Protein AF-A0A1M5T6G0-F1 (afdb_monomer)

Secondary structure (DSSP, 8-state):
-PPPEEEEEEEE--TT---HHHHHHHHHHHHHHHHGGG---TTEEEEEEEE--HHHHHHHHHHHHHHHHHHHHHHHHS---SS-THHHHHHHHHHHHHHHHHTTT-HHHHHHHHHHHHHTSTTHHHHHHHHHHHHHHHHHHTT--GGGEEEEEETHHHHHHHHHHHHHHSGGGGGG--SS-EEEEEEES--HHHH-S--GGG-S-PBPBTTBS--SEEEEEEEEETT-HHHHSS-----GGGB-SSTTSEEEEEEE-EEE-EETTEEPPSS-HHHHHHSHHHHHHHHHHHTTT-S---HHHHHHHHHHHHHTEEE---HHHHHHHHHHHHHH--SSS--S--GGG---HHHHHHHHHHHHHT-HHHHHHH-

Sequence (371 aa):
MPSTITKHIVIIHGMGEPNTSELEKTAKLALERIAKHFGPMRDITLKFHSVNYNVHFEQIRDMWKKSASDFSNKLSKGGVTGIKTNRIGDLVNTLTNVTNNAANNDGFLYTHMLDTLLYKTHFRGLINESVLEQLARILRTQQTSRSNMHLVAFSLGTAVIRDAFELMSSDEYRQFQTEGAYGSITLLSDVGGFVSEHSGELDRLKPLSFFDADGVTKALITVKHKFDPISMIRPFVAPQGWRGLISTQGHLDITLESLEGFEDGKFVITHDIGHYLRNPRCTIPLLRCIFDGRLSLDEAKTTAAFNEYYNSTFNVNNIELTDLVSELQDSLGQSDDNWPIQFSGVTNPKEAIVELAKLLSSAPTVEKLMK

pLDDT: mean 73.63, std 18.49, range [33.78, 97.56]

Solvent-accessible surface area (backbone atoms only — not comparable to full-atom values): 20475 Å² total; per-residue (Å²): 127,90,78,66,43,67,34,36,42,36,35,28,56,36,80,90,71,88,52,54,69,58,52,47,48,42,53,49,51,27,50,51,62,58,43,62,59,68,49,83,67,78,57,56,44,84,44,76,46,65,56,84,61,62,69,58,55,50,52,51,52,51,53,47,53,49,51,50,48,55,48,51,53,45,60,76,71,53,84,77,83,80,65,81,58,63,68,58,52,46,50,53,48,47,53,49,48,49,53,56,44,33,73,58,90,58,17,63,64,52,50,51,47,50,49,51,55,53,47,71,40,89,58,38,61,62,52,25,50,54,49,50,53,50,52,53,46,49,35,61,76,66,74,48,57,43,61,38,31,29,40,39,19,25,34,57,17,24,28,46,49,40,52,25,44,44,49,34,72,37,81,92,32,46,91,71,55,64,86,75,29,24,24,26,38,34,25,36,34,30,28,29,42,64,63,40,92,55,57,42,84,70,33,56,73,33,30,30,36,98,90,37,84,84,22,48,15,33,16,30,36,41,35,35,41,78,79,19,74,66,24,62,46,48,54,72,57,78,46,82,78,37,54,39,98,46,88,54,31,6,45,46,84,42,79,43,71,68,43,53,55,68,59,95,88,34,72,57,66,61,86,31,72,55,59,50,40,57,34,54,86,53,36,49,49,52,49,30,28,75,46,72,60,67,59,73,71,47,64,68,40,51,50,48,48,44,48,60,51,53,77,60,33,47,76,72,80,50,62,68,64,53,50,43,48,48,52,44,45,58,74,66,42,64,92,52,99,70,40,95,71,61,63,92,74,52,92,44,72,68,59,58,52,51,54,52,50,48,53,60,75,66,35,75,49,59,64,60,75,75,100

Structure (mmCIF, N/CA/C/O backbone):
data_AF-A0A1M5T6G0-F1
#
_entry.id   AF-A0A1M5T6G0-F1
#
loop_
_atom_site.group_PDB
_atom_site.id
_atom_site.type_symbol
_atom_site.label_atom_id
_atom_site.label_alt_id
_atom_site.label_comp_id
_atom_site.label_asym_id
_atom_site.label_entity_id
_atom_site.label_seq_id
_atom_site.pdbx_PDB_ins_code
_atom_site.Cartn_x
_atom_site.Cartn_y
_atom_site.Cartn_z
_atom_site.occupancy
_atom_site.B_iso_or_equiv
_atom_site.auth_seq_id
_atom_site.auth_comp_id
_atom_site.auth_asym_id
_atom_site.auth_atom_id
_atom_site.pdbx_PDB_model_num
ATOM 1 N N . MET A 1 1 ? 5.887 -21.869 -27.984 1.00 46.78 1 MET A N 1
ATOM 2 C CA . MET A 1 1 ? 5.627 -20.427 -27.789 1.00 46.78 1 MET A CA 1
ATOM 3 C C . MET A 1 1 ? 5.915 -20.107 -26.333 1.00 46.78 1 MET A C 1
ATOM 5 O O . MET A 1 1 ? 5.542 -20.940 -25.511 1.00 46.78 1 MET A O 1
ATOM 9 N N . PRO A 1 2 ? 6.617 -19.012 -25.996 1.00 54.09 2 PRO A N 1
ATOM 10 C CA . PRO A 1 2 ? 6.806 -18.645 -24.596 1.00 54.09 2 PRO A CA 1
ATOM 11 C C . PRO A 1 2 ? 5.432 -18.433 -23.947 1.00 54.09 2 PRO A C 1
ATOM 13 O O . PRO A 1 2 ? 4.568 -17.765 -24.511 1.00 54.09 2 PRO A O 1
ATOM 16 N N . SER A 1 3 ? 5.195 -19.082 -22.809 1.00 72.00 3 SER A N 1
ATOM 17 C CA . SER A 1 3 ? 3.952 -18.932 -22.053 1.00 72.00 3 SER A CA 1
ATOM 18 C C . SER A 1 3 ? 3.899 -17.532 -21.449 1.00 72.00 3 SER A C 1
ATOM 20 O O . SER A 1 3 ? 4.798 -17.162 -20.692 1.00 72.00 3 SER A O 1
ATOM 22 N N . THR A 1 4 ? 2.851 -16.767 -21.750 1.00 84.12 4 THR A N 1
ATOM 23 C CA . THR A 1 4 ? 2.598 -15.475 -21.104 1.00 84.12 4 THR A CA 1
ATOM 24 C C . THR A 1 4 ? 2.419 -15.675 -19.597 1.00 84.12 4 THR A C 1
ATOM 26 O O . THR A 1 4 ? 1.596 -16.480 -19.163 1.00 84.12 4 THR A O 1
ATOM 29 N N . ILE A 1 5 ? 3.185 -14.944 -18.791 1.00 88.69 5 ILE A N 1
ATOM 30 C CA . ILE A 1 5 ? 3.080 -14.947 -17.331 1.00 88.69 5 ILE A CA 1
ATOM 31 C C . ILE A 1 5 ? 2.022 -13.919 -16.932 1.00 88.69 5 ILE A C 1
ATOM 33 O O . ILE A 1 5 ? 2.064 -12.771 -17.366 1.00 88.69 5 ILE A O 1
ATOM 37 N N . THR A 1 6 ? 1.068 -14.303 -16.087 1.00 93.19 6 THR A N 1
ATOM 38 C CA . THR A 1 6 ? 0.102 -13.347 -15.526 1.00 93.19 6 THR A CA 1
ATOM 39 C C . THR A 1 6 ? 0.568 -12.893 -14.147 1.00 93.19 6 THR A C 1
ATOM 41 O O . THR A 1 6 ? 0.844 -13.724 -13.282 1.00 93.19 6 THR A O 1
ATOM 44 N N . LYS A 1 7 ? 0.651 -11.578 -13.941 1.00 94.50 7 LYS A N 1
ATOM 45 C CA . LYS A 1 7 ? 0.934 -10.943 -12.652 1.00 94.50 7 LYS A CA 1
ATOM 46 C C . LYS A 1 7 ? -0.324 -10.242 -12.149 1.00 94.50 7 LYS A C 1
ATOM 48 O O . LYS A 1 7 ? -1.046 -9.608 -12.917 1.00 94.50 7 LYS A O 1
ATOM 53 N N . HIS A 1 8 ? -0.591 -10.385 -10.861 1.00 96.31 8 HIS A N 1
ATOM 54 C CA . HIS A 1 8 ? -1.774 -9.860 -10.195 1.00 96.31 8 HIS A CA 1
ATOM 55 C C . HIS A 1 8 ? -1.367 -8.702 -9.300 1.00 96.31 8 HIS A C 1
ATOM 57 O O . HIS A 1 8 ? -0.519 -8.878 -8.431 1.00 96.31 8 HIS A O 1
ATOM 63 N N . ILE A 1 9 ? -1.973 -7.540 -9.505 1.00 96.56 9 ILE A N 1
ATOM 64 C CA . ILE A 1 9 ? -1.797 -6.367 -8.656 1.00 96.56 9 ILE A CA 1
ATOM 65 C C . ILE A 1 9 ? -3.070 -6.236 -7.838 1.00 96.56 9 ILE A C 1
ATOM 67 O O . ILE A 1 9 ? -4.145 -6.036 -8.398 1.00 96.56 9 ILE A O 1
ATOM 71 N N . VAL A 1 10 ? -2.950 -6.409 -6.528 1.00 96.81 10 VAL A N 1
ATOM 72 C CA . VAL A 1 10 ? -4.075 -6.321 -5.603 1.00 96.81 10 VAL A CA 1
ATOM 73 C C . VAL A 1 10 ? -3.946 -5.030 -4.818 1.00 96.81 10 VAL A C 1
ATOM 75 O O . VAL A 1 10 ? -2.975 -4.842 -4.088 1.00 96.81 10 VAL A O 1
ATOM 78 N N . ILE A 1 11 ? -4.915 -4.141 -4.982 1.00 95.44 11 ILE A N 1
ATOM 79 C CA . ILE A 1 11 ? -4.941 -2.840 -4.333 1.00 95.44 11 ILE A CA 1
ATOM 80 C C . ILE A 1 11 ? -5.787 -2.948 -3.066 1.00 95.44 11 ILE A C 1
ATOM 82 O O . ILE A 1 11 ? -6.956 -3.334 -3.120 1.00 95.44 11 ILE A O 1
ATOM 86 N N . ILE A 1 12 ? -5.184 -2.615 -1.931 1.00 94.06 12 ILE A N 1
ATOM 87 C CA . ILE A 1 12 ? -5.838 -2.521 -0.628 1.00 94.06 12 ILE A CA 1
ATOM 88 C C . ILE A 1 12 ? -5.942 -1.032 -0.304 1.00 94.06 12 ILE A C 1
ATOM 90 O O . ILE A 1 12 ? -4.974 -0.404 0.126 1.00 94.06 12 ILE A O 1
ATOM 94 N N . HIS A 1 13 ? -7.094 -0.446 -0.604 1.00 87.31 13 HIS A N 1
ATOM 95 C CA . HIS A 1 13 ? -7.295 0.991 -0.441 1.00 87.31 13 HIS A CA 1
ATOM 96 C C . HIS A 1 13 ? -7.423 1.392 1.025 1.00 87.31 13 HIS A C 1
ATOM 98 O O . HIS A 1 13 ? -7.756 0.567 1.870 1.00 87.31 13 HIS A O 1
ATOM 104 N N . GLY A 1 14 ? -7.207 2.677 1.305 1.00 80.94 14 GLY A N 1
ATOM 105 C CA . GLY A 1 14 ? -7.614 3.300 2.560 1.00 80.94 14 GLY A CA 1
ATOM 106 C C . GLY A 1 14 ? -9.120 3.560 2.598 1.00 80.94 14 GLY A C 1
ATOM 107 O O . GLY A 1 14 ? -9.857 3.241 1.668 1.00 80.94 14 GLY A O 1
ATOM 108 N N . MET A 1 15 ? -9.608 4.143 3.683 1.00 74.88 15 MET A N 1
ATOM 109 C CA . MET A 1 15 ? -11.021 4.508 3.779 1.00 74.88 15 MET A CA 1
ATOM 110 C C . MET A 1 15 ? -11.358 5.714 2.895 1.00 74.88 15 MET A C 1
ATOM 112 O O . MET A 1 15 ? -10.535 6.603 2.731 1.00 74.88 15 MET A O 1
ATOM 116 N N . GLY A 1 16 ? -12.576 5.748 2.341 1.00 63.69 16 GLY A N 1
ATOM 117 C CA . GLY A 1 16 ? -13.088 6.897 1.577 1.00 63.69 16 GLY A CA 1
ATOM 118 C C . GLY A 1 16 ? -13.309 6.666 0.079 1.00 63.69 16 GLY A C 1
ATOM 119 O O . GLY A 1 16 ? -13.960 7.492 -0.554 1.00 63.69 16 GLY A O 1
ATOM 120 N N . GLU A 1 17 ? -12.870 5.538 -0.488 1.00 58.22 17 GLU A N 1
ATOM 121 C CA . GLU A 1 17 ? -13.070 5.242 -1.915 1.00 58.22 17 GLU A CA 1
ATOM 122 C C . GLU A 1 17 ? -14.131 4.152 -2.152 1.00 58.22 17 GLU A C 1
ATOM 124 O O . GLU A 1 17 ? -13.855 2.961 -1.988 1.00 58.22 17 GLU A O 1
ATOM 129 N N . PRO A 1 18 ? -15.366 4.503 -2.559 1.00 55.94 18 PRO A N 1
ATOM 130 C CA . PRO A 1 18 ? -16.384 3.508 -2.888 1.00 55.94 18 PRO A CA 1
ATOM 131 C C . PRO A 1 18 ? -16.208 2.892 -4.288 1.00 55.94 18 PRO A C 1
ATOM 133 O O . PRO A 1 18 ? -16.822 1.860 -4.567 1.00 55.94 18 PRO A O 1
ATOM 136 N N . ASN A 1 19 ? -15.378 3.469 -5.171 1.00 76.50 19 ASN A N 1
ATOM 137 C CA . ASN A 1 19 ? -15.243 3.002 -6.551 1.00 76.50 19 ASN A CA 1
ATOM 138 C C . ASN A 1 19 ? -13.926 2.255 -6.818 1.00 76.50 19 ASN A C 1
ATOM 140 O O . ASN A 1 19 ? -12.990 2.772 -7.423 1.00 76.50 19 ASN A O 1
ATOM 144 N N . THR A 1 20 ? -13.902 0.978 -6.438 1.00 79.25 20 THR A N 1
ATOM 145 C CA . THR A 1 20 ? -12.806 0.040 -6.757 1.00 79.25 20 THR A CA 1
ATOM 146 C C . THR A 1 20 ? -12.387 0.055 -8.234 1.00 79.25 20 THR A C 1
ATOM 148 O O . THR A 1 20 ? -11.201 -0.038 -8.534 1.00 79.25 20 THR A O 1
ATOM 151 N N . SER A 1 21 ? -13.322 0.255 -9.172 1.00 83.81 21 SER A N 1
ATOM 152 C CA . SER A 1 21 ? -12.995 0.300 -10.604 1.00 83.81 21 SER A CA 1
ATOM 153 C C . SER A 1 21 ? -12.212 1.554 -11.011 1.00 83.81 21 SER A C 1
ATOM 155 O O . SER A 1 21 ? -11.354 1.489 -11.893 1.00 83.81 21 SER A O 1
ATOM 157 N N . GLU A 1 22 ? -12.463 2.691 -10.357 1.00 83.44 22 GLU A N 1
ATOM 158 C CA . GLU A 1 22 ? -11.689 3.918 -10.567 1.00 83.44 22 GLU A CA 1
ATOM 159 C C . GLU A 1 22 ? -10.287 3.780 -9.997 1.00 83.44 22 GLU A C 1
ATOM 161 O O . GLU A 1 22 ? -9.326 4.157 -10.661 1.00 83.44 22 GLU A O 1
ATOM 166 N N . LEU A 1 23 ? -10.155 3.164 -8.826 1.00 83.62 23 LEU A N 1
ATOM 167 C CA . LEU A 1 23 ? -8.864 2.894 -8.213 1.00 83.62 23 LEU A CA 1
ATOM 168 C C . LEU A 1 23 ? -7.994 1.969 -9.074 1.00 83.62 23 LEU A C 1
ATOM 170 O O . LEU A 1 23 ? -6.834 2.279 -9.357 1.00 83.62 23 LEU A O 1
ATOM 174 N N . GLU A 1 24 ? -8.561 0.853 -9.543 1.00 89.31 24 GLU A N 1
ATOM 175 C CA . GLU A 1 24 ? -7.882 -0.054 -10.474 1.00 89.31 24 GLU A CA 1
ATOM 176 C C . GLU A 1 24 ? -7.467 0.678 -11.752 1.00 89.31 24 GLU A C 1
ATOM 178 O O . GLU A 1 24 ? -6.343 0.507 -12.230 1.00 89.31 24 GLU A O 1
ATOM 183 N N . LYS A 1 25 ? -8.344 1.535 -12.289 1.00 89.94 25 LYS A N 1
ATOM 184 C CA . LYS A 1 25 ? -8.051 2.361 -13.463 1.00 89.94 25 LYS A CA 1
ATOM 185 C C . LYS A 1 25 ? -6.916 3.349 -13.191 1.00 89.94 25 LYS A C 1
ATOM 187 O O . LYS A 1 25 ? -6.010 3.442 -14.015 1.00 89.94 25 LYS A O 1
ATOM 192 N N . THR A 1 26 ? -6.929 4.054 -12.064 1.00 87.50 26 THR A N 1
ATOM 193 C CA . THR A 1 26 ? -5.890 5.016 -11.669 1.00 87.50 26 THR A CA 1
ATOM 194 C C . THR A 1 26 ? -4.537 4.330 -11.530 1.00 87.50 26 THR A C 1
ATOM 196 O O . THR A 1 26 ? -3.562 4.765 -12.146 1.00 87.50 26 THR A O 1
ATOM 199 N N . ALA A 1 27 ? -4.478 3.210 -10.806 1.00 88.38 27 ALA A N 1
ATOM 200 C CA . ALA A 1 27 ? -3.252 2.435 -10.653 1.00 88.38 27 ALA A CA 1
ATOM 201 C C . ALA A 1 27 ? -2.752 1.894 -11.997 1.00 88.38 27 ALA A C 1
ATOM 203 O O . ALA A 1 27 ? -1.567 2.010 -12.314 1.00 88.38 27 ALA A O 1
ATOM 204 N N . LYS A 1 28 ? -3.654 1.355 -12.825 1.00 91.12 28 LYS A N 1
ATOM 205 C CA . LYS A 1 28 ? -3.317 0.867 -14.163 1.00 91.12 28 LYS A CA 1
ATOM 206 C C . LYS A 1 28 ? -2.720 1.970 -15.031 1.00 91.12 28 LYS A C 1
ATOM 208 O O . LYS A 1 28 ? -1.642 1.772 -15.584 1.00 91.12 28 LYS A O 1
ATOM 213 N N . LEU A 1 29 ? -3.372 3.129 -15.113 1.00 90.12 29 LEU A N 1
ATOM 214 C CA . LEU A 1 29 ? -2.893 4.262 -15.907 1.00 90.12 29 LEU A CA 1
ATOM 215 C C . LEU A 1 29 ? -1.531 4.768 -15.416 1.00 90.12 29 LEU A C 1
ATOM 217 O O . LEU A 1 29 ? -0.661 5.065 -16.234 1.00 90.12 29 LEU A O 1
ATOM 221 N N . ALA A 1 30 ? -1.321 4.830 -14.100 1.00 87.06 30 ALA A N 1
ATOM 222 C CA . ALA A 1 30 ? -0.048 5.244 -13.520 1.00 87.06 30 ALA A CA 1
ATOM 223 C C . ALA A 1 30 ? 1.093 4.271 -13.875 1.00 87.06 30 ALA A C 1
ATOM 225 O O . ALA A 1 30 ? 2.158 4.694 -14.334 1.00 87.06 30 ALA A O 1
ATOM 226 N N . LEU A 1 31 ? 0.853 2.962 -13.748 1.00 86.94 31 LEU A N 1
ATOM 227 C CA . LEU A 1 31 ? 1.835 1.940 -14.111 1.00 86.94 31 LEU A CA 1
ATOM 228 C C . LEU A 1 31 ? 2.104 1.907 -15.619 1.00 86.94 31 LEU A C 1
ATOM 230 O O . LEU A 1 31 ? 3.263 1.837 -16.022 1.00 86.94 31 LEU A O 1
ATOM 234 N N . GLU A 1 32 ? 1.069 1.999 -16.458 1.00 87.38 32 GLU A N 1
ATOM 235 C CA . GLU A 1 32 ? 1.203 2.035 -17.920 1.00 87.38 32 GLU A CA 1
ATOM 236 C C . GLU A 1 32 ? 1.975 3.275 -18.391 1.00 87.38 32 GLU A C 1
ATOM 238 O O . GLU A 1 32 ? 2.836 3.166 -19.271 1.00 87.38 32 GLU A O 1
ATOM 243 N N . ARG A 1 33 ? 1.738 4.437 -17.761 1.00 86.38 33 ARG A N 1
ATOM 244 C CA . ARG A 1 33 ? 2.474 5.678 -18.044 1.00 86.38 33 ARG A CA 1
ATOM 245 C C . ARG A 1 33 ? 3.973 5.493 -17.851 1.00 86.38 33 ARG A C 1
ATOM 247 O O . ARG A 1 33 ? 4.732 5.952 -18.694 1.00 86.38 33 ARG A O 1
ATOM 254 N N . ILE A 1 34 ? 4.409 4.836 -16.780 1.00 85.06 34 ILE A N 1
ATOM 255 C CA . ILE A 1 34 ? 5.838 4.603 -16.538 1.00 85.06 34 ILE A CA 1
ATOM 256 C C . ILE A 1 34 ? 6.363 3.439 -17.391 1.00 85.06 34 ILE A C 1
ATOM 258 O O . ILE A 1 34 ? 7.451 3.529 -17.962 1.00 85.06 34 ILE A O 1
ATOM 262 N N . ALA A 1 35 ? 5.578 2.372 -17.557 1.00 84.06 35 ALA A N 1
ATOM 263 C CA . ALA A 1 35 ? 5.960 1.200 -18.343 1.00 84.06 35 ALA A CA 1
ATOM 264 C C . ALA A 1 35 ? 6.269 1.536 -19.813 1.00 84.06 35 ALA A C 1
ATOM 266 O O . ALA A 1 35 ? 7.152 0.908 -20.401 1.00 84.06 35 ALA A O 1
ATOM 267 N N . LYS A 1 36 ? 5.623 2.564 -20.394 1.00 85.44 36 LYS A N 1
ATOM 268 C CA . LYS A 1 36 ? 5.873 3.017 -21.777 1.00 85.44 36 LYS A CA 1
ATOM 269 C C . LYS A 1 36 ? 7.354 3.320 -22.054 1.00 85.44 36 LYS A C 1
ATOM 271 O O . LYS A 1 36 ? 7.821 3.095 -23.168 1.00 85.44 36 LYS A O 1
ATOM 276 N N . HIS A 1 37 ? 8.106 3.779 -21.047 1.00 83.31 37 HIS A N 1
ATOM 277 C CA . HIS A 1 37 ? 9.528 4.104 -21.186 1.00 83.31 37 HIS A CA 1
ATOM 278 C C . HIS A 1 37 ? 10.402 2.864 -21.380 1.00 83.31 37 HIS A C 1
ATOM 280 O O . HIS A 1 37 ? 11.501 2.965 -21.920 1.00 83.31 37 HIS A O 1
ATOM 286 N N . PHE A 1 38 ? 9.922 1.686 -20.978 1.00 79.50 38 PHE A N 1
ATOM 287 C CA . PHE A 1 38 ? 10.711 0.455 -20.947 1.00 79.50 38 PHE A CA 1
ATOM 288 C C . PHE A 1 38 ? 10.459 -0.471 -22.137 1.00 79.50 38 PHE A C 1
ATOM 290 O O . PHE A 1 38 ? 11.197 -1.437 -22.334 1.00 79.50 38 PHE A O 1
ATOM 297 N N . GLY A 1 39 ? 9.535 -0.088 -23.019 1.00 73.25 39 GLY A N 1
ATOM 298 C CA . GLY A 1 39 ? 9.155 -0.849 -24.202 1.00 73.25 39 GLY A CA 1
ATOM 299 C C . GLY A 1 39 ? 8.008 -1.825 -23.922 1.00 73.25 39 GLY A C 1
ATOM 300 O O . GLY A 1 39 ? 7.455 -1.849 -22.823 1.00 73.25 39 GLY A O 1
ATOM 301 N N . PRO A 1 40 ? 7.601 -2.620 -24.926 1.00 67.12 40 PRO A N 1
ATOM 302 C CA . PRO A 1 40 ? 6.481 -3.534 -24.771 1.00 67.12 40 PRO A CA 1
ATOM 303 C C . PRO A 1 40 ? 6.785 -4.575 -23.690 1.00 67.12 40 PRO A C 1
ATOM 305 O O . PRO A 1 40 ? 7.816 -5.247 -23.742 1.00 67.12 40 PRO A O 1
ATOM 308 N N . MET A 1 41 ? 5.846 -4.736 -22.755 1.00 70.56 41 MET A N 1
ATOM 309 C CA . MET A 1 41 ? 5.824 -5.768 -21.711 1.00 70.56 41 MET A CA 1
ATOM 310 C C . MET A 1 41 ? 5.555 -7.149 -22.332 1.00 70.56 41 MET A C 1
ATOM 312 O O . MET A 1 41 ? 4.545 -7.792 -22.051 1.00 70.56 41 MET A O 1
ATOM 316 N N . ARG A 1 42 ? 6.411 -7.576 -23.267 1.00 65.56 42 ARG A N 1
ATOM 317 C CA . ARG A 1 42 ? 6.259 -8.855 -23.962 1.00 65.56 42 ARG A CA 1
ATOM 318 C C . ARG A 1 42 ? 6.254 -9.961 -22.905 1.00 65.56 42 ARG A C 1
ATOM 320 O O . ARG A 1 42 ? 7.073 -9.958 -21.992 1.00 65.56 42 ARG A O 1
ATOM 327 N N . ASP A 1 43 ? 5.276 -10.851 -23.013 1.00 78.62 43 ASP A N 1
ATOM 328 C CA . ASP A 1 43 ? 5.112 -12.039 -22.172 1.00 78.62 43 ASP A CA 1
ATOM 329 C C . ASP A 1 43 ? 4.625 -11.822 -20.727 1.00 78.62 43 ASP A C 1
ATOM 331 O O . ASP A 1 43 ? 4.540 -12.805 -19.990 1.00 78.62 43 ASP A O 1
ATOM 335 N N . ILE A 1 44 ? 4.228 -10.605 -20.316 1.00 84.44 44 ILE A N 1
ATOM 336 C CA . ILE A 1 44 ? 3.573 -10.371 -19.013 1.00 84.44 44 ILE A CA 1
ATOM 337 C C . ILE A 1 44 ? 2.204 -9.707 -19.183 1.00 84.44 44 ILE A C 1
ATOM 339 O O . ILE A 1 44 ? 2.073 -8.651 -19.792 1.00 84.44 44 ILE A O 1
ATOM 343 N N . THR A 1 45 ? 1.174 -10.323 -18.602 1.00 89.38 45 THR A N 1
ATOM 344 C CA . THR A 1 45 ? -0.178 -9.755 -18.491 1.00 89.38 45 THR A CA 1
ATOM 345 C C . THR A 1 45 ? -0.415 -9.270 -17.067 1.00 89.38 45 THR A C 1
ATOM 347 O O . THR A 1 45 ? -0.263 -10.049 -16.128 1.00 89.38 45 THR A O 1
ATOM 350 N N . LEU A 1 46 ? -0.814 -8.008 -16.899 1.00 91.56 46 LEU A N 1
ATOM 351 C CA . LEU A 1 46 ? -1.191 -7.451 -15.598 1.00 91.56 46 LEU A CA 1
ATOM 352 C C . LEU A 1 46 ? -2.706 -7.565 -15.395 1.00 91.56 46 LEU A C 1
ATOM 354 O O . LEU A 1 46 ? -3.484 -7.134 -16.247 1.00 91.56 46 LEU A O 1
ATOM 358 N N . LYS A 1 47 ? -3.124 -8.125 -14.259 1.00 94.69 47 LYS A N 1
ATOM 359 C CA . LYS A 1 47 ? -4.519 -8.127 -13.801 1.00 94.69 47 LYS A CA 1
ATOM 360 C C . LYS A 1 47 ? -4.632 -7.350 -12.498 1.00 94.69 47 LYS A C 1
ATOM 362 O O . LYS A 1 47 ? -3.924 -7.668 -11.546 1.00 94.69 47 LYS A O 1
ATOM 367 N N . PHE A 1 48 ? -5.539 -6.386 -12.460 1.00 94.69 48 PHE A N 1
ATOM 368 C CA . PHE A 1 48 ? -5.810 -5.575 -11.280 1.00 94.69 48 PHE A CA 1
ATOM 369 C C . PHE A 1 48 ? -6.995 -6.155 -10.513 1.00 94.69 48 PHE A C 1
ATOM 371 O O . PHE A 1 48 ? -7.897 -6.732 -11.118 1.00 94.69 48 PHE A O 1
ATOM 378 N N . HIS A 1 49 ? -6.921 -6.061 -9.191 1.00 95.12 49 HIS A N 1
ATOM 379 C CA . HIS A 1 49 ? -7.965 -6.464 -8.257 1.00 95.12 49 HIS A CA 1
ATOM 380 C C . HIS A 1 49 ? -7.999 -5.436 -7.135 1.00 95.12 49 HIS A C 1
ATOM 382 O O . HIS A 1 49 ? -6.940 -5.004 -6.681 1.00 95.12 49 HIS A O 1
ATOM 388 N N . SER A 1 50 ? -9.173 -5.119 -6.617 1.00 93.25 50 SER A N 1
ATOM 389 C CA . SER A 1 50 ? -9.313 -4.374 -5.367 1.00 93.25 50 SER A CA 1
ATOM 390 C C . SER A 1 50 ? -9.849 -5.247 -4.242 1.00 93.25 50 SER A C 1
ATOM 392 O O . SER A 1 50 ? -10.754 -6.061 -4.432 1.00 93.25 50 SER A O 1
ATOM 394 N N . VAL A 1 51 ? -9.312 -5.035 -3.044 1.00 92.50 51 VAL A N 1
ATOM 395 C CA . VAL A 1 51 ? -9.910 -5.512 -1.798 1.00 92.50 51 VAL A CA 1
ATOM 396 C C . VAL A 1 51 ? -10.752 -4.387 -1.226 1.00 92.50 51 VAL A C 1
ATOM 398 O O . VAL A 1 51 ? -10.225 -3.309 -0.973 1.00 92.50 51 VAL A O 1
ATOM 401 N N . ASN A 1 52 ? -12.040 -4.650 -1.010 1.00 88.50 52 ASN A N 1
ATOM 402 C CA . ASN A 1 52 ? -12.959 -3.683 -0.422 1.00 88.50 52 ASN A CA 1
ATOM 403 C C . ASN A 1 52 ? -13.431 -4.175 0.943 1.00 88.50 52 ASN A C 1
ATOM 405 O O . ASN A 1 52 ? -14.040 -5.239 1.063 1.00 88.50 52 ASN A O 1
ATOM 409 N N . TYR A 1 53 ? -13.152 -3.384 1.971 1.00 89.62 53 TYR A N 1
ATOM 410 C CA . TYR A 1 53 ? -13.608 -3.619 3.338 1.00 89.62 53 TYR A CA 1
ATOM 411 C C . TYR A 1 53 ? -14.418 -2.438 3.903 1.00 89.62 53 TYR A C 1
ATOM 413 O O . TYR A 1 53 ? -14.810 -2.471 5.070 1.00 89.62 53 TYR A O 1
ATOM 421 N N . ASN A 1 54 ? -14.730 -1.423 3.084 1.00 86.31 54 ASN A N 1
ATOM 422 C CA . ASN A 1 54 ? -15.482 -0.231 3.503 1.00 86.31 54 ASN A CA 1
ATOM 423 C C . ASN A 1 54 ? -16.875 -0.586 4.028 1.00 86.31 54 ASN A C 1
ATOM 425 O O . ASN A 1 54 ? -17.394 0.097 4.905 1.00 86.31 54 ASN A O 1
ATOM 429 N N . VAL A 1 55 ? -17.464 -1.680 3.531 1.00 84.56 55 VAL A N 1
ATOM 430 C CA . VAL A 1 55 ? -18.771 -2.171 3.992 1.00 84.56 55 VAL A CA 1
ATOM 431 C C . VAL A 1 55 ? -18.816 -2.365 5.510 1.00 84.56 55 VAL A C 1
ATOM 433 O O . VAL A 1 55 ? -19.824 -2.037 6.131 1.00 84.56 55 VAL A O 1
ATOM 436 N N . HIS A 1 56 ? -17.720 -2.821 6.123 1.00 85.81 56 HIS A N 1
ATOM 437 C CA . HIS A 1 56 ? -17.647 -3.022 7.572 1.00 85.81 56 HIS A CA 1
ATOM 438 C C . HIS A 1 56 ? -17.636 -1.688 8.312 1.00 85.81 56 HIS A C 1
ATOM 440 O O . HIS A 1 56 ? -18.352 -1.521 9.295 1.00 85.81 56 HIS A O 1
ATOM 446 N N . PHE A 1 57 ? -16.893 -0.704 7.808 1.00 81.19 57 PHE A N 1
ATOM 447 C CA . PHE A 1 57 ? -16.883 0.640 8.380 1.00 81.19 57 PHE A CA 1
ATOM 448 C C . PHE A 1 57 ? -18.242 1.325 8.276 1.00 81.19 57 PHE A C 1
ATOM 450 O O . PHE A 1 57 ? -18.675 1.931 9.254 1.00 81.19 57 PHE A O 1
ATOM 457 N N . GLU A 1 58 ? -18.949 1.193 7.151 1.00 81.38 58 GLU A N 1
ATOM 458 C CA . GLU A 1 58 ? -20.305 1.742 7.035 1.00 81.38 58 GLU A CA 1
ATOM 459 C C . GLU A 1 58 ? -21.268 1.085 8.019 1.00 81.38 58 GLU A C 1
ATOM 461 O O . GLU A 1 58 ? -21.995 1.782 8.724 1.00 81.38 58 GLU A O 1
ATOM 466 N N . GLN A 1 59 ? -21.212 -0.241 8.160 1.00 80.75 59 GLN A N 1
ATOM 467 C CA . GLN A 1 59 ? -22.019 -0.952 9.152 1.00 80.75 59 GLN A CA 1
ATOM 468 C C . GLN A 1 59 ? -21.726 -0.469 10.578 1.00 80.75 59 GLN A C 1
ATOM 470 O O . GLN A 1 59 ? -22.656 -0.240 11.352 1.00 80.75 59 GLN A O 1
ATOM 475 N N . ILE A 1 60 ? -20.453 -0.256 10.924 1.00 75.75 60 ILE A N 1
ATOM 476 C CA . ILE A 1 60 ? -20.047 0.271 12.235 1.00 75.75 60 ILE A CA 1
ATOM 477 C C . ILE A 1 60 ? -20.567 1.697 12.431 1.00 75.75 60 ILE A C 1
ATOM 479 O O . ILE A 1 60 ? -21.158 1.999 13.472 1.00 75.75 60 ILE A O 1
ATOM 483 N N . ARG A 1 61 ? -20.397 2.570 11.430 1.00 73.69 61 ARG A N 1
ATOM 484 C CA . ARG A 1 61 ? -20.896 3.951 11.461 1.00 73.69 61 ARG A CA 1
ATOM 485 C C . ARG A 1 61 ? -22.409 3.987 11.636 1.00 73.69 61 ARG A C 1
ATOM 487 O O . ARG A 1 61 ? -22.907 4.748 12.465 1.00 73.69 61 ARG A O 1
ATOM 494 N N . ASP A 1 62 ? -23.140 3.141 10.925 1.00 76.50 62 ASP A N 1
ATOM 495 C CA . ASP A 1 62 ? -24.595 3.051 11.019 1.00 76.50 62 ASP A CA 1
ATOM 496 C C . ASP A 1 62 ? -25.051 2.493 12.371 1.00 76.50 62 ASP A C 1
ATOM 498 O O . ASP A 1 62 ? -25.975 3.034 12.988 1.00 76.50 62 ASP A O 1
ATOM 502 N N . MET A 1 63 ? -24.361 1.477 12.899 1.00 71.44 63 MET A N 1
ATOM 503 C CA . MET A 1 63 ? -24.587 0.975 14.257 1.00 71.44 63 MET A CA 1
ATOM 504 C C . MET A 1 63 ? -24.381 2.071 15.307 1.00 71.44 63 MET A C 1
ATOM 506 O O . MET A 1 63 ? -25.167 2.178 16.254 1.00 71.44 63 MET A O 1
ATOM 510 N N . TRP A 1 64 ? -23.347 2.899 15.152 1.00 68.81 64 TRP A N 1
ATOM 511 C CA . TRP A 1 64 ? -23.049 4.002 16.063 1.00 68.81 64 TRP A CA 1
ATOM 512 C C . TRP A 1 64 ? -24.075 5.125 15.958 1.00 68.81 64 TRP A C 1
ATOM 514 O O . TRP A 1 64 ? -24.579 5.568 16.989 1.00 68.81 64 TRP A O 1
ATOM 524 N N . LYS A 1 65 ? -24.453 5.534 14.740 1.00 67.62 65 LYS A N 1
ATOM 525 C CA . LYS A 1 65 ? -25.529 6.510 14.502 1.00 67.62 65 LYS A CA 1
ATOM 526 C C . LYS A 1 65 ? -26.836 6.052 15.145 1.00 67.62 65 LYS A C 1
ATOM 528 O O . LYS A 1 65 ? -27.480 6.829 15.850 1.00 67.62 65 LYS A O 1
ATOM 533 N N . LYS A 1 66 ? -27.201 4.779 14.964 1.00 70.94 66 LYS A N 1
ATOM 534 C CA . LYS A 1 66 ? -28.406 4.197 15.564 1.00 70.94 66 LYS A CA 1
ATOM 535 C C . LYS A 1 66 ? -28.319 4.161 17.087 1.00 70.94 66 LYS A C 1
ATOM 537 O O . LYS A 1 66 ? -29.239 4.618 17.752 1.00 70.94 66 LYS A O 1
ATOM 542 N N . SER A 1 67 ? -27.197 3.705 17.643 1.00 66.69 67 SER A N 1
ATOM 543 C CA . SER A 1 67 ? -26.987 3.652 19.097 1.00 66.69 67 SER A CA 1
ATOM 544 C C . SER A 1 67 ? -26.999 5.043 19.738 1.00 66.69 67 SER A C 1
ATOM 546 O O . SER A 1 67 ? -27.575 5.219 20.810 1.00 66.69 67 SER A O 1
ATOM 548 N N . ALA A 1 68 ? -26.413 6.045 19.078 1.00 60.56 68 ALA A N 1
ATOM 549 C CA . ALA A 1 68 ? -26.437 7.438 19.517 1.00 60.56 68 ALA A CA 1
ATOM 550 C C . ALA A 1 68 ? -27.852 8.034 19.447 1.00 60.56 68 ALA A C 1
ATOM 552 O O . ALA A 1 68 ? -28.282 8.691 20.394 1.00 60.56 68 ALA A O 1
ATOM 553 N N . SER A 1 69 ? -28.600 7.759 18.371 1.00 59.03 69 SER A N 1
ATOM 554 C CA . SER A 1 69 ? -30.003 8.166 18.231 1.00 59.03 69 SER A CA 1
ATOM 555 C C . SER A 1 69 ? -30.886 7.516 19.297 1.00 59.03 69 SER A C 1
ATOM 557 O O . SER A 1 69 ? -31.614 8.212 19.998 1.00 59.03 69 SER A O 1
ATOM 559 N N . ASP A 1 70 ? -30.766 6.204 19.503 1.00 63.62 70 ASP A N 1
ATOM 560 C CA . ASP A 1 70 ? -31.519 5.454 20.510 1.00 63.62 70 ASP A CA 1
ATOM 561 C C . ASP A 1 70 ? -31.195 5.927 21.933 1.00 63.62 70 ASP A C 1
ATOM 563 O O . ASP A 1 70 ? -32.087 6.029 22.777 1.00 63.62 70 ASP A O 1
ATOM 567 N N . PHE A 1 71 ? -29.932 6.255 22.208 1.00 53.22 71 PHE A N 1
ATOM 568 C CA . PHE A 1 71 ? -29.505 6.797 23.495 1.00 53.22 71 PHE A CA 1
ATOM 569 C C . PHE A 1 71 ? -30.016 8.228 23.718 1.00 53.22 71 PHE A C 1
ATOM 571 O O . PHE A 1 71 ? -30.576 8.509 24.776 1.00 53.22 71 PHE A O 1
ATOM 578 N N . SER A 1 72 ? -29.917 9.104 22.713 1.00 49.91 72 SER A N 1
ATOM 579 C CA . SER A 1 72 ? -30.475 10.466 22.734 1.00 49.91 72 SER A CA 1
ATOM 580 C C . SER A 1 72 ? -32.001 10.457 22.910 1.00 49.91 72 SER A C 1
ATOM 582 O O . SER A 1 72 ? -32.560 11.195 23.726 1.00 49.91 72 SER A O 1
ATOM 584 N N . ASN A 1 73 ? -32.686 9.529 22.238 1.00 56.81 73 ASN A N 1
ATOM 585 C CA . ASN A 1 73 ? -34.124 9.306 22.366 1.00 56.81 73 ASN A CA 1
ATOM 586 C C . ASN A 1 73 ? -34.515 8.788 23.760 1.00 56.81 73 ASN A C 1
ATOM 588 O O . ASN A 1 73 ? -35.589 9.119 24.254 1.00 56.81 73 ASN A O 1
ATOM 592 N N . LYS A 1 74 ? -33.665 7.990 24.417 1.00 55.72 74 LYS A N 1
ATOM 593 C CA . LYS A 1 74 ? -33.889 7.527 25.799 1.00 55.72 74 LYS A CA 1
ATOM 594 C C . LYS A 1 74 ? -33.617 8.626 26.829 1.00 55.72 74 LYS A C 1
ATOM 596 O O . LYS A 1 74 ? -34.391 8.767 27.770 1.00 55.72 74 LYS A O 1
ATOM 601 N N . LEU A 1 75 ? -32.585 9.445 26.622 1.00 51.88 75 LEU A N 1
ATOM 602 C CA . LEU A 1 75 ? -32.275 10.614 27.457 1.00 51.88 75 LEU A CA 1
ATOM 603 C C . LEU A 1 75 ? -33.377 11.677 27.406 1.00 51.88 75 LEU A C 1
ATOM 605 O O . LEU A 1 75 ? -33.782 12.192 28.444 1.00 51.88 75 LEU A O 1
ATOM 609 N N . SER A 1 76 ? -33.900 11.960 26.213 1.00 50.88 76 SER A N 1
ATOM 610 C CA . SER A 1 76 ? -34.997 12.918 26.018 1.00 50.88 76 SER A CA 1
ATOM 611 C C . SER A 1 76 ? -36.353 12.416 26.529 1.00 50.88 76 SER A C 1
ATOM 613 O O . SER A 1 76 ? -37.232 13.230 26.800 1.00 50.88 76 SER A O 1
ATOM 615 N N . LYS A 1 77 ? -36.529 11.096 26.702 1.00 50.66 77 LYS A N 1
ATOM 616 C CA . LYS A 1 77 ? -37.794 10.481 27.148 1.00 50.66 77 LYS A CA 1
ATOM 617 C C . LYS A 1 77 ? -37.830 10.037 28.616 1.00 50.66 77 LYS A C 1
ATOM 619 O O . LYS A 1 77 ? -38.905 9.666 29.077 1.00 50.66 77 LYS A O 1
ATOM 624 N N . GLY A 1 78 ? -36.732 10.092 29.377 1.00 41.09 78 GLY A N 1
ATOM 625 C CA . GLY A 1 78 ? -36.798 9.805 30.815 1.00 41.09 78 GLY A CA 1
ATOM 626 C C . GLY A 1 78 ? -35.466 9.724 31.566 1.00 41.09 78 GLY A C 1
ATOM 627 O O . GLY A 1 78 ? -34.763 8.724 31.492 1.00 41.09 78 GLY A O 1
ATOM 628 N N . GLY A 1 79 ? -35.186 10.743 32.385 1.00 44.78 79 GLY A N 1
ATOM 629 C CA . GLY A 1 79 ? -34.827 10.575 33.802 1.00 44.78 79 GLY A CA 1
ATOM 630 C C . GLY A 1 79 ? -33.581 9.775 34.207 1.00 44.78 79 GLY A C 1
ATOM 631 O O . GLY A 1 79 ? -33.573 9.247 35.316 1.00 44.78 79 GLY A O 1
ATOM 632 N N . VAL A 1 80 ? -32.523 9.674 33.398 1.00 40.97 80 VAL A N 1
ATOM 633 C CA . VAL A 1 80 ? -31.276 9.032 33.863 1.00 40.97 80 VAL A CA 1
ATOM 634 C C . VAL A 1 80 ? -30.428 10.025 34.667 1.00 40.97 80 VAL A C 1
ATOM 636 O O . VAL A 1 80 ? -29.465 10.604 34.173 1.00 40.97 80 VAL A O 1
ATOM 639 N N . THR A 1 81 ? -30.781 10.216 35.937 1.00 44.25 81 THR A N 1
ATOM 640 C CA . THR A 1 81 ? -29.898 10.821 36.943 1.00 44.25 81 THR A CA 1
ATOM 641 C C . THR A 1 81 ? -28.946 9.747 37.468 1.00 44.25 81 THR A C 1
ATOM 643 O O . THR A 1 81 ? -29.380 8.847 38.183 1.00 44.25 81 THR A O 1
ATOM 646 N N . GLY A 1 82 ? -27.657 9.808 37.117 1.00 39.16 82 GLY A N 1
ATOM 647 C CA . GLY A 1 82 ? -26.634 8.962 37.758 1.00 39.16 82 GLY A CA 1
ATOM 648 C C . GLY A 1 82 ? -25.492 8.470 36.871 1.00 39.16 82 GLY A C 1
ATOM 649 O O . GLY A 1 82 ? -24.463 8.047 37.392 1.00 39.16 82 GLY A O 1
ATOM 650 N N . ILE A 1 83 ? -25.602 8.565 35.546 1.00 40.72 83 ILE A N 1
ATOM 651 C CA . ILE A 1 83 ? -24.441 8.382 34.665 1.00 40.72 83 ILE A CA 1
ATOM 652 C C . ILE A 1 83 ? -23.734 9.737 34.593 1.00 40.72 83 ILE A C 1
ATOM 654 O O . ILE A 1 83 ? -24.406 10.748 34.413 1.00 40.72 83 ILE A O 1
ATOM 658 N N . LYS A 1 84 ? -22.402 9.796 34.743 1.00 41.91 84 LYS A N 1
ATOM 659 C CA . LYS A 1 84 ? -21.618 11.016 34.462 1.00 41.91 84 LYS A CA 1
ATOM 660 C C . LYS A 1 84 ? -21.755 11.346 32.965 1.00 41.91 84 LYS A C 1
ATOM 662 O O . LYS A 1 84 ? -20.927 10.952 32.150 1.00 41.91 84 LYS A O 1
ATOM 667 N N . THR A 1 85 ? -22.850 12.018 32.619 1.00 44.16 85 THR A N 1
ATOM 668 C CA . THR A 1 85 ? -23.381 12.324 31.279 1.00 44.16 85 THR A CA 1
ATOM 669 C C . THR A 1 85 ? -22.443 13.163 30.421 1.00 44.16 85 THR A C 1
ATOM 671 O O . THR A 1 85 ? -22.562 13.162 29.200 1.00 44.16 85 THR A O 1
ATOM 674 N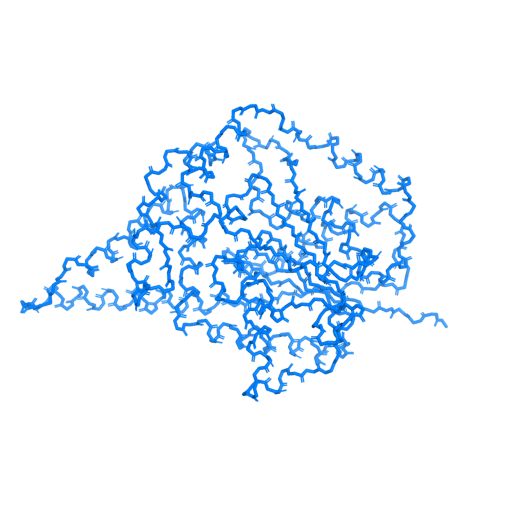 N . ASN A 1 86 ? -21.479 13.828 31.049 1.00 45.09 86 ASN A N 1
ATOM 675 C CA . ASN A 1 86 ? -20.624 14.823 30.420 1.00 45.09 86 ASN A CA 1
ATOM 676 C C . ASN A 1 86 ? -19.746 14.167 29.337 1.00 45.09 86 ASN A C 1
ATOM 678 O O . ASN A 1 86 ? -19.795 14.567 28.189 1.00 45.09 86 ASN A O 1
ATOM 682 N N . ARG A 1 87 ? -19.083 13.039 29.635 1.00 40.38 87 ARG A N 1
ATOM 683 C CA . ARG A 1 87 ? -18.100 12.423 28.718 1.00 40.38 87 ARG A CA 1
ATOM 684 C C . ARG A 1 87 ? -18.690 11.701 27.498 1.00 40.38 87 ARG A C 1
ATOM 686 O O . ARG A 1 87 ? -18.007 11.528 26.494 1.00 40.38 87 ARG A O 1
ATOM 693 N N . ILE A 1 88 ? -19.934 11.226 27.587 1.00 41.09 88 ILE A N 1
ATOM 694 C CA . ILE A 1 88 ? -20.616 10.539 26.471 1.00 41.09 88 ILE A CA 1
ATOM 695 C C . ILE A 1 88 ? -21.304 11.564 25.569 1.00 41.09 88 ILE A C 1
ATOM 697 O O . ILE A 1 88 ? -21.246 11.424 24.350 1.00 41.09 88 ILE A O 1
ATOM 701 N N . GLY A 1 89 ? -21.889 12.610 26.166 1.00 43.84 89 GLY A N 1
ATOM 702 C CA . GLY A 1 89 ? -22.316 13.799 25.436 1.00 43.84 89 GLY A CA 1
ATOM 703 C C . GLY A 1 89 ? -21.145 14.423 24.684 1.00 43.84 89 GLY A C 1
ATOM 704 O O . GLY A 1 89 ? -21.293 14.714 23.507 1.00 43.84 89 GLY A O 1
ATOM 705 N N . ASP A 1 90 ? -19.966 14.502 25.306 1.00 48.38 90 ASP A N 1
ATOM 706 C CA . ASP A 1 90 ? -18.745 14.986 24.660 1.00 48.38 90 ASP A CA 1
ATOM 707 C C . ASP A 1 90 ? -18.325 14.103 23.482 1.00 48.38 90 ASP A C 1
ATOM 709 O O . ASP A 1 90 ? -18.067 14.640 22.423 1.00 48.38 90 ASP A O 1
ATOM 713 N N . LEU A 1 91 ? -18.331 12.767 23.585 1.00 44.81 91 LEU A N 1
ATOM 714 C CA . LEU A 1 91 ? -17.988 11.899 22.445 1.00 44.81 91 LEU A CA 1
ATOM 715 C C . LEU A 1 91 ? -19.002 12.006 21.297 1.00 44.81 91 LEU A C 1
ATOM 717 O O . LEU A 1 91 ? -18.605 12.049 20.138 1.00 44.81 91 LEU A O 1
ATOM 721 N N . VAL A 1 92 ? -20.303 12.044 21.601 1.00 47.66 92 VAL A N 1
ATOM 722 C CA . VAL A 1 92 ? -21.353 12.199 20.582 1.00 47.66 92 VAL A CA 1
ATOM 723 C C . VAL A 1 92 ? -21.287 13.591 19.961 1.00 47.66 92 VAL A C 1
ATOM 725 O O . VAL A 1 92 ? -21.393 13.698 18.745 1.00 47.66 92 VAL A O 1
ATOM 728 N N . ASN A 1 93 ? -21.039 14.637 20.748 1.00 51.31 93 ASN A N 1
ATOM 729 C CA . ASN A 1 93 ? -20.838 15.997 20.257 1.00 51.31 93 ASN A CA 1
ATOM 730 C C . ASN A 1 93 ? -19.525 16.124 19.485 1.00 51.31 93 ASN A C 1
ATOM 732 O O . ASN A 1 93 ? -19.521 16.782 18.464 1.00 51.31 93 ASN A O 1
ATOM 736 N N . THR A 1 94 ? -18.436 15.471 19.888 1.00 52.16 94 THR A N 1
ATOM 737 C CA . THR A 1 94 ? -17.172 15.429 19.144 1.00 52.16 94 THR A CA 1
ATOM 738 C C . THR A 1 94 ? -17.361 14.681 17.838 1.00 52.16 94 THR A C 1
ATOM 740 O O . THR A 1 94 ? -16.996 15.220 16.812 1.00 52.16 94 THR A O 1
ATOM 743 N N . LEU A 1 95 ? -17.996 13.506 17.820 1.00 47.91 95 LEU A N 1
ATOM 744 C CA . LEU A 1 95 ? -18.297 12.780 16.580 1.00 47.91 95 LEU A CA 1
ATOM 745 C C . LEU A 1 95 ? -19.245 13.578 15.679 1.00 47.91 95 LEU A C 1
ATOM 747 O O . LEU A 1 95 ? -19.018 13.646 14.478 1.00 47.91 95 LEU A O 1
ATOM 751 N N . THR A 1 96 ? -20.266 14.225 16.241 1.00 50.41 96 THR A N 1
ATOM 752 C CA . THR A 1 96 ? -21.221 15.059 15.493 1.00 50.41 96 THR A CA 1
ATOM 753 C C . THR A 1 96 ? -20.558 16.336 14.977 1.00 50.41 96 THR A C 1
ATOM 755 O O . THR A 1 96 ? -20.741 16.675 13.819 1.00 50.41 96 THR A O 1
ATOM 758 N N . ASN A 1 97 ? -19.722 17.003 15.775 1.00 53.03 97 ASN A N 1
ATOM 759 C CA . ASN A 1 97 ? -18.943 18.176 15.375 1.00 53.03 97 ASN A CA 1
ATOM 760 C C . ASN A 1 97 ? -17.864 17.806 14.357 1.00 53.03 97 ASN A C 1
ATOM 762 O O . ASN A 1 97 ? -17.673 18.543 13.408 1.00 53.03 97 ASN A O 1
ATOM 766 N N . VAL A 1 98 ? -17.208 16.653 14.495 1.00 48.78 98 VAL A N 1
ATOM 767 C CA . VAL A 1 98 ? -16.257 16.112 13.513 1.00 48.78 98 VAL A CA 1
ATOM 768 C C . VAL A 1 98 ? -16.978 15.788 12.206 1.00 48.78 98 VAL A C 1
ATOM 770 O O . VAL A 1 98 ? -16.487 16.152 11.149 1.00 48.78 98 VAL A O 1
ATOM 773 N N . THR A 1 99 ? -18.172 15.193 12.260 1.00 45.91 99 THR A N 1
ATOM 774 C CA . THR A 1 99 ? -18.986 14.898 11.067 1.00 45.91 99 THR A CA 1
ATOM 775 C C . THR A 1 99 ? -19.516 16.181 10.409 1.00 45.91 99 THR A C 1
ATOM 777 O O . THR A 1 99 ? -19.513 16.296 9.188 1.00 45.91 99 THR A O 1
ATOM 780 N N . ASN A 1 100 ? -19.928 17.174 11.203 1.00 46.88 100 ASN A N 1
ATOM 781 C CA . ASN A 1 100 ? -20.430 18.466 10.722 1.00 46.88 100 ASN A CA 1
ATOM 782 C C . ASN A 1 100 ? -19.308 19.364 10.180 1.00 46.88 100 ASN A C 1
ATOM 784 O O . ASN A 1 100 ? -19.496 20.024 9.163 1.00 46.88 100 ASN A O 1
ATOM 788 N N . ASN A 1 101 ? -18.133 19.366 10.814 1.00 45.06 101 ASN A N 1
ATOM 789 C CA . ASN A 1 101 ? -16.937 20.038 10.304 1.00 45.06 101 ASN A CA 1
ATOM 790 C C . ASN A 1 101 ? -16.401 19.312 9.069 1.00 45.06 101 ASN A C 1
ATOM 792 O O . ASN A 1 101 ? -15.913 19.958 8.147 1.00 45.06 101 ASN A O 1
ATOM 796 N N . ALA A 1 102 ? -16.578 17.989 8.985 1.00 40.91 102 ALA A N 1
ATOM 797 C CA . ALA A 1 102 ? -16.218 17.247 7.791 1.00 40.91 102 ALA A CA 1
ATOM 798 C C . ALA A 1 102 ? -17.090 17.565 6.568 1.00 40.91 102 ALA A C 1
ATOM 800 O O . ALA A 1 102 ? -16.633 17.437 5.435 1.00 40.91 102 ALA A O 1
ATOM 801 N N . ALA A 1 103 ? -18.310 18.054 6.782 1.00 38.91 103 ALA A N 1
ATOM 802 C CA . ALA A 1 103 ? -19.155 18.566 5.710 1.00 38.91 103 ALA A CA 1
ATOM 803 C C . ALA A 1 103 ? -18.706 19.949 5.182 1.00 38.91 103 ALA A C 1
ATOM 805 O O . ALA A 1 103 ? -19.126 20.343 4.096 1.00 38.91 103 ALA A O 1
ATOM 806 N N . ASN A 1 104 ? -17.836 20.668 5.905 1.00 41.09 104 ASN A N 1
ATOM 807 C CA . ASN A 1 104 ? -17.382 22.023 5.580 1.00 41.09 104 ASN A CA 1
ATOM 808 C C . ASN A 1 104 ? -15.869 22.044 5.279 1.00 41.09 104 ASN A C 1
ATOM 810 O O . ASN A 1 104 ? -15.089 22.426 6.136 1.00 41.09 104 ASN A O 1
ATOM 814 N N . ASN A 1 105 ? -15.461 21.648 4.066 1.00 38.38 105 ASN A N 1
ATOM 815 C CA . ASN A 1 105 ? -14.103 21.733 3.474 1.00 38.38 105 ASN A CA 1
ATOM 816 C C . ASN A 1 105 ? -12.887 21.123 4.224 1.00 38.38 105 ASN A C 1
ATOM 818 O O . ASN A 1 105 ? -11.935 20.750 3.547 1.00 38.38 105 ASN A O 1
ATOM 822 N N . ASP A 1 106 ? -12.916 20.914 5.542 1.00 48.12 106 ASP A N 1
ATOM 823 C CA . ASP A 1 106 ? -11.822 20.310 6.328 1.00 48.12 106 ASP A CA 1
ATOM 824 C C . ASP A 1 106 ? -11.985 18.785 6.510 1.00 48.12 106 ASP A C 1
ATOM 826 O O . ASP A 1 106 ? -11.185 18.115 7.164 1.00 48.12 106 ASP A O 1
ATOM 830 N N . GLY A 1 107 ? -13.025 18.189 5.921 1.00 54.50 107 GLY A N 1
ATOM 831 C CA . GLY A 1 107 ? -13.456 16.821 6.220 1.00 54.50 107 GLY A CA 1
ATOM 832 C C . GLY A 1 107 ? -12.584 15.679 5.774 1.00 54.50 107 GLY A C 1
ATOM 833 O O . GLY A 1 107 ? -12.782 14.562 6.254 1.00 54.50 107 GLY A O 1
ATOM 834 N N . PHE A 1 108 ? -11.614 15.934 4.907 1.00 57.62 108 PHE A N 1
ATOM 835 C CA . PHE A 1 108 ? -10.737 14.889 4.410 1.00 57.62 108 PHE A CA 1
ATOM 836 C C . PHE A 1 108 ? -9.896 14.281 5.544 1.00 57.62 108 PHE A C 1
ATOM 838 O O . PHE A 1 108 ? -10.041 13.094 5.841 1.00 57.62 108 PHE A O 1
ATOM 845 N N . LEU A 1 109 ? -9.108 15.103 6.249 1.00 58.25 109 LEU A N 1
ATOM 846 C CA . LEU A 1 109 ? -8.230 14.644 7.332 1.00 58.25 109 LEU A CA 1
ATOM 847 C C . LEU A 1 109 ? -9.034 14.068 8.507 1.00 58.25 109 LEU A C 1
ATOM 849 O O . LEU A 1 109 ? -8.698 13.011 9.041 1.00 58.25 109 LEU A O 1
ATOM 853 N N . TYR A 1 110 ? -10.137 14.729 8.868 1.00 61.28 110 TYR A N 1
ATOM 854 C CA . TYR A 1 110 ? -11.007 14.289 9.957 1.00 61.28 110 TYR A CA 1
ATOM 855 C C . TYR A 1 110 ? -11.654 12.927 9.685 1.00 61.28 110 TYR A C 1
ATOM 857 O O . TYR A 1 110 ? -11.670 12.080 10.578 1.00 61.28 110 TYR A O 1
ATOM 865 N N . THR A 1 111 ? -12.144 12.688 8.464 1.00 63.75 111 THR A N 1
ATOM 866 C CA . THR A 1 111 ? -12.746 11.396 8.093 1.00 63.75 111 THR A CA 1
ATOM 867 C C . THR A 1 111 ? -11.693 10.290 8.084 1.00 63.75 111 THR A C 1
ATOM 869 O O . THR A 1 111 ? -11.902 9.242 8.690 1.00 63.75 111 THR A O 1
ATOM 872 N N . HIS A 1 112 ? -10.520 10.548 7.494 1.00 68.44 112 HIS A N 1
ATOM 873 C CA . HIS A 1 112 ? -9.438 9.560 7.408 1.00 68.44 112 HIS A CA 1
ATOM 874 C C . HIS A 1 112 ? -8.909 9.172 8.789 1.00 68.44 112 HIS A C 1
ATOM 876 O O . HIS A 1 112 ? -8.654 7.998 9.075 1.00 68.44 112 HIS A O 1
ATOM 882 N N . MET A 1 113 ? -8.785 10.145 9.687 1.00 67.12 113 MET A N 1
ATOM 883 C CA . MET A 1 113 ? -8.288 9.876 11.022 1.00 67.12 113 MET A CA 1
ATOM 884 C C . MET A 1 113 ? -9.342 9.242 11.938 1.00 67.12 113 MET A C 1
ATOM 886 O O . MET A 1 113 ? -9.011 8.338 12.705 1.00 67.12 113 MET A O 1
ATOM 890 N N . LEU A 1 114 ? -10.614 9.650 11.844 1.00 69.94 114 LEU A N 1
ATOM 891 C CA . LEU A 1 114 ? -11.706 8.969 12.546 1.00 69.94 114 LEU A CA 1
ATOM 892 C C . LEU A 1 114 ? -11.768 7.493 12.148 1.00 69.94 114 LEU A C 1
ATOM 894 O O . LEU A 1 114 ? -11.913 6.631 13.010 1.00 69.94 114 LEU A O 1
ATOM 898 N N . ASP A 1 115 ? -11.599 7.199 10.866 1.00 73.62 115 ASP A N 1
ATOM 899 C CA . ASP A 1 115 ? -11.603 5.832 10.363 1.00 73.62 115 ASP A CA 1
ATOM 900 C C . ASP A 1 115 ? -10.389 5.034 10.854 1.00 73.62 115 ASP A C 1
ATOM 902 O O . ASP A 1 115 ? -10.513 3.883 11.274 1.00 73.62 115 ASP A O 1
ATOM 906 N N . THR A 1 116 ? -9.228 5.680 10.929 1.00 74.19 116 THR A N 1
ATOM 907 C CA . THR A 1 116 ? -8.031 5.103 11.550 1.00 74.19 116 THR A CA 1
ATOM 908 C C . THR A 1 116 ? -8.264 4.762 13.029 1.00 74.19 116 THR A C 1
ATOM 910 O O . THR A 1 116 ? -7.860 3.701 13.505 1.00 74.19 116 THR A O 1
ATOM 913 N N . LEU A 1 117 ? -8.979 5.617 13.762 1.00 70.88 117 LEU A N 1
ATOM 914 C CA . LEU A 1 117 ? -9.354 5.377 15.157 1.00 70.88 117 LEU A CA 1
ATOM 915 C C . LEU A 1 117 ? -10.414 4.278 15.300 1.00 70.88 117 LEU A C 1
ATOM 917 O O . LEU A 1 117 ? -10.301 3.438 16.193 1.00 70.88 117 LEU A O 1
ATOM 921 N N . LEU A 1 118 ? -11.418 4.253 14.417 1.00 74.38 118 LEU A N 1
ATOM 922 C CA . LEU A 1 118 ? -12.424 3.189 14.341 1.00 74.38 118 LEU A CA 1
ATOM 923 C C . LEU A 1 118 ? -11.763 1.831 14.141 1.00 74.38 118 LEU A C 1
ATOM 925 O O . LEU A 1 118 ? -12.137 0.854 14.790 1.00 74.38 118 LEU A O 1
ATOM 929 N N . TYR A 1 119 ? -10.749 1.778 13.288 1.00 81.88 119 TYR A N 1
ATOM 930 C CA . TYR A 1 119 ? -10.017 0.557 13.020 1.00 81.88 119 TYR A CA 1
ATOM 931 C C . TYR A 1 119 ? -9.246 0.031 14.245 1.00 81.88 119 TYR A C 1
ATOM 933 O O . TYR A 1 119 ? -9.168 -1.179 14.428 1.00 81.88 119 TYR A O 1
ATOM 941 N N . LYS A 1 120 ? -8.779 0.896 15.161 1.00 75.75 120 LYS A N 1
ATOM 942 C CA . LYS A 1 120 ? -8.154 0.469 16.436 1.00 75.75 120 LYS A CA 1
ATOM 943 C C . LYS A 1 120 ? -9.138 -0.126 17.453 1.00 75.75 120 LYS A C 1
ATOM 945 O O . LYS A 1 120 ? -8.731 -0.520 18.543 1.00 75.75 120 LYS A O 1
ATOM 950 N N . THR A 1 121 ? -10.433 -0.166 17.151 1.00 73.31 121 THR A N 1
ATOM 951 C CA . THR A 1 121 ? -11.442 -0.741 18.051 1.00 73.31 121 THR A CA 1
ATOM 952 C C . THR A 1 121 ? -11.583 -2.259 17.863 1.00 73.31 121 THR A C 1
ATOM 954 O O . THR A 1 121 ? -10.860 -2.891 17.096 1.00 73.31 121 THR A O 1
ATOM 957 N N . HIS A 1 122 ? -12.556 -2.871 18.548 1.00 69.00 122 HIS A N 1
ATOM 958 C CA . HIS A 1 122 ? -12.832 -4.311 18.477 1.00 69.00 122 HIS A CA 1
ATOM 959 C C . HIS A 1 122 ? -13.167 -4.826 17.058 1.00 69.00 122 HIS A C 1
ATOM 961 O O . HIS A 1 122 ? -13.095 -6.025 16.809 1.00 69.00 122 HIS A O 1
ATOM 967 N N . PHE A 1 123 ? -13.490 -3.944 16.107 1.00 76.12 123 PHE A N 1
ATOM 968 C CA . PHE A 1 123 ? -13.825 -4.329 14.731 1.00 76.12 123 PHE A CA 1
ATOM 969 C C . PHE A 1 123 ? -12.614 -4.677 13.849 1.00 76.12 123 PHE A C 1
ATOM 971 O O . PHE A 1 123 ? -12.797 -5.189 12.744 1.00 76.12 123 PHE A O 1
ATOM 978 N N . ARG A 1 124 ? -11.389 -4.454 14.344 1.00 83.62 124 ARG A N 1
ATOM 979 C CA . ARG A 1 124 ? -10.125 -4.799 13.676 1.00 83.62 124 ARG A CA 1
ATOM 980 C C . ARG A 1 124 ? -10.105 -6.236 13.144 1.00 83.62 124 ARG A C 1
ATOM 982 O O . ARG A 1 124 ? -9.780 -6.455 11.983 1.00 83.62 124 ARG A O 1
ATOM 989 N N . GLY A 1 125 ? -10.509 -7.205 13.972 1.00 84.81 125 GLY A N 1
ATOM 990 C CA . GLY A 1 125 ? -10.498 -8.629 13.614 1.00 84.81 125 GLY A CA 1
ATOM 991 C C . GLY A 1 125 ? -11.380 -8.955 12.406 1.00 84.81 125 GLY A C 1
ATOM 992 O O . GLY A 1 125 ? -10.916 -9.601 11.472 1.00 84.81 125 GLY A O 1
ATOM 993 N N . LEU A 1 126 ? -12.608 -8.423 12.378 1.00 87.44 126 LEU A N 1
ATOM 994 C CA . LEU A 1 126 ? -13.563 -8.646 11.282 1.00 87.44 126 LEU A CA 1
ATOM 995 C C . LEU A 1 126 ? -13.048 -8.100 9.946 1.00 87.44 126 LEU A C 1
ATOM 997 O O . LEU A 1 126 ? -13.193 -8.737 8.903 1.00 87.44 126 LEU A O 1
ATOM 1001 N N . ILE A 1 127 ? -12.435 -6.914 9.975 1.00 90.75 127 ILE A N 1
ATOM 1002 C CA . ILE A 1 127 ? -11.854 -6.293 8.781 1.00 90.75 127 ILE A CA 1
ATOM 1003 C C . ILE A 1 127 ? -10.690 -7.146 8.267 1.00 90.75 127 ILE A C 1
ATOM 1005 O O . ILE A 1 127 ? -10.645 -7.463 7.079 1.00 90.75 127 ILE A O 1
ATOM 1009 N N . ASN A 1 128 ? -9.796 -7.568 9.160 1.00 91.81 128 ASN A N 1
ATOM 1010 C CA . ASN A 1 128 ? -8.612 -8.348 8.807 1.00 91.81 128 ASN A CA 1
ATOM 1011 C C . ASN A 1 128 ? -8.968 -9.719 8.235 1.00 91.81 128 ASN A C 1
ATOM 1013 O O . ASN A 1 128 ? -8.428 -10.106 7.200 1.00 91.81 128 ASN A O 1
ATOM 1017 N N . GLU A 1 129 ? -9.921 -10.420 8.848 1.00 91.62 129 GLU A N 1
ATOM 1018 C CA . GLU A 1 129 ? -10.438 -11.690 8.336 1.00 91.62 129 GLU A CA 1
ATOM 1019 C C . GLU A 1 129 ? -11.047 -11.517 6.937 1.00 91.62 129 GLU A C 1
ATOM 1021 O O . GLU A 1 129 ? -10.659 -12.214 5.999 1.00 91.62 129 GLU A O 1
ATOM 1026 N N . SER A 1 130 ? -11.904 -10.510 6.751 1.00 93.44 130 SER A N 1
ATOM 1027 C CA . SER A 1 130 ? -12.497 -10.179 5.449 1.00 93.44 130 SER A CA 1
ATOM 1028 C C . SER A 1 130 ? -11.441 -9.872 4.376 1.00 93.44 130 SER A C 1
ATOM 1030 O O . SER A 1 130 ? -11.612 -10.225 3.205 1.00 93.44 130 SER A O 1
ATOM 1032 N N . VAL A 1 131 ? -10.333 -9.218 4.737 1.00 94.75 131 VAL A N 1
ATOM 1033 C CA . VAL A 1 131 ? -9.213 -8.980 3.813 1.00 94.75 131 VAL A CA 1
ATOM 1034 C C . VAL A 1 131 ? -8.495 -10.284 3.462 1.00 94.75 131 VAL A C 1
ATOM 1036 O O . VAL A 1 131 ? -8.269 -10.545 2.277 1.00 94.75 131 VAL A O 1
ATOM 1039 N N . LEU A 1 132 ? -8.193 -11.139 4.444 1.00 94.31 132 LEU A N 1
ATOM 1040 C CA . LEU A 1 132 ? -7.573 -12.449 4.207 1.00 94.31 132 LEU A CA 1
ATOM 1041 C C . LEU A 1 132 ? -8.436 -13.341 3.307 1.00 94.31 132 LEU A C 1
ATOM 1043 O O . LEU A 1 132 ? -7.919 -13.962 2.373 1.00 94.31 132 LEU A O 1
ATOM 1047 N N . GLU A 1 133 ? -9.751 -13.360 3.521 1.00 94.50 133 GLU A N 1
ATOM 1048 C CA . GLU A 1 133 ? -10.698 -14.089 2.678 1.00 94.50 133 GLU A CA 1
ATOM 1049 C C . GLU A 1 133 ? -10.673 -13.608 1.226 1.00 94.50 133 GLU A C 1
ATOM 1051 O O . GLU A 1 133 ? -10.662 -14.424 0.296 1.00 94.50 133 GLU A O 1
ATOM 1056 N N . GLN A 1 134 ? -10.633 -12.291 1.010 1.00 95.19 134 GLN A N 1
ATOM 1057 C CA . GLN A 1 134 ? -10.568 -11.707 -0.327 1.00 95.19 134 GLN A CA 1
ATOM 1058 C C . GLN A 1 134 ? -9.253 -12.055 -1.032 1.00 95.19 134 GLN A C 1
ATOM 1060 O O . GLN A 1 134 ? -9.289 -12.471 -2.194 1.00 95.19 134 GLN A O 1
ATOM 1065 N N . LEU A 1 135 ? -8.113 -11.983 -0.338 1.00 95.44 135 LEU A N 1
ATOM 1066 C CA . LEU A 1 135 ? -6.813 -12.394 -0.882 1.00 95.44 135 LEU A CA 1
ATOM 1067 C C . LEU A 1 135 ? -6.792 -13.886 -1.240 1.00 95.44 135 LEU A C 1
ATOM 1069 O O . LEU A 1 135 ? -6.422 -14.257 -2.359 1.00 95.44 135 LEU A O 1
ATOM 1073 N N . ALA A 1 136 ? -7.263 -14.749 -0.336 1.00 93.81 136 ALA A N 1
ATOM 1074 C CA . ALA A 1 136 ? -7.365 -16.186 -0.578 1.00 93.81 136 ALA A CA 1
ATOM 1075 C C . ALA A 1 136 ? -8.300 -16.502 -1.757 1.00 93.81 136 ALA A C 1
ATOM 1077 O O . ALA A 1 136 ? -8.014 -17.375 -2.582 1.00 93.81 136 ALA A O 1
ATOM 1078 N N . ARG A 1 137 ? -9.411 -15.768 -1.888 1.00 94.81 137 ARG A N 1
ATOM 1079 C CA . ARG A 1 137 ? -10.329 -15.883 -3.025 1.00 94.81 137 ARG A CA 1
ATOM 1080 C C . ARG A 1 137 ? -9.653 -15.500 -4.339 1.00 94.81 137 ARG A C 1
ATOM 1082 O O . ARG A 1 137 ? -9.835 -16.225 -5.317 1.00 94.81 137 ARG A O 1
ATOM 1089 N N . ILE A 1 138 ? -8.867 -14.424 -4.389 1.00 94.88 138 ILE A N 1
ATOM 1090 C CA . ILE A 1 138 ? -8.128 -14.043 -5.605 1.00 94.88 138 ILE A CA 1
ATOM 1091 C C . ILE A 1 138 ? -7.122 -15.143 -5.973 1.00 94.88 138 ILE A C 1
ATOM 1093 O O . ILE A 1 138 ? -7.117 -15.584 -7.121 1.00 94.88 138 ILE A O 1
ATOM 1097 N N . LEU A 1 139 ? -6.342 -15.651 -5.009 1.00 93.19 139 LEU A N 1
ATOM 1098 C CA . LEU A 1 139 ? -5.377 -16.737 -5.243 1.00 93.19 139 LEU A CA 1
ATOM 1099 C C . LEU A 1 139 ? -6.046 -17.973 -5.867 1.00 93.19 139 LEU A C 1
ATOM 1101 O O . LEU A 1 139 ? -5.594 -18.472 -6.899 1.00 93.19 139 LEU A O 1
ATOM 1105 N N . ARG A 1 140 ? -7.167 -18.424 -5.285 1.00 93.12 140 ARG A N 1
ATOM 1106 C CA . ARG A 1 140 ? -7.915 -19.600 -5.764 1.00 93.12 140 ARG A CA 1
ATOM 1107 C C . ARG A 1 140 ? -8.579 -19.371 -7.121 1.00 93.12 140 ARG A C 1
ATOM 1109 O O . ARG A 1 140 ? -8.436 -20.197 -8.017 1.00 93.12 140 ARG A O 1
ATOM 1116 N N . THR A 1 141 ? -9.311 -18.268 -7.280 1.00 93.75 141 THR A N 1
ATOM 1117 C CA . THR A 1 141 ? -10.100 -18.005 -8.501 1.00 93.75 141 THR A CA 1
ATOM 1118 C C . THR A 1 141 ? -9.217 -17.743 -9.713 1.00 93.75 141 THR A C 1
ATOM 1120 O O . THR A 1 141 ? -9.566 -18.140 -10.820 1.00 93.75 141 THR A O 1
ATOM 1123 N N . GLN A 1 142 ? -8.062 -17.108 -9.510 1.00 94.31 142 GLN A N 1
ATOM 1124 C CA . GLN A 1 142 ? -7.109 -16.839 -10.581 1.00 94.31 142 GLN A CA 1
ATOM 1125 C C . GLN A 1 142 ? -6.116 -17.981 -10.813 1.00 94.31 142 GLN A C 1
ATOM 1127 O O . GLN A 1 142 ? -5.318 -17.879 -11.741 1.00 94.31 142 GLN A O 1
ATOM 1132 N N . GLN A 1 143 ? -6.155 -19.038 -9.988 1.00 91.75 143 GLN A N 1
ATOM 1133 C CA . GLN A 1 143 ? -5.213 -20.163 -10.025 1.00 91.75 143 GLN A CA 1
ATOM 1134 C C . GLN A 1 143 ? -3.753 -19.681 -10.092 1.00 91.75 143 GLN A C 1
ATOM 1136 O O . GLN A 1 143 ? -2.951 -20.158 -10.893 1.00 91.75 143 GLN A O 1
ATOM 1141 N N . THR A 1 144 ? -3.427 -18.676 -9.275 1.00 92.19 144 THR A N 1
ATOM 1142 C CA . THR A 1 144 ? -2.129 -17.994 -9.291 1.00 92.19 144 THR A CA 1
ATOM 1143 C C . THR A 1 144 ? -1.361 -18.253 -8.001 1.00 92.19 144 THR A C 1
ATOM 1145 O O . THR A 1 144 ? -1.953 -18.497 -6.950 1.00 92.19 144 THR A O 1
ATOM 1148 N N . SER A 1 145 ? -0.032 -18.206 -8.066 1.00 92.94 145 SER A N 1
ATOM 1149 C CA . SER A 1 145 ? 0.824 -18.316 -6.885 1.00 92.94 145 SER A CA 1
ATOM 1150 C C . SER A 1 145 ? 1.022 -16.953 -6.218 1.00 92.94 145 SER A C 1
ATOM 1152 O O . SER A 1 145 ? 0.981 -15.909 -6.875 1.00 92.94 145 SER A O 1
ATOM 1154 N N . ARG A 1 146 ? 1.342 -16.951 -4.917 1.00 91.94 146 ARG A N 1
ATOM 1155 C CA . ARG A 1 146 ? 1.705 -15.724 -4.186 1.00 91.94 146 ARG A CA 1
ATOM 1156 C C . ARG A 1 146 ? 2.858 -14.967 -4.841 1.00 91.94 146 ARG A C 1
ATOM 1158 O O . ARG A 1 146 ? 2.814 -13.748 -4.936 1.00 91.94 146 ARG A O 1
ATOM 1165 N N . SER A 1 147 ? 3.838 -15.673 -5.403 1.00 93.12 147 SER A N 1
ATOM 1166 C CA . SER A 1 147 ? 4.979 -15.051 -6.086 1.00 93.12 147 SER A CA 1
ATOM 1167 C C . SER A 1 147 ? 4.603 -14.228 -7.328 1.00 93.12 147 SER A C 1
ATOM 1169 O O . SER A 1 147 ? 5.436 -13.472 -7.822 1.00 93.12 147 SER A O 1
ATOM 1171 N N . ASN A 1 148 ? 3.389 -14.405 -7.861 1.00 95.00 148 ASN A N 1
ATOM 1172 C CA . ASN A 1 148 ? 2.831 -13.622 -8.963 1.00 95.00 148 ASN A CA 1
ATOM 1173 C C . ASN A 1 148 ? 1.800 -12.586 -8.492 1.00 95.00 148 ASN A C 1
ATOM 1175 O O . ASN A 1 148 ? 1.201 -11.910 -9.327 1.00 95.00 148 ASN A O 1
ATOM 1179 N N . MET A 1 149 ? 1.588 -12.464 -7.181 1.00 96.38 149 MET A N 1
ATOM 1180 C CA . MET A 1 149 ? 0.686 -11.507 -6.558 1.00 96.38 149 MET A CA 1
ATOM 1181 C C . MET A 1 149 ? 1.487 -10.395 -5.875 1.00 96.38 149 MET A C 1
ATOM 1183 O O . MET A 1 149 ? 2.356 -10.654 -5.043 1.00 96.38 149 MET A O 1
ATOM 1187 N N . HIS A 1 150 ? 1.182 -9.158 -6.246 1.00 97.12 150 HIS A N 1
ATOM 1188 C CA . HIS A 1 150 ? 1.821 -7.937 -5.777 1.00 97.12 150 HIS A CA 1
ATOM 1189 C C . HIS A 1 150 ? 0.763 -7.085 -5.086 1.00 97.12 150 HIS A C 1
ATOM 1191 O O . HIS A 1 150 ? -0.234 -6.716 -5.705 1.00 97.12 150 HIS A O 1
ATOM 1197 N N . LEU A 1 151 ? 0.951 -6.814 -3.800 1.00 97.56 151 LEU A N 1
ATOM 1198 C CA . LEU A 1 151 ? -0.000 -6.054 -2.999 1.00 97.56 151 LEU A CA 1
ATOM 1199 C C . LEU A 1 151 ? 0.408 -4.580 -2.998 1.00 97.56 151 LEU A C 1
ATOM 1201 O O . LEU A 1 151 ? 1.581 -4.272 -2.800 1.00 97.56 151 LEU A O 1
ATOM 1205 N N . VAL A 1 152 ? -0.546 -3.677 -3.200 1.00 97.12 152 VAL A N 1
ATOM 1206 C CA . VAL A 1 152 ? -0.359 -2.227 -3.077 1.00 97.12 152 VAL A CA 1
ATOM 1207 C C . VAL A 1 152 ? -1.376 -1.726 -2.065 1.00 97.12 152 VAL A C 1
ATOM 1209 O O . VAL A 1 152 ? -2.561 -1.640 -2.367 1.00 97.12 152 VAL A O 1
ATOM 1212 N N . ALA A 1 153 ? -0.921 -1.448 -0.851 1.00 95.62 153 ALA A N 1
ATOM 1213 C CA . ALA A 1 153 ? -1.746 -0.915 0.216 1.00 95.62 153 ALA A CA 1
ATOM 1214 C C . ALA A 1 153 ? -1.542 0.598 0.337 1.00 95.62 153 ALA A C 1
ATOM 1216 O O . ALA A 1 153 ? -0.414 1.073 0.204 1.00 95.62 153 ALA A O 1
ATOM 1217 N N . PHE A 1 154 ? -2.612 1.344 0.596 1.00 93.69 154 PHE A N 1
ATOM 1218 C CA . PHE A 1 154 ? -2.569 2.801 0.722 1.00 93.69 154 PHE A CA 1
ATOM 1219 C C . PHE A 1 154 ? -3.238 3.278 2.013 1.00 93.69 154 PHE A C 1
ATOM 1221 O O . PHE A 1 154 ? -4.318 2.791 2.353 1.00 93.69 154 PHE A O 1
ATOM 1228 N N . SER A 1 155 ? -2.630 4.253 2.700 1.00 91.62 155 SER A N 1
ATOM 1229 C CA . SER A 1 155 ? -3.188 4.883 3.904 1.00 91.62 155 SER A CA 1
ATOM 1230 C C . SER A 1 155 ? -3.601 3.822 4.937 1.00 91.62 155 SER A C 1
ATOM 1232 O O . SER A 1 155 ? -2.828 2.908 5.210 1.00 91.62 155 SER A O 1
ATOM 1234 N N . LEU A 1 156 ? -4.831 3.852 5.468 1.00 90.38 156 LEU A N 1
ATOM 1235 C CA . LEU A 1 156 ? -5.341 2.841 6.409 1.00 90.38 156 LEU A CA 1
ATOM 1236 C C . LEU A 1 156 ? -5.181 1.389 5.922 1.00 90.38 156 LEU A C 1
ATOM 1238 O O . LEU A 1 156 ? -4.983 0.488 6.739 1.00 90.38 156 LEU A O 1
ATOM 1242 N N . GLY A 1 157 ? -5.204 1.159 4.607 1.00 92.81 157 GLY A N 1
ATOM 1243 C CA . GLY A 1 157 ? -4.964 -0.156 4.019 1.00 92.81 157 GLY A CA 1
ATOM 1244 C C . GLY A 1 157 ? -3.605 -0.746 4.403 1.00 92.81 157 GLY A C 1
ATOM 1245 O O . GLY A 1 157 ? -3.469 -1.969 4.454 1.00 92.81 157 GLY A O 1
ATOM 1246 N N . THR A 1 158 ? -2.603 0.086 4.722 1.00 93.38 158 THR A N 1
ATOM 1247 C CA . THR A 1 158 ? -1.283 -0.386 5.165 1.00 93.38 158 THR A CA 1
ATOM 1248 C C . THR A 1 158 ? -1.323 -0.988 6.569 1.00 93.38 158 THR A C 1
ATOM 1250 O O . THR A 1 158 ? -0.701 -2.022 6.804 1.00 93.38 158 THR A O 1
ATOM 1253 N N . ALA A 1 159 ? -2.096 -0.411 7.491 1.00 90.75 159 ALA A N 1
ATOM 1254 C CA . ALA A 1 159 ? -2.298 -0.994 8.815 1.00 90.75 159 ALA A CA 1
ATOM 1255 C C . ALA A 1 159 ? -3.146 -2.269 8.735 1.00 90.75 159 ALA A C 1
ATOM 1257 O O . ALA A 1 159 ? -2.799 -3.286 9.333 1.00 90.75 159 ALA A O 1
ATOM 1258 N N . VAL A 1 160 ? -4.209 -2.240 7.925 1.00 92.31 160 VAL A N 1
ATOM 1259 C CA . VAL A 1 160 ? -5.074 -3.404 7.688 1.00 92.31 160 VAL A CA 1
ATOM 1260 C C . VAL A 1 160 ? -4.271 -4.586 7.162 1.00 92.31 160 VAL A C 1
ATOM 1262 O O . VAL A 1 160 ? -4.393 -5.694 7.680 1.00 92.31 160 VAL A O 1
ATOM 1265 N N . ILE A 1 161 ? -3.410 -4.372 6.161 1.00 93.56 161 ILE A N 1
ATOM 1266 C CA . ILE A 1 161 ? -2.623 -5.476 5.617 1.00 93.56 161 ILE A CA 1
ATOM 1267 C C . ILE A 1 161 ? -1.599 -5.987 6.636 1.00 93.56 161 ILE A C 1
ATOM 1269 O O . ILE A 1 161 ? -1.505 -7.196 6.815 1.00 93.56 161 ILE A O 1
ATOM 1273 N N . ARG A 1 162 ? -0.889 -5.116 7.370 1.00 91.50 162 ARG A N 1
ATOM 1274 C CA . ARG A 1 162 ? 0.047 -5.551 8.427 1.00 91.50 162 ARG A CA 1
ATOM 1275 C C . ARG A 1 162 ? -0.641 -6.457 9.444 1.00 91.50 162 ARG A C 1
ATOM 1277 O O . ARG A 1 162 ? -0.177 -7.562 9.714 1.00 91.50 162 ARG A O 1
ATOM 1284 N N . ASP A 1 163 ? -1.796 -6.029 9.928 1.00 90.38 163 ASP A N 1
ATOM 1285 C CA . ASP A 1 163 ? -2.537 -6.756 10.951 1.00 90.38 163 ASP A CA 1
ATOM 1286 C C . ASP A 1 163 ? -3.189 -8.038 10.424 1.00 90.38 163 ASP A C 1
ATOM 1288 O O . ASP A 1 163 ? -3.287 -9.026 11.148 1.00 90.38 163 ASP A O 1
ATOM 1292 N N . ALA A 1 164 ? -3.611 -8.056 9.158 1.00 91.94 164 ALA A N 1
ATOM 1293 C CA . ALA A 1 164 ? -4.085 -9.268 8.502 1.00 91.94 164 ALA A CA 1
ATOM 1294 C C . ALA A 1 164 ? -2.970 -10.322 8.403 1.00 91.94 164 ALA A C 1
ATOM 1296 O O . ALA A 1 164 ? -3.212 -11.502 8.651 1.00 91.94 164 ALA A O 1
ATOM 1297 N N . PHE A 1 165 ? -1.735 -9.918 8.091 1.00 90.81 165 PHE A N 1
ATOM 1298 C CA . PHE A 1 165 ? -0.595 -10.839 8.071 1.00 90.81 165 PHE A CA 1
ATOM 1299 C C . PHE A 1 165 ? -0.180 -11.302 9.475 1.00 90.81 165 PHE A C 1
ATOM 1301 O O . PHE A 1 165 ? 0.177 -12.472 9.629 1.00 90.81 165 PHE A O 1
ATOM 1308 N N . GLU A 1 166 ? -0.294 -10.445 10.494 1.00 88.00 166 GLU A N 1
ATOM 1309 C CA . GLU A 1 166 ? -0.155 -10.854 11.899 1.00 88.00 166 GLU A CA 1
ATOM 1310 C C . GLU A 1 166 ? -1.179 -11.940 12.246 1.00 88.00 166 GLU A C 1
ATOM 1312 O O . GLU A 1 166 ? -0.818 -13.021 12.710 1.00 88.00 166 GLU A O 1
ATOM 1317 N N . LEU A 1 167 ? -2.454 -11.691 11.933 1.00 87.75 167 LEU A N 1
ATOM 1318 C CA . LEU A 1 167 ? -3.553 -12.614 12.196 1.00 87.75 167 LEU A CA 1
ATOM 1319 C C . LEU A 1 167 ? -3.336 -13.957 11.493 1.00 87.75 167 LEU A C 1
ATOM 1321 O O . LEU A 1 167 ? -3.462 -15.008 12.117 1.00 87.75 167 LEU A O 1
ATOM 1325 N N . MET A 1 168 ? -2.918 -13.927 10.225 1.00 86.81 168 MET A N 1
ATOM 1326 C CA . MET A 1 168 ? -2.595 -15.118 9.438 1.00 86.81 168 MET A CA 1
ATOM 1327 C C . MET A 1 168 ? -1.471 -15.957 10.063 1.00 86.81 168 MET A C 1
ATOM 1329 O O . MET A 1 168 ? -1.439 -17.164 9.843 1.00 86.81 168 MET A O 1
ATOM 1333 N N . SER A 1 169 ? -0.559 -15.365 10.841 1.00 83.12 169 SER A N 1
ATOM 1334 C CA . SER A 1 169 ? 0.517 -16.107 11.516 1.00 83.12 169 SER A CA 1
ATOM 1335 C C . SER A 1 169 ? 0.040 -16.924 12.725 1.00 83.12 169 SER A C 1
ATOM 1337 O O . SER A 1 169 ? 0.749 -17.824 13.174 1.00 83.12 169 SER A O 1
ATOM 1339 N N . SER A 1 170 ? -1.170 -16.659 13.224 1.00 85.06 170 SER A N 1
ATOM 1340 C CA . SER A 1 170 ? -1.761 -17.396 14.341 1.00 85.06 170 SER A CA 1
ATOM 1341 C C . SER A 1 170 ? -2.359 -18.745 13.915 1.00 85.06 170 SER A C 1
ATOM 1343 O O . SER A 1 170 ? -2.769 -18.944 12.768 1.00 85.06 170 SER A O 1
ATOM 1345 N N . ASP A 1 171 ? -2.443 -19.681 14.866 1.00 83.56 171 ASP A N 1
ATOM 1346 C CA . ASP A 1 171 ? -2.966 -21.032 14.626 1.00 83.56 171 ASP A CA 1
ATOM 1347 C C . ASP A 1 171 ? -4.440 -21.053 14.199 1.00 83.56 171 ASP A C 1
ATOM 1349 O O . ASP A 1 171 ? -4.849 -21.919 13.423 1.00 83.56 171 ASP A O 1
ATOM 1353 N N . GLU A 1 172 ? -5.224 -20.082 14.666 1.00 84.56 172 GLU A N 1
ATOM 1354 C CA . GLU A 1 172 ? -6.650 -19.941 14.358 1.00 84.56 172 GLU A CA 1
ATOM 1355 C C . GLU A 1 172 ? -6.893 -19.655 12.866 1.00 84.56 172 GLU A C 1
ATOM 1357 O O . GLU A 1 172 ? -7.883 -20.106 12.295 1.00 84.56 172 GLU A O 1
ATOM 1362 N N . TYR A 1 173 ? -5.939 -19.003 12.193 1.00 85.06 173 TYR A N 1
ATOM 1363 C CA . TYR A 1 173 ? -6.062 -18.572 10.798 1.00 85.06 173 TYR A CA 1
ATOM 1364 C C . TYR A 1 173 ? -5.187 -19.395 9.843 1.00 85.06 173 TYR A C 1
ATOM 1366 O O . TYR A 1 173 ? -4.938 -18.985 8.705 1.00 85.06 173 TYR A O 1
ATOM 1374 N N . ARG A 1 174 ? -4.780 -20.607 10.255 1.00 81.69 174 ARG A N 1
ATOM 1375 C CA . ARG A 1 174 ? -3.993 -21.556 9.440 1.00 81.69 174 ARG A CA 1
ATOM 1376 C C . ARG A 1 174 ? -4.580 -21.821 8.055 1.00 81.69 174 ARG A C 1
ATOM 1378 O O . ARG A 1 174 ? -3.834 -22.029 7.110 1.00 81.69 174 ARG A O 1
ATOM 1385 N N . GLN A 1 175 ? -5.899 -21.756 7.894 1.00 82.56 175 GLN A N 1
ATOM 1386 C CA . GLN A 1 175 ? -6.566 -21.903 6.591 1.00 82.56 175 GLN A CA 1
ATOM 1387 C C . GLN A 1 175 ? -6.189 -20.827 5.555 1.00 82.56 175 GLN A C 1
ATOM 1389 O O . GLN A 1 175 ? -6.350 -21.048 4.354 1.00 82.56 175 GLN A O 1
ATOM 1394 N N . PHE A 1 176 ? -5.694 -19.671 6.005 1.00 83.88 176 PHE A N 1
ATOM 1395 C CA . PHE A 1 176 ? -5.185 -18.596 5.153 1.00 83.88 176 PHE A CA 1
ATOM 1396 C C . PHE A 1 176 ? -3.661 -18.647 4.994 1.00 83.88 176 PHE A C 1
ATOM 1398 O O . PHE A 1 176 ? -3.116 -18.004 4.090 1.00 83.88 176 PHE A O 1
ATOM 1405 N N . GLN A 1 177 ? -2.968 -19.441 5.818 1.00 79.94 177 GLN A N 1
ATOM 1406 C CA . GLN A 1 177 ? -1.558 -19.748 5.617 1.00 79.94 177 GLN A CA 1
ATOM 1407 C C . GLN A 1 177 ? -1.433 -20.597 4.354 1.00 79.94 177 GLN A C 1
ATOM 1409 O O . GLN A 1 177 ? -1.880 -21.737 4.284 1.00 79.94 177 GLN A O 1
ATOM 1414 N N . THR A 1 178 ? -0.829 -20.027 3.320 1.00 69.44 178 THR A N 1
ATOM 1415 C CA . THR A 1 178 ? -0.410 -20.784 2.145 1.00 69.44 178 THR A CA 1
ATOM 1416 C C . THR A 1 178 ? 1.099 -20.677 2.023 1.00 69.44 178 THR A C 1
ATOM 1418 O O . THR A 1 178 ? 1.696 -19.687 2.445 1.00 69.44 178 THR A O 1
ATOM 1421 N N . GLU A 1 179 ? 1.722 -21.691 1.442 1.00 79.62 179 GLU A N 1
ATOM 1422 C CA . GLU A 1 179 ? 3.169 -21.705 1.267 1.00 79.62 179 GLU A CA 1
ATOM 1423 C C . GLU A 1 179 ? 3.635 -20.595 0.310 1.00 79.62 179 GLU A C 1
ATOM 1425 O O . GLU A 1 179 ? 2.932 -20.197 -0.628 1.00 79.62 179 GLU A O 1
ATOM 1430 N N . GLY A 1 180 ? 4.851 -20.108 0.553 1.00 85.44 180 GLY A N 1
ATOM 1431 C CA . GLY A 1 180 ? 5.534 -19.140 -0.296 1.00 85.44 180 GLY A CA 1
ATOM 1432 C C . GLY A 1 180 ? 5.215 -17.671 -0.007 1.00 85.44 180 GLY A C 1
ATOM 1433 O O . GLY A 1 180 ? 4.207 -17.303 0.604 1.00 85.44 180 GLY A O 1
ATOM 1434 N N . ALA A 1 181 ? 6.114 -16.820 -0.498 1.00 91.38 181 ALA A N 1
ATOM 1435 C CA . ALA A 1 181 ? 6.057 -15.377 -0.333 1.00 91.38 181 ALA A CA 1
ATOM 1436 C C . ALA A 1 181 ? 5.315 -14.686 -1.486 1.00 91.38 181 ALA A C 1
ATOM 1438 O O . ALA A 1 181 ? 5.378 -15.114 -2.646 1.00 91.38 181 ALA A O 1
ATOM 1439 N N . TYR A 1 182 ? 4.653 -13.575 -1.164 1.00 95.00 182 TYR A N 1
ATOM 1440 C CA . TYR A 1 182 ? 4.123 -12.627 -2.138 1.00 95.00 182 TYR A CA 1
ATOM 1441 C C . TYR A 1 182 ? 5.250 -12.040 -2.999 1.00 95.00 182 TYR A C 1
ATOM 1443 O O . TYR A 1 182 ? 6.402 -11.957 -2.572 1.00 95.00 182 TYR A O 1
ATOM 1451 N N . GLY A 1 183 ? 4.939 -11.662 -4.239 1.00 95.06 183 GLY A N 1
ATOM 1452 C CA . GLY A 1 183 ? 5.922 -11.095 -5.163 1.00 95.06 183 GLY A CA 1
ATOM 1453 C C . GLY A 1 183 ? 6.481 -9.766 -4.653 1.00 95.06 183 GLY A C 1
ATOM 1454 O O . GLY A 1 183 ? 7.693 -9.585 -4.581 1.00 95.06 183 GLY A O 1
ATOM 1455 N N . SER A 1 184 ? 5.598 -8.854 -4.257 1.00 96.06 184 SER A N 1
ATOM 1456 C CA . SER A 1 184 ? 5.954 -7.657 -3.494 1.00 96.06 184 SER A CA 1
ATOM 1457 C C . SER A 1 184 ? 4.771 -7.165 -2.676 1.00 96.06 184 SER A C 1
ATOM 1459 O O . SER A 1 184 ? 3.619 -7.442 -3.009 1.00 96.06 184 SER A O 1
ATOM 1461 N N . ILE A 1 185 ? 5.061 -6.390 -1.639 1.00 96.75 185 ILE A N 1
ATOM 1462 C CA . ILE A 1 185 ? 4.075 -5.627 -0.883 1.00 96.75 185 ILE A CA 1
ATOM 1463 C C . ILE A 1 185 ? 4.562 -4.183 -0.862 1.00 96.75 185 ILE A C 1
ATOM 1465 O O . ILE A 1 185 ? 5.682 -3.909 -0.439 1.00 96.75 185 ILE A O 1
ATOM 1469 N N . THR A 1 186 ? 3.745 -3.268 -1.364 1.00 96.81 186 THR A N 1
ATOM 1470 C CA . THR A 1 186 ? 4.031 -1.837 -1.415 1.00 96.81 186 THR A CA 1
ATOM 1471 C C . THR A 1 186 ? 3.066 -1.113 -0.493 1.00 96.81 186 THR A C 1
ATOM 1473 O O . THR A 1 186 ? 1.858 -1.254 -0.643 1.00 96.81 186 THR A O 1
ATOM 1476 N N . LEU A 1 187 ? 3.600 -0.355 0.458 1.00 95.56 187 LEU A N 1
ATOM 1477 C CA . LEU A 1 187 ? 2.853 0.419 1.438 1.00 95.56 187 LEU A CA 1
ATOM 1478 C C . LEU A 1 187 ? 3.022 1.899 1.108 1.00 95.56 187 LEU A C 1
ATOM 1480 O O . LEU A 1 187 ? 4.122 2.441 1.210 1.00 95.56 187 LEU A O 1
ATOM 1484 N N . LEU A 1 188 ? 1.943 2.529 0.668 1.00 94.69 188 LEU A N 1
ATOM 1485 C CA . LEU A 1 188 ? 1.886 3.925 0.259 1.00 94.69 188 LEU A CA 1
ATOM 1486 C C . LEU A 1 188 ? 1.219 4.733 1.370 1.00 94.69 188 LEU A C 1
ATOM 1488 O O . LEU A 1 188 ? 0.120 4.383 1.791 1.00 94.69 188 LEU A O 1
ATOM 1492 N N . SER A 1 189 ? 1.858 5.807 1.831 1.00 92.12 189 SER A N 1
ATOM 1493 C CA . SER A 1 189 ? 1.380 6.580 2.987 1.00 92.12 189 SER A CA 1
ATOM 1494 C C . SER A 1 189 ? 1.138 5.687 4.213 1.00 92.12 189 SER A C 1
ATOM 1496 O O . SER A 1 189 ? 0.017 5.505 4.682 1.00 92.12 189 SER A O 1
ATOM 1498 N N . ASP A 1 190 ? 2.201 5.026 4.675 1.00 89.31 190 ASP A N 1
ATOM 1499 C CA . ASP A 1 190 ? 2.080 3.991 5.699 1.00 89.31 190 ASP A CA 1
ATOM 1500 C C . ASP A 1 190 ? 1.709 4.550 7.081 1.00 89.31 190 ASP A C 1
ATOM 1502 O O . ASP A 1 190 ? 2.495 5.269 7.694 1.00 89.31 190 ASP A O 1
ATOM 1506 N N . VAL A 1 191 ? 0.545 4.139 7.593 1.00 85.00 191 VAL A N 1
ATOM 1507 C CA . VAL A 1 191 ? 0.050 4.455 8.947 1.00 85.00 191 VAL A CA 1
ATOM 1508 C C . VAL A 1 191 ? 0.200 3.294 9.933 1.00 85.00 191 VAL A C 1
ATOM 1510 O O . VAL A 1 191 ? -0.288 3.362 11.062 1.00 85.00 191 VAL A O 1
ATOM 1513 N N . GLY A 1 192 ? 0.874 2.212 9.535 1.00 76.19 192 GLY A N 1
ATOM 1514 C CA . GLY A 1 192 ? 1.059 1.020 10.361 1.00 76.19 192 GLY A CA 1
ATOM 1515 C C . GLY A 1 192 ? 1.708 1.329 11.709 1.00 76.19 192 GLY A C 1
ATOM 1516 O O . GLY A 1 192 ? 1.261 0.815 12.727 1.00 76.19 192 GLY A O 1
ATOM 1517 N N . GLY A 1 193 ? 2.684 2.242 11.751 1.00 73.88 193 GLY A N 1
ATOM 1518 C CA . GLY A 1 193 ? 3.324 2.654 13.005 1.00 73.88 193 GLY A CA 1
ATOM 1519 C C . GLY A 1 193 ? 2.371 3.338 13.994 1.00 73.88 193 GLY A C 1
ATOM 1520 O O . GLY A 1 193 ? 2.547 3.218 15.205 1.00 73.88 193 GLY A O 1
ATOM 1521 N N . PHE A 1 194 ? 1.331 4.016 13.508 1.00 73.44 194 PHE A N 1
ATOM 1522 C CA . PHE A 1 194 ? 0.335 4.679 14.352 1.00 73.44 194 PHE A CA 1
ATOM 1523 C C . PHE A 1 194 ? -0.715 3.704 14.912 1.00 73.44 194 PHE A C 1
ATOM 1525 O O . PHE A 1 194 ? -1.199 3.844 16.045 1.00 73.44 194 PHE A O 1
ATOM 1532 N N . VAL A 1 195 ? -1.091 2.711 14.111 1.00 71.38 195 VAL A N 1
ATOM 1533 C CA . VAL A 1 195 ? -2.244 1.849 14.378 1.00 71.38 195 VAL A CA 1
ATOM 1534 C C . VAL A 1 195 ? -1.843 0.504 14.964 1.00 71.38 195 VAL A C 1
ATOM 1536 O O . VAL A 1 195 ? -2.457 0.068 15.940 1.00 71.38 195 VAL A O 1
ATOM 1539 N N . SER A 1 196 ? -0.846 -0.146 14.375 1.00 66.88 196 SER A N 1
ATOM 1540 C CA . SER A 1 196 ? -0.455 -1.504 14.717 1.00 66.88 196 SER A CA 1
ATOM 1541 C C . SER A 1 196 ? 0.380 -1.505 15.996 1.00 66.88 196 SER A C 1
ATOM 1543 O O . SER A 1 196 ? 1.300 -0.711 16.176 1.00 66.88 196 SER A O 1
ATOM 1545 N N . GLU A 1 197 ? 0.053 -2.423 16.903 1.00 63.44 197 GLU A N 1
ATOM 1546 C CA . GLU A 1 197 ? 0.796 -2.622 18.158 1.00 63.44 197 GLU A CA 1
ATOM 1547 C C . GLU A 1 197 ? 2.182 -3.240 17.916 1.00 63.44 197 GLU A C 1
ATOM 1549 O O . GLU A 1 197 ? 3.090 -3.076 18.728 1.00 63.44 197 GLU A O 1
ATOM 1554 N N . HIS A 1 198 ? 2.352 -3.905 16.771 1.00 62.06 198 HIS A N 1
ATOM 1555 C CA . HIS A 1 198 ? 3.574 -4.583 16.359 1.00 62.06 198 HIS A CA 1
ATOM 1556 C C . HIS A 1 198 ? 4.244 -3.770 15.249 1.00 62.06 198 HIS A C 1
ATOM 1558 O O . HIS A 1 198 ? 3.867 -3.852 14.084 1.00 62.06 198 HIS A O 1
ATOM 1564 N N . SER A 1 199 ? 5.225 -2.951 15.623 1.00 58.94 199 SER A N 1
ATOM 1565 C CA . SER A 1 199 ? 6.093 -2.225 14.690 1.00 58.94 199 SER A CA 1
ATOM 1566 C C . SER A 1 199 ? 7.548 -2.633 14.907 1.00 58.94 199 SER A C 1
ATOM 1568 O O . SER A 1 199 ? 7.940 -2.927 16.036 1.00 58.94 199 SER A O 1
ATOM 1570 N N . GLY A 1 200 ? 8.368 -2.607 13.855 1.00 64.50 200 GLY A N 1
ATOM 1571 C CA . GLY A 1 200 ? 9.792 -2.935 13.954 1.00 64.50 200 GLY A CA 1
ATOM 1572 C C . GLY A 1 200 ? 10.048 -4.443 13.900 1.00 64.50 200 GLY A C 1
ATOM 1573 O O . GLY A 1 200 ? 9.615 -5.106 12.965 1.00 64.50 200 GLY A O 1
ATOM 1574 N N . GLU A 1 201 ? 10.783 -4.993 14.869 1.00 61.28 201 GLU A N 1
ATOM 1575 C CA . GLU A 1 201 ? 11.244 -6.396 14.831 1.00 61.28 201 GLU A CA 1
ATOM 1576 C C . GLU A 1 201 ? 10.124 -7.432 14.981 1.00 61.28 201 GLU A C 1
ATOM 1578 O O . GLU A 1 201 ? 10.258 -8.558 14.506 1.00 61.28 201 GLU A O 1
ATOM 1583 N N . LEU A 1 202 ? 9.017 -7.050 15.621 1.00 62.97 202 LEU A N 1
ATOM 1584 C CA . LEU A 1 202 ? 7.860 -7.922 15.835 1.00 62.97 202 LEU A CA 1
ATOM 1585 C C . LEU A 1 202 ? 6.897 -7.947 14.647 1.00 62.97 202 LEU A C 1
ATOM 1587 O O . LEU A 1 202 ? 5.940 -8.713 14.657 1.00 62.97 202 LEU A O 1
ATOM 1591 N N . ASP A 1 203 ? 7.129 -7.111 13.639 1.00 79.06 203 ASP A N 1
ATOM 1592 C CA . ASP A 1 203 ? 6.230 -6.980 12.505 1.00 79.06 203 ASP A CA 1
ATOM 1593 C C . ASP A 1 203 ? 6.334 -8.206 11.580 1.00 79.06 203 ASP A C 1
ATOM 1595 O O . ASP A 1 203 ? 7.393 -8.536 11.035 1.00 79.06 203 ASP A O 1
ATOM 1599 N N . ARG A 1 204 ? 5.210 -8.911 11.413 1.00 83.75 204 ARG A N 1
ATOM 1600 C CA . ARG A 1 204 ? 5.113 -10.126 10.591 1.00 83.75 204 ARG A CA 1
ATOM 1601 C C . ARG A 1 204 ? 5.036 -9.842 9.098 1.00 83.75 204 ARG A C 1
ATOM 1603 O O . ARG A 1 204 ? 5.239 -10.759 8.301 1.00 83.75 204 ARG A O 1
ATOM 1610 N N . LEU A 1 205 ? 4.828 -8.590 8.692 1.00 87.06 205 LEU A N 1
ATOM 1611 C CA . LEU A 1 205 ? 4.913 -8.153 7.302 1.00 87.06 205 LEU A CA 1
ATOM 1612 C C . LEU A 1 205 ? 6.378 -7.950 6.873 1.00 87.06 205 LEU A C 1
ATOM 1614 O O . LEU A 1 205 ? 6.748 -6.924 6.301 1.00 87.06 205 LEU A O 1
ATOM 1618 N N . LYS A 1 206 ? 7.232 -8.936 7.154 1.00 88.75 206 LYS A N 1
ATOM 1619 C CA . LYS A 1 206 ? 8.664 -8.882 6.859 1.00 88.75 206 LYS A CA 1
ATOM 1620 C C . LYS A 1 206 ? 8.975 -9.453 5.474 1.00 88.75 206 LYS A C 1
ATOM 1622 O O . LYS A 1 206 ? 8.364 -10.450 5.064 1.00 88.75 206 LYS A O 1
ATOM 1627 N N . PRO A 1 207 ? 9.913 -8.855 4.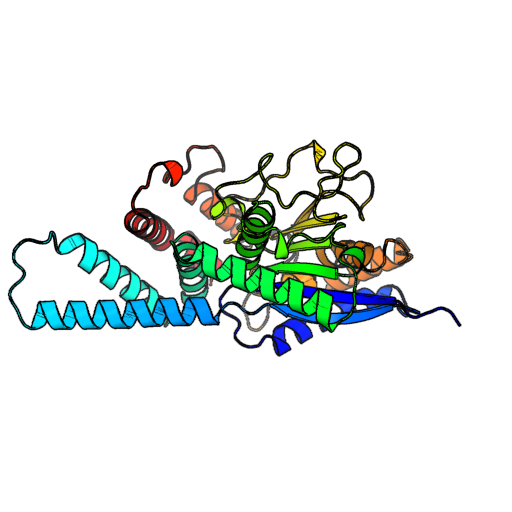724 1.00 90.06 207 PRO A N 1
ATOM 1628 C CA . PRO A 1 207 ? 10.382 -9.446 3.488 1.00 90.06 207 PRO A CA 1
ATOM 1629 C C . PRO A 1 207 ? 11.271 -10.664 3.768 1.00 90.06 207 PRO A C 1
ATOM 1631 O O . PRO A 1 207 ? 11.880 -10.778 4.830 1.00 90.06 207 PRO A O 1
ATOM 1634 N N . LEU A 1 208 ? 11.383 -11.556 2.787 1.00 85.94 208 LEU A N 1
ATOM 1635 C CA . LEU A 1 208 ? 12.408 -12.587 2.761 1.00 85.94 208 LEU A CA 1
ATOM 1636 C C . LEU A 1 208 ? 13.773 -11.906 2.810 1.00 85.94 208 LEU A C 1
ATOM 1638 O O . LEU A 1 208 ? 14.043 -10.974 2.044 1.00 85.94 208 LEU A O 1
ATOM 1642 N N . SER A 1 209 ? 14.638 -12.392 3.690 1.00 78.44 209 SER A N 1
ATOM 1643 C CA . SER A 1 209 ? 16.013 -11.922 3.796 1.00 78.44 209 SER A CA 1
ATOM 1644 C C . SER A 1 209 ? 16.977 -13.096 3.672 1.00 78.44 209 SER A C 1
ATOM 1646 O O . SER A 1 209 ? 16.590 -14.259 3.770 1.00 78.44 209 SER A O 1
ATOM 1648 N N . PHE A 1 210 ? 18.260 -12.798 3.466 1.00 68.62 210 PHE A N 1
ATOM 1649 C CA . PHE A 1 210 ? 19.293 -13.834 3.434 1.00 68.62 210 PHE A CA 1
ATOM 1650 C C . PHE A 1 210 ? 19.351 -14.643 4.743 1.00 68.62 210 PHE A C 1
ATOM 1652 O O . PHE A 1 210 ? 19.704 -15.818 4.726 1.00 68.62 210 PHE A O 1
ATOM 1659 N N . PHE A 1 211 ? 18.991 -14.017 5.865 1.00 69.62 211 PHE A N 1
ATOM 1660 C CA . PHE A 1 211 ? 19.071 -14.609 7.199 1.00 69.62 211 PHE A CA 1
ATOM 1661 C C . PHE A 1 211 ? 17.734 -15.170 7.697 1.00 69.62 211 PHE A C 1
ATOM 1663 O O . PHE A 1 211 ? 17.704 -15.795 8.752 1.00 69.62 211 PHE A O 1
ATOM 1670 N N . ASP A 1 212 ? 16.639 -14.945 6.967 1.00 71.25 212 ASP A N 1
ATOM 1671 C CA . ASP A 1 212 ? 15.285 -15.234 7.433 1.00 71.25 212 ASP A CA 1
ATOM 1672 C C . ASP A 1 212 ? 14.372 -15.622 6.262 1.00 71.25 212 ASP A C 1
ATOM 1674 O O . ASP A 1 212 ? 13.983 -14.785 5.437 1.00 71.25 212 ASP A O 1
ATOM 1678 N N . ALA A 1 213 ? 14.053 -16.915 6.196 1.00 77.50 213 ALA A N 1
ATOM 1679 C CA . ALA A 1 213 ? 13.182 -17.498 5.181 1.00 77.50 213 ALA A CA 1
ATOM 1680 C C . ALA A 1 213 ? 11.687 -17.391 5.536 1.00 77.50 213 ALA A C 1
ATOM 1682 O O . ALA A 1 213 ? 10.851 -17.713 4.693 1.00 77.50 213 ALA A O 1
ATOM 1683 N N . ASP A 1 214 ? 11.340 -16.891 6.727 1.00 81.81 214 ASP A N 1
ATOM 1684 C CA . ASP A 1 214 ? 9.953 -16.777 7.199 1.00 81.81 214 ASP A CA 1
ATOM 1685 C C . ASP A 1 214 ? 9.285 -15.471 6.730 1.00 81.81 214 ASP A C 1
ATOM 1687 O O . ASP A 1 214 ? 8.263 -15.035 7.263 1.00 81.81 214 ASP A O 1
ATOM 1691 N N . GLY A 1 215 ? 9.887 -14.794 5.751 1.00 87.25 215 GLY A N 1
ATOM 1692 C CA . GLY A 1 215 ? 9.339 -13.593 5.139 1.00 87.25 215 GLY A CA 1
ATOM 1693 C C . GLY A 1 215 ? 8.097 -13.877 4.301 1.00 87.25 215 GLY A C 1
ATOM 1694 O O . GLY A 1 215 ? 8.036 -14.821 3.513 1.00 87.25 215 GLY A O 1
ATOM 1695 N N . VAL A 1 216 ? 7.099 -13.008 4.426 1.00 91.25 216 VAL A N 1
ATOM 1696 C CA . VAL A 1 216 ? 5.812 -13.162 3.737 1.00 91.25 216 VAL A CA 1
ATOM 1697 C C . VAL A 1 216 ? 5.823 -12.563 2.334 1.00 91.25 216 VAL A C 1
ATOM 1699 O O . VAL A 1 216 ? 4.940 -12.852 1.535 1.00 91.25 216 VAL A O 1
ATOM 1702 N N . THR A 1 217 ? 6.825 -11.756 1.991 1.00 93.50 217 THR A N 1
ATOM 1703 C CA . THR A 1 217 ? 6.986 -11.136 0.668 1.00 93.50 217 THR A CA 1
ATOM 1704 C C . THR A 1 217 ? 8.435 -11.200 0.210 1.00 93.50 217 THR A C 1
ATOM 1706 O O . THR A 1 217 ? 9.334 -11.182 1.036 1.00 93.50 217 THR A O 1
ATOM 1709 N N . LYS A 1 218 ? 8.713 -11.245 -1.094 1.00 93.06 218 LYS A N 1
ATOM 1710 C CA . LYS A 1 218 ? 10.095 -11.112 -1.585 1.00 93.06 218 LYS A CA 1
ATOM 1711 C C . LYS A 1 218 ? 10.617 -9.691 -1.377 1.00 93.06 218 LYS A C 1
ATOM 1713 O O . LYS A 1 218 ? 11.753 -9.523 -0.949 1.00 93.06 218 LYS A O 1
ATOM 1718 N N . ALA A 1 219 ? 9.778 -8.696 -1.663 1.00 93.75 219 ALA A N 1
ATOM 1719 C CA . ALA A 1 219 ? 10.098 -7.281 -1.529 1.00 93.75 219 ALA A CA 1
ATOM 1720 C C . ALA A 1 219 ? 9.024 -6.546 -0.723 1.00 93.75 219 ALA A C 1
ATOM 1722 O O . ALA A 1 219 ? 7.827 -6.712 -0.976 1.00 93.75 219 ALA A O 1
ATOM 1723 N N . LEU A 1 220 ? 9.458 -5.714 0.216 1.00 94.56 220 LEU A N 1
ATOM 1724 C CA . LEU A 1 220 ? 8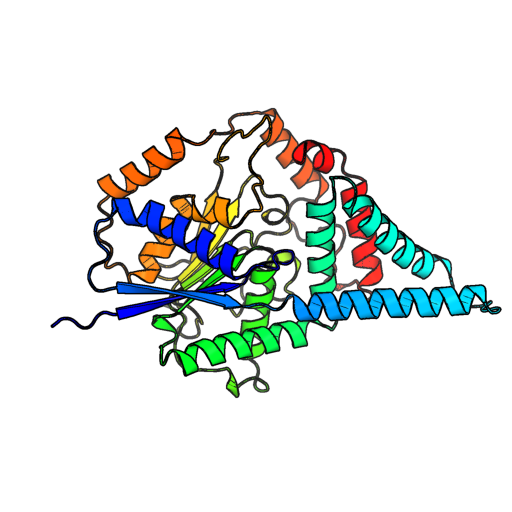.622 -4.759 0.932 1.00 94.56 220 LEU A CA 1
ATOM 1725 C C . LEU A 1 220 ? 9.052 -3.350 0.519 1.00 94.56 220 LEU A C 1
ATOM 1727 O O . LEU A 1 220 ? 10.201 -2.972 0.717 1.00 94.56 220 LEU A O 1
ATOM 1731 N N . ILE A 1 221 ? 8.148 -2.567 -0.055 1.00 94.88 221 ILE A N 1
ATOM 1732 C CA . ILE A 1 221 ? 8.430 -1.195 -0.482 1.00 94.88 221 ILE A CA 1
ATOM 1733 C C . ILE A 1 221 ? 7.584 -0.263 0.376 1.00 94.88 221 ILE A C 1
ATOM 1735 O O . ILE A 1 221 ? 6.364 -0.299 0.273 1.00 94.88 221 ILE A O 1
ATOM 1739 N N . THR A 1 222 ? 8.199 0.574 1.202 1.00 94.06 222 THR A N 1
ATOM 1740 C CA . THR A 1 222 ? 7.492 1.633 1.931 1.00 94.06 222 THR A CA 1
ATOM 1741 C C . THR A 1 222 ? 7.717 2.956 1.230 1.00 94.06 222 THR A C 1
ATOM 1743 O O . THR A 1 222 ? 8.846 3.313 0.899 1.00 94.06 222 THR A O 1
ATOM 1746 N N . VAL A 1 223 ? 6.635 3.679 0.969 1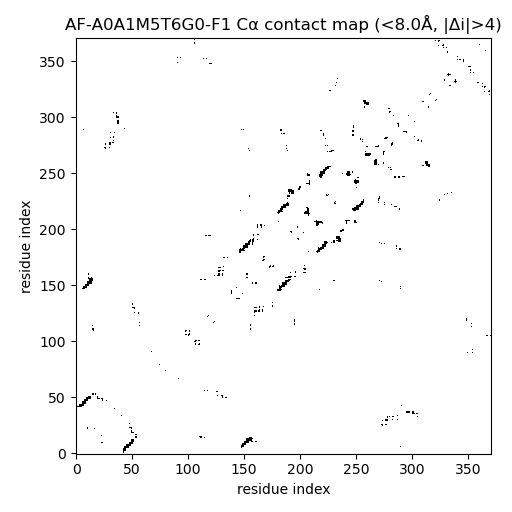.00 94.44 223 VAL A N 1
ATOM 1747 C CA . VAL A 1 223 ? 6.678 4.971 0.296 1.00 94.44 223 VAL A CA 1
ATOM 1748 C C . VAL A 1 223 ? 5.929 5.983 1.142 1.00 94.44 223 VAL A C 1
ATOM 1750 O O . VAL A 1 223 ? 4.728 5.854 1.379 1.00 94.44 223 VAL A O 1
ATOM 1753 N N . LYS A 1 224 ? 6.640 7.020 1.568 1.00 92.81 224 LYS A N 1
ATOM 1754 C CA . LYS A 1 224 ? 6.088 8.177 2.271 1.00 92.81 224 LYS A CA 1
ATOM 1755 C C . LYS A 1 224 ? 6.302 9.437 1.454 1.00 92.81 224 LYS A C 1
ATOM 1757 O O . LYS A 1 224 ? 7.187 9.493 0.598 1.00 92.81 224 LYS A O 1
ATOM 1762 N N . HIS A 1 225 ? 5.493 10.448 1.720 1.00 90.06 225 HIS A N 1
ATOM 1763 C CA . HIS A 1 225 ? 5.608 11.728 1.048 1.00 90.06 225 HIS A CA 1
ATOM 1764 C C . HIS A 1 225 ? 5.912 12.803 2.087 1.00 90.06 225 HIS A C 1
ATOM 1766 O O . HIS A 1 225 ? 5.236 12.892 3.107 1.00 90.06 225 HIS A O 1
ATOM 1772 N N . LYS A 1 226 ? 6.931 13.628 1.826 1.00 84.88 226 LYS A N 1
ATOM 1773 C CA . LYS A 1 226 ? 7.421 14.670 2.742 1.00 84.88 226 LYS A CA 1
ATOM 1774 C C . LYS A 1 226 ? 6.341 15.676 3.134 1.00 84.88 226 LYS A C 1
ATOM 1776 O O . LYS A 1 226 ? 6.484 16.327 4.150 1.00 84.88 226 LYS A O 1
ATOM 1781 N N . PHE A 1 227 ? 5.291 15.806 2.334 1.00 80.12 227 PHE A N 1
ATOM 1782 C CA . PHE A 1 227 ? 4.168 16.718 2.564 1.00 80.12 227 PHE A CA 1
ATOM 1783 C C . PHE A 1 227 ? 2.831 15.986 2.771 1.00 80.12 227 PHE A C 1
ATOM 1785 O O . PHE A 1 227 ? 1.780 16.597 2.626 1.00 80.12 227 PHE A O 1
ATOM 1792 N N . ASP A 1 228 ? 2.840 14.672 3.017 1.00 83.62 228 ASP A N 1
ATOM 1793 C CA . ASP A 1 228 ? 1.623 13.943 3.397 1.00 83.62 228 ASP A CA 1
ATOM 1794 C C . ASP A 1 228 ? 1.544 13.844 4.931 1.00 83.62 228 ASP A C 1
ATOM 1796 O O . ASP A 1 228 ? 2.313 13.071 5.519 1.00 83.62 228 ASP A O 1
ATOM 1800 N N . PRO A 1 229 ? 0.622 14.587 5.577 1.00 74.69 229 PRO A N 1
ATOM 1801 C CA . PRO A 1 229 ? 0.529 14.662 7.032 1.00 74.69 229 PRO A CA 1
ATOM 1802 C C . PRO A 1 229 ? 0.163 13.324 7.677 1.00 74.69 229 PRO A C 1
ATOM 1804 O O . PRO A 1 229 ? 0.545 13.078 8.816 1.00 74.69 229 PRO A O 1
ATOM 1807 N N . ILE A 1 230 ? -0.532 12.435 6.964 1.00 79.00 230 ILE A N 1
ATOM 1808 C CA . ILE A 1 230 ? -0.922 11.127 7.495 1.00 79.00 230 ILE A CA 1
ATOM 1809 C C . ILE A 1 230 ? 0.310 10.230 7.648 1.00 79.00 230 ILE A C 1
ATOM 1811 O O . ILE A 1 230 ? 0.503 9.612 8.692 1.00 79.00 230 ILE A O 1
ATOM 1815 N N . SER A 1 231 ? 1.197 10.229 6.648 1.00 79.12 231 SER A N 1
ATOM 1816 C CA . SER A 1 231 ? 2.429 9.426 6.669 1.00 79.12 231 SER A CA 1
ATOM 1817 C C . SER A 1 231 ? 3.501 9.936 7.645 1.00 79.12 231 SER A C 1
ATOM 1819 O O . SER A 1 231 ? 4.471 9.230 7.930 1.00 79.12 231 SER A O 1
ATOM 1821 N N . MET A 1 232 ? 3.348 11.164 8.153 1.00 75.38 232 MET A N 1
ATOM 1822 C CA . MET A 1 232 ? 4.244 11.748 9.158 1.00 75.38 232 MET A CA 1
ATOM 1823 C C . MET A 1 232 ? 3.962 11.239 10.568 1.00 75.38 232 MET A C 1
ATOM 1825 O O . MET A 1 232 ? 4.851 11.276 11.419 1.00 75.38 232 MET A O 1
ATOM 1829 N N . ILE A 1 233 ? 2.736 10.788 10.835 1.00 72.19 233 ILE A N 1
ATOM 1830 C CA . ILE A 1 233 ? 2.319 10.376 12.172 1.00 72.19 233 ILE A CA 1
ATOM 1831 C C . ILE A 1 233 ? 2.911 8.991 12.448 1.00 72.19 233 ILE A C 1
ATOM 1833 O O . ILE A 1 233 ? 2.370 7.972 12.027 1.00 72.19 233 ILE A O 1
ATOM 1837 N N . ARG A 1 234 ? 4.038 8.968 13.172 1.00 75.56 234 ARG A N 1
ATOM 1838 C CA . ARG A 1 234 ? 4.784 7.761 13.569 1.00 75.56 234 ARG A CA 1
ATOM 1839 C C . ARG A 1 234 ? 5.141 6.869 12.363 1.00 75.56 234 ARG A C 1
ATOM 1841 O O . ARG A 1 234 ? 4.568 5.788 12.196 1.00 75.56 234 ARG A O 1
ATOM 1848 N N . PRO A 1 235 ? 6.106 7.298 11.528 1.00 75.69 235 PRO A N 1
ATOM 1849 C CA . PRO A 1 235 ? 6.497 6.544 10.347 1.00 75.69 235 PRO A CA 1
ATOM 1850 C C . PRO A 1 235 ? 7.037 5.167 10.737 1.00 75.69 235 PRO A C 1
ATOM 1852 O O . PRO A 1 235 ? 7.720 5.005 11.750 1.00 75.69 235 PRO A O 1
ATOM 1855 N N . PHE A 1 236 ? 6.763 4.167 9.904 1.00 82.25 236 PHE A N 1
ATOM 1856 C CA . PHE A 1 236 ? 7.349 2.846 10.074 1.00 82.25 236 PHE A CA 1
ATOM 1857 C C . PHE A 1 236 ? 8.874 2.900 9.913 1.00 82.25 236 PHE A C 1
ATOM 1859 O O . PHE A 1 236 ? 9.394 3.439 8.934 1.00 82.25 236 PHE A O 1
ATOM 1866 N N . VAL A 1 237 ? 9.585 2.289 10.861 1.00 81.69 237 VAL A N 1
ATOM 1867 C CA . VAL A 1 237 ? 11.037 2.106 10.811 1.00 81.69 237 VAL A CA 1
ATOM 1868 C C . VAL A 1 237 ? 11.316 0.614 10.706 1.00 81.69 237 VAL A C 1
ATOM 1870 O O . VAL A 1 237 ? 11.066 -0.145 11.643 1.00 81.69 237 VAL A O 1
ATOM 1873 N N . ALA A 1 238 ? 11.816 0.183 9.550 1.00 82.06 238 ALA A N 1
ATOM 1874 C CA . ALA A 1 238 ? 12.172 -1.214 9.352 1.00 82.06 238 ALA A CA 1
ATOM 1875 C C . ALA A 1 238 ? 13.430 -1.590 10.150 1.00 82.06 238 ALA A C 1
ATOM 1877 O O . ALA A 1 238 ? 14.387 -0.806 10.183 1.00 82.06 238 ALA A O 1
ATOM 1878 N N . PRO A 1 239 ? 13.490 -2.811 10.705 1.00 83.75 239 PRO A N 1
ATOM 1879 C CA . PRO A 1 239 ? 14.716 -3.362 11.266 1.00 83.75 239 PRO A CA 1
ATOM 1880 C C . PRO A 1 239 ? 15.871 -3.354 10.259 1.00 83.75 239 PRO A C 1
ATOM 1882 O O . PRO A 1 239 ? 15.688 -3.606 9.065 1.00 83.75 239 PRO A O 1
ATOM 1885 N N . GLN A 1 240 ? 17.095 -3.132 10.743 1.00 79.75 240 GLN A N 1
ATOM 1886 C CA . GLN A 1 240 ? 18.286 -3.024 9.890 1.00 79.75 240 GLN A CA 1
ATOM 1887 C C . GLN A 1 240 ? 18.499 -4.264 9.001 1.00 79.75 240 GLN A C 1
ATOM 1889 O O . GLN A 1 240 ? 18.915 -4.130 7.849 1.00 79.75 240 GLN A O 1
ATOM 1894 N N . GLY A 1 241 ? 18.168 -5.456 9.511 1.00 80.44 241 GLY A N 1
ATOM 1895 C CA . GLY A 1 241 ? 18.306 -6.731 8.798 1.00 80.44 241 GLY A CA 1
ATOM 1896 C C . GLY A 1 241 ? 17.314 -6.949 7.652 1.00 80.44 241 GLY A C 1
ATOM 1897 O O . GLY A 1 241 ? 17.469 -7.902 6.895 1.00 80.44 241 GLY A O 1
ATOM 1898 N N . TRP A 1 242 ? 16.305 -6.086 7.494 1.00 85.31 242 TRP A N 1
ATOM 1899 C CA . TRP A 1 242 ? 15.302 -6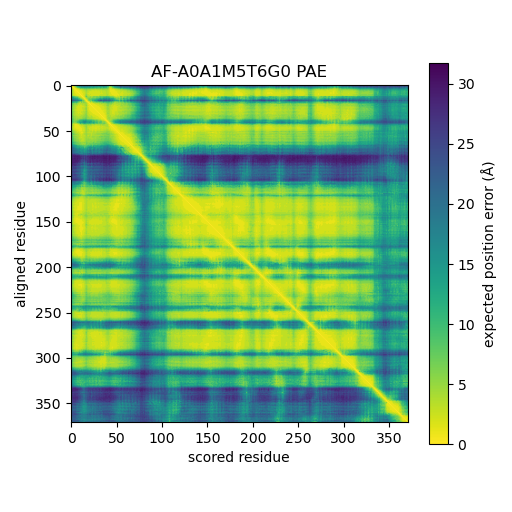.239 6.437 1.00 85.31 242 TRP A CA 1
ATOM 1900 C C . TRP A 1 242 ? 15.767 -5.692 5.093 1.00 85.31 242 TRP A C 1
ATOM 1902 O O . TRP A 1 242 ? 15.182 -6.034 4.067 1.00 85.31 242 TRP A O 1
ATOM 1912 N N . ARG A 1 243 ? 16.803 -4.848 5.063 1.00 81.19 243 ARG A N 1
ATOM 1913 C CA . ARG A 1 243 ? 17.314 -4.271 3.814 1.00 81.19 243 ARG A CA 1
ATOM 1914 C C . ARG A 1 243 ? 17.859 -5.371 2.908 1.00 81.19 243 ARG A C 1
ATOM 1916 O O . ARG A 1 243 ? 18.732 -6.142 3.300 1.00 81.19 243 ARG A O 1
ATOM 1923 N N . GLY A 1 244 ? 17.345 -5.434 1.685 1.00 70.19 244 GLY A N 1
ATOM 1924 C CA . GLY A 1 244 ? 17.831 -6.382 0.689 1.00 70.19 244 GLY A CA 1
ATOM 1925 C C . GLY A 1 244 ? 19.114 -5.907 0.018 1.00 70.19 244 GLY A C 1
ATOM 1926 O O . GLY A 1 244 ? 19.404 -4.713 -0.040 1.00 70.19 244 GLY A O 1
ATOM 1927 N N . LEU A 1 245 ? 19.873 -6.855 -0.535 1.00 64.38 245 LEU A N 1
ATOM 1928 C CA . LEU A 1 245 ? 21.066 -6.563 -1.341 1.00 64.38 245 LEU A CA 1
ATOM 1929 C C . LEU A 1 245 ? 20.719 -6.095 -2.764 1.00 64.38 245 LEU A C 1
ATOM 1931 O O . LEU A 1 245 ? 21.556 -5.506 -3.444 1.00 64.38 245 LEU A O 1
ATOM 1935 N N . ILE A 1 246 ? 19.496 -6.368 -3.226 1.00 66.00 246 ILE A N 1
ATOM 1936 C CA . ILE A 1 246 ? 19.010 -6.036 -4.569 1.00 66.00 246 ILE A CA 1
ATOM 1937 C C . ILE A 1 246 ? 17.630 -5.386 -4.483 1.00 66.00 246 ILE A C 1
ATOM 1939 O O . ILE A 1 246 ? 16.821 -5.763 -3.647 1.00 66.00 246 ILE A O 1
ATOM 1943 N N . SER A 1 247 ? 17.321 -4.449 -5.387 1.00 67.44 247 SER A N 1
ATOM 1944 C CA . SER A 1 247 ? 16.071 -3.658 -5.344 1.00 67.44 247 SER A CA 1
ATOM 1945 C C . SER A 1 247 ? 14.764 -4.457 -5.501 1.00 67.44 247 SER A C 1
ATOM 1947 O O . SER A 1 247 ? 13.687 -3.881 -5.410 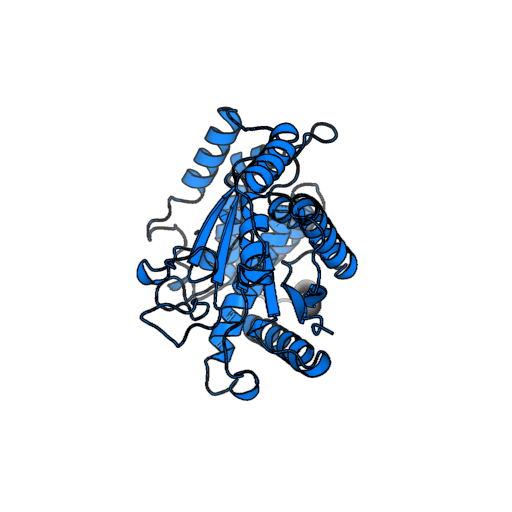1.00 67.44 247 SER A O 1
ATOM 1949 N N . THR A 1 248 ? 14.851 -5.759 -5.784 1.00 77.69 248 THR A N 1
ATOM 1950 C CA . THR A 1 248 ? 13.717 -6.690 -5.914 1.00 77.69 248 THR A CA 1
ATOM 1951 C C . THR A 1 248 ? 13.575 -7.634 -4.719 1.00 77.69 248 THR A C 1
ATOM 1953 O O . THR A 1 248 ? 12.745 -8.543 -4.758 1.00 77.69 248 THR A O 1
ATOM 1956 N N . GLN A 1 249 ? 14.394 -7.461 -3.679 1.00 82.69 249 GLN A N 1
ATOM 1957 C CA . GLN A 1 249 ? 14.356 -8.254 -2.456 1.00 82.69 249 GLN A CA 1
ATOM 1958 C C . GLN A 1 249 ? 14.530 -7.368 -1.223 1.00 82.69 249 GLN A C 1
ATOM 1960 O O . GLN A 1 249 ? 15.120 -6.293 -1.300 1.00 82.69 249 GLN A O 1
ATOM 1965 N N . GLY A 1 250 ? 14.048 -7.845 -0.077 1.00 88.75 250 GLY A N 1
ATOM 1966 C CA . GLY A 1 250 ? 14.152 -7.123 1.186 1.00 88.75 250 GLY A CA 1
ATOM 1967 C C . GLY A 1 250 ? 13.281 -5.866 1.225 1.00 88.75 250 GLY A C 1
ATOM 1968 O O . GLY A 1 250 ? 12.280 -5.755 0.518 1.00 88.75 250 GLY A O 1
ATOM 1969 N N . HIS A 1 251 ? 13.649 -4.930 2.093 1.00 91.81 251 HIS A N 1
ATOM 1970 C CA . HIS A 1 251 ? 12.936 -3.683 2.333 1.00 91.81 251 HIS A CA 1
ATOM 1971 C C . HIS A 1 251 ? 13.582 -2.502 1.604 1.00 91.81 251 HIS A C 1
ATOM 1973 O O . HIS A 1 251 ? 14.801 -2.317 1.658 1.00 91.81 251 HIS A O 1
ATOM 1979 N N . LEU A 1 252 ? 12.746 -1.695 0.954 1.00 91.56 252 LEU A N 1
ATOM 1980 C CA . LEU A 1 252 ? 13.095 -0.427 0.326 1.00 91.56 252 LEU A CA 1
ATOM 1981 C C . LEU A 1 252 ? 12.236 0.689 0.932 1.00 91.56 252 LEU A C 1
ATOM 1983 O O . LEU A 1 252 ? 11.014 0.635 0.824 1.00 91.56 252 LEU A O 1
ATOM 1987 N N . ASP A 1 253 ? 12.877 1.708 1.511 1.00 91.44 253 ASP A N 1
ATOM 1988 C CA . ASP A 1 253 ? 12.204 2.902 2.037 1.00 91.44 253 ASP A CA 1
ATOM 1989 C C . ASP A 1 253 ? 12.388 4.099 1.100 1.00 91.44 253 ASP A C 1
ATOM 1991 O O . ASP A 1 253 ? 13.511 4.445 0.724 1.00 91.44 253 ASP A O 1
ATOM 1995 N N . ILE A 1 254 ? 11.284 4.727 0.703 1.00 92.56 254 ILE A N 1
ATOM 1996 C CA . ILE A 1 254 ? 11.254 5.803 -0.286 1.00 92.56 254 ILE A CA 1
ATOM 1997 C C . ILE A 1 254 ? 10.543 7.010 0.307 1.00 92.56 254 ILE A C 1
ATOM 1999 O O . ILE A 1 254 ? 9.385 6.935 0.705 1.00 92.56 254 ILE A O 1
ATOM 2003 N N . THR A 1 255 ? 11.222 8.155 0.283 1.00 92.19 255 THR A N 1
ATOM 2004 C CA . THR A 1 255 ? 10.606 9.459 0.553 1.00 92.19 255 THR A CA 1
ATOM 2005 C C . THR A 1 255 ? 10.425 10.214 -0.758 1.00 92.19 255 THR A C 1
ATOM 2007 O O . THR A 1 255 ? 11.366 10.342 -1.547 1.00 92.19 255 THR A O 1
ATOM 2010 N N . LEU A 1 256 ? 9.199 10.665 -1.007 1.00 91.31 256 LEU A N 1
ATOM 2011 C CA . LEU A 1 256 ? 8.827 11.528 -2.121 1.00 91.31 256 LEU A CA 1
ATOM 2012 C C . LEU A 1 256 ? 8.812 12.986 -1.656 1.00 91.31 256 LEU A C 1
ATOM 2014 O O . LEU A 1 256 ? 8.347 13.278 -0.558 1.00 91.31 256 LEU A O 1
ATOM 2018 N N . GLU A 1 257 ? 9.298 13.895 -2.495 1.00 87.50 257 GLU A N 1
ATOM 2019 C CA . GLU A 1 257 ? 9.434 15.323 -2.152 1.00 87.50 257 GLU A CA 1
ATOM 2020 C C . GLU A 1 257 ? 8.818 16.251 -3.209 1.00 87.50 257 GLU A C 1
ATOM 2022 O O . GLU A 1 257 ? 8.644 17.440 -2.977 1.00 87.50 257 GLU A O 1
ATOM 2027 N N . SER A 1 258 ? 8.479 15.721 -4.381 1.00 83.12 258 SER A N 1
ATOM 2028 C CA . SER A 1 258 ? 7.933 16.493 -5.499 1.00 83.12 258 SER A CA 1
ATOM 2029 C C . SER A 1 258 ? 6.414 16.579 -5.435 1.00 83.12 258 SER A C 1
ATOM 2031 O O . SER A 1 258 ? 5.760 15.534 -5.372 1.00 83.12 258 SER A O 1
ATOM 2033 N N . LEU A 1 259 ? 5.869 17.786 -5.577 1.00 78.50 259 LEU A N 1
ATOM 2034 C CA . LEU A 1 259 ? 4.436 18.004 -5.757 1.00 78.50 259 LEU A CA 1
ATOM 2035 C C . LEU A 1 259 ? 4.086 17.975 -7.245 1.00 78.50 259 LEU A C 1
ATOM 2037 O O . LEU A 1 259 ? 4.699 18.674 -8.056 1.00 78.50 259 LEU A O 1
ATOM 2041 N N . GLU A 1 260 ? 3.114 17.148 -7.615 1.00 70.06 260 GLU A N 1
ATOM 2042 C CA . GLU A 1 260 ? 2.538 17.191 -8.953 1.00 70.06 260 GLU A CA 1
ATOM 2043 C C . GLU A 1 260 ? 1.620 18.401 -9.053 1.00 70.06 260 GLU A C 1
ATOM 2045 O O . GLU A 1 260 ? 0.808 18.605 -8.162 1.00 70.06 260 GLU A O 1
ATOM 2050 N N . GLY A 1 261 ? 1.728 19.154 -10.149 1.00 58.34 261 GLY A N 1
ATOM 2051 C CA . GLY A 1 261 ? 0.717 20.124 -10.555 1.00 58.34 261 GLY A CA 1
ATOM 2052 C C . GLY A 1 261 ? 0.441 21.294 -9.599 1.00 58.34 261 GLY A C 1
ATOM 2053 O O . GLY A 1 261 ? 0.700 21.294 -8.401 1.00 58.34 261 GLY A O 1
ATOM 2054 N N . PHE A 1 262 ? -0.120 22.337 -10.189 1.00 48.56 262 PHE A N 1
ATOM 2055 C CA . PHE A 1 262 ? -0.858 23.381 -9.499 1.00 48.56 262 PHE A CA 1
ATOM 2056 C C . PHE A 1 262 ? -2.111 23.545 -10.352 1.00 48.56 262 PHE A C 1
ATOM 2058 O O . PHE A 1 262 ? -2.085 24.237 -11.369 1.00 48.56 262 PHE A O 1
ATOM 2065 N N . GLU A 1 263 ? -3.146 22.766 -10.048 1.00 48.78 263 GLU A N 1
ATOM 2066 C CA . GLU A 1 263 ? -4.399 22.794 -10.804 1.00 48.78 263 GLU A CA 1
ATOM 2067 C C . GLU A 1 263 ? -5.332 23.808 -10.142 1.00 48.78 263 GLU A C 1
ATOM 2069 O O . GLU A 1 263 ? -5.557 23.766 -8.935 1.00 48.78 263 GLU A O 1
ATOM 2074 N N . ASP A 1 264 ? -5.828 24.769 -10.924 1.00 49.78 264 ASP A N 1
ATOM 2075 C CA . ASP A 1 264 ? -6.805 25.776 -10.488 1.00 49.78 264 ASP A CA 1
ATOM 2076 C C . ASP A 1 264 ? -6.445 26.538 -9.200 1.00 49.78 264 ASP A C 1
ATOM 2078 O O . ASP A 1 264 ? -7.316 26.900 -8.405 1.00 49.78 264 ASP A O 1
ATOM 2082 N N . GLY A 1 265 ? -5.159 26.810 -8.972 1.00 50.06 265 GLY A N 1
ATOM 2083 C CA . GLY A 1 265 ? -4.744 27.532 -7.770 1.00 50.06 265 GLY A CA 1
ATOM 2084 C C . GLY A 1 265 ? -4.477 26.648 -6.549 1.00 50.06 265 GLY A C 1
ATOM 2085 O O . GLY A 1 265 ? -4.228 27.197 -5.479 1.00 50.06 265 GLY A O 1
ATOM 2086 N N . LYS A 1 266 ? -4.562 25.317 -6.678 1.00 51.66 266 LYS A N 1
ATOM 2087 C CA . LYS A 1 266 ? -4.462 24.369 -5.563 1.00 51.66 266 LYS A CA 1
ATOM 2088 C C . LYS A 1 266 ? -3.371 23.333 -5.804 1.00 51.66 266 LYS A C 1
ATOM 2090 O O . LYS A 1 266 ? -3.167 22.858 -6.923 1.00 51.66 266 LYS A O 1
ATOM 2095 N N . PHE A 1 267 ? -2.674 22.967 -4.734 1.00 56.06 267 PHE A N 1
ATOM 2096 C CA . PHE A 1 267 ? -1.748 21.840 -4.757 1.00 56.06 267 PHE A CA 1
ATOM 2097 C C . PHE A 1 267 ? -2.519 20.525 -4.894 1.00 56.06 267 PHE A C 1
ATOM 2099 O O . PHE A 1 267 ? -3.580 20.352 -4.290 1.00 56.06 267 PHE A O 1
ATOM 2106 N N . VAL A 1 268 ? -1.977 19.587 -5.677 1.00 64.62 268 VAL A N 1
ATOM 2107 C CA . VAL A 1 268 ? -2.492 18.213 -5.711 1.00 64.62 268 VAL A CA 1
ATOM 2108 C C . VAL A 1 268 ? -2.378 17.616 -4.310 1.00 64.62 268 VAL A C 1
ATOM 2110 O O . VAL A 1 268 ? -1.343 17.739 -3.649 1.00 64.62 268 VAL A O 1
ATOM 2113 N N . ILE A 1 269 ? -3.458 16.975 -3.860 1.00 72.75 269 ILE A N 1
ATOM 2114 C CA . ILE A 1 269 ? -3.531 16.312 -2.558 1.00 72.75 269 ILE A CA 1
ATOM 2115 C C . ILE A 1 269 ? -2.439 15.241 -2.507 1.00 72.75 269 ILE A C 1
ATOM 2117 O O . ILE A 1 269 ? -2.450 14.280 -3.272 1.00 72.75 269 ILE A O 1
ATOM 2121 N N . THR A 1 270 ? -1.481 15.412 -1.600 1.00 81.00 270 THR A N 1
ATOM 2122 C CA . THR A 1 270 ? -0.323 14.516 -1.453 1.00 81.00 270 THR A CA 1
ATOM 2123 C C . THR A 1 270 ? -0.720 13.147 -0.917 1.00 81.00 270 THR A C 1
ATOM 2125 O O . THR A 1 270 ? -0.066 12.157 -1.237 1.00 81.00 270 THR A O 1
ATOM 2128 N N . HIS A 1 271 ? -1.819 13.086 -0.162 1.00 85.56 271 HIS A N 1
ATOM 2129 C CA . HIS A 1 271 ? -2.477 11.867 0.297 1.00 85.56 271 HIS A CA 1
ATOM 2130 C C . HIS A 1 271 ? -3.429 11.295 -0.773 1.00 85.56 271 HIS A C 1
ATOM 2132 O O . HIS A 1 271 ? -4.615 11.095 -0.522 1.00 85.56 271 HIS A O 1
ATOM 2138 N N . ASP A 1 272 ? -2.918 11.042 -1.977 1.00 86.19 272 ASP A N 1
ATOM 2139 C CA . ASP A 1 272 ? -3.646 10.400 -3.080 1.00 86.19 272 ASP A CA 1
ATOM 2140 C C . ASP A 1 272 ? -2.830 9.227 -3.624 1.00 86.19 272 ASP A C 1
ATOM 2142 O O . ASP A 1 272 ? -1.673 9.390 -4.011 1.00 86.19 272 ASP A O 1
ATOM 2146 N N . ILE A 1 273 ? -3.421 8.036 -3.718 1.00 89.50 273 ILE A N 1
ATOM 2147 C CA . ILE A 1 273 ? -2.718 6.860 -4.246 1.00 89.50 273 ILE A CA 1
ATOM 2148 C C . ILE A 1 273 ? -2.199 7.093 -5.672 1.00 89.50 273 ILE A C 1
ATOM 2150 O O . ILE A 1 273 ? -1.112 6.625 -6.028 1.00 89.50 273 ILE A O 1
ATOM 2154 N N . GLY A 1 274 ? -2.946 7.848 -6.484 1.00 89.00 274 GLY A N 1
ATOM 2155 C CA . GLY A 1 274 ? -2.537 8.229 -7.827 1.00 89.00 274 GLY A CA 1
ATOM 2156 C C . GLY A 1 274 ? -1.249 9.050 -7.817 1.00 89.00 274 GLY A C 1
ATOM 2157 O O . GLY A 1 274 ? -0.336 8.735 -8.580 1.00 89.00 274 GLY A O 1
ATOM 2158 N N . HIS A 1 275 ? -1.143 10.041 -6.931 1.00 87.81 275 HIS A N 1
ATOM 2159 C CA . HIS A 1 275 ? 0.053 10.873 -6.740 1.00 87.81 275 HIS A CA 1
ATOM 2160 C C . HIS A 1 275 ? 1.287 10.022 -6.420 1.00 87.81 275 HIS A C 1
ATOM 2162 O O . HIS A 1 275 ? 2.334 10.153 -7.058 1.00 87.81 275 HIS A O 1
ATOM 2168 N N . TYR A 1 276 ? 1.150 9.053 -5.511 1.00 92.75 276 TYR A N 1
ATOM 2169 C CA . TYR A 1 276 ? 2.230 8.111 -5.203 1.00 92.75 276 TYR A CA 1
ATOM 2170 C C . TYR A 1 276 ? 2.631 7.261 -6.417 1.00 92.75 276 TYR A C 1
ATOM 2172 O O . TYR A 1 276 ? 3.817 7.150 -6.735 1.00 92.75 276 TYR A O 1
ATOM 2180 N N . LEU A 1 277 ? 1.658 6.659 -7.110 1.00 92.69 277 LEU A N 1
ATOM 2181 C CA . LEU A 1 277 ? 1.911 5.736 -8.221 1.00 92.69 277 LEU A CA 1
ATOM 2182 C C . LEU A 1 277 ? 2.351 6.435 -9.514 1.00 92.69 277 LEU A C 1
ATOM 2184 O O . LEU A 1 277 ? 2.967 5.805 -10.376 1.00 92.69 277 LEU A O 1
ATOM 2188 N N . ARG A 1 278 ? 2.078 7.725 -9.696 1.00 90.25 278 ARG A N 1
ATOM 2189 C CA . ARG A 1 278 ? 2.624 8.477 -10.834 1.00 90.25 278 ARG A CA 1
ATOM 2190 C C . ARG A 1 278 ? 4.102 8.810 -10.640 1.00 90.25 278 ARG A C 1
ATOM 2192 O O . ARG A 1 278 ? 4.815 8.967 -11.632 1.00 90.25 278 ARG A O 1
ATOM 2199 N N . ASN A 1 279 ? 4.591 8.825 -9.397 1.00 92.12 279 ASN A N 1
ATOM 2200 C CA . ASN A 1 279 ? 5.987 9.109 -9.105 1.00 92.12 279 ASN A CA 1
ATOM 2201 C C . ASN A 1 279 ? 6.919 7.941 -9.501 1.00 92.12 279 ASN A C 1
ATOM 2203 O O . ASN A 1 279 ? 6.819 6.841 -8.942 1.00 92.12 279 ASN A O 1
ATOM 2207 N N . PRO A 1 280 ? 7.899 8.153 -10.401 1.00 92.62 280 PRO A N 1
ATOM 2208 C CA . PRO A 1 280 ? 8.829 7.108 -10.825 1.00 92.62 280 PRO A CA 1
ATOM 2209 C C . PRO A 1 280 ? 9.699 6.559 -9.685 1.00 92.62 280 PRO A C 1
ATOM 2211 O O . PRO A 1 280 ? 10.107 5.399 -9.765 1.00 92.62 280 PRO A O 1
ATOM 2214 N N . ARG A 1 281 ? 9.935 7.315 -8.595 1.00 92.75 281 ARG A N 1
ATOM 2215 C CA . ARG A 1 281 ? 10.640 6.791 -7.406 1.00 92.75 281 ARG A CA 1
ATOM 2216 C C . ARG A 1 281 ? 9.872 5.648 -6.747 1.00 92.75 281 ARG A C 1
ATOM 2218 O O . ARG A 1 281 ? 10.505 4.757 -6.201 1.00 92.75 281 ARG A O 1
ATOM 2225 N N . CYS A 1 282 ? 8.541 5.665 -6.808 1.00 93.19 282 CYS A N 1
ATOM 2226 C CA . CYS A 1 282 ? 7.677 4.600 -6.302 1.00 93.19 282 CYS A CA 1
ATOM 2227 C C . CYS A 1 282 ? 7.490 3.495 -7.351 1.00 93.19 282 CYS A C 1
ATOM 2229 O O . CYS A 1 282 ? 7.725 2.311 -7.099 1.00 93.19 282 CYS A O 1
ATOM 2231 N N . THR A 1 283 ? 7.096 3.888 -8.560 1.00 92.25 283 THR A N 1
ATOM 2232 C CA . THR A 1 283 ? 6.605 2.940 -9.560 1.00 92.25 283 THR A CA 1
ATOM 2233 C C . THR A 1 283 ? 7.699 2.127 -10.231 1.00 92.25 283 THR A C 1
ATOM 2235 O O . THR A 1 283 ? 7.475 0.958 -10.538 1.00 92.25 283 THR A O 1
ATOM 2238 N N . ILE A 1 284 ? 8.905 2.669 -10.421 1.00 91.81 284 ILE A N 1
ATOM 2239 C CA . ILE A 1 284 ? 9.995 1.892 -11.026 1.00 91.81 284 ILE A CA 1
ATOM 2240 C C . ILE A 1 284 ? 10.396 0.705 -10.131 1.00 91.81 284 ILE A C 1
ATOM 2242 O O . ILE A 1 284 ? 10.449 -0.411 -10.650 1.00 91.81 284 ILE A O 1
ATOM 2246 N N . PRO A 1 285 ? 10.625 0.864 -8.812 1.00 91.88 285 PRO A N 1
ATOM 2247 C CA . PRO A 1 285 ? 10.846 -0.274 -7.915 1.00 91.88 285 PRO A CA 1
ATOM 2248 C C . PRO A 1 285 ? 9.698 -1.289 -7.886 1.00 91.88 285 PRO A C 1
ATOM 2250 O O . PRO A 1 285 ? 9.949 -2.495 -7.916 1.00 91.88 285 PRO A O 1
ATOM 2253 N N . LEU A 1 286 ? 8.443 -0.828 -7.900 1.00 93.31 286 LEU A N 1
ATOM 2254 C CA . LEU A 1 286 ? 7.281 -1.716 -7.985 1.00 93.31 286 LEU A CA 1
ATOM 2255 C C . LEU A 1 286 ? 7.294 -2.529 -9.292 1.00 93.31 286 LEU A C 1
ATOM 2257 O O . LEU A 1 286 ? 7.168 -3.754 -9.260 1.00 93.31 286 LEU A O 1
ATOM 2261 N N . LEU A 1 287 ? 7.539 -1.885 -10.437 1.00 91.19 287 LEU A N 1
ATOM 2262 C CA . LEU A 1 287 ? 7.694 -2.567 -11.723 1.00 91.19 287 LEU A CA 1
ATOM 2263 C C . LEU A 1 287 ? 8.890 -3.533 -11.702 1.00 91.19 287 LEU A C 1
ATOM 2265 O O . LEU A 1 287 ? 8.768 -4.661 -12.164 1.00 91.19 287 LEU A O 1
ATOM 2269 N N . ARG A 1 288 ? 10.031 -3.185 -11.096 1.00 89.62 288 ARG A N 1
ATOM 2270 C CA . ARG A 1 288 ? 11.148 -4.141 -10.935 1.00 89.62 288 ARG A CA 1
ATOM 2271 C C . ARG A 1 288 ? 10.697 -5.429 -10.257 1.00 89.62 288 ARG A C 1
ATOM 2273 O O . ARG A 1 288 ? 11.072 -6.507 -10.712 1.00 89.62 288 ARG A O 1
ATOM 2280 N N . CYS A 1 289 ? 9.883 -5.319 -9.211 1.00 91.50 289 CYS A N 1
ATOM 2281 C CA . CYS A 1 289 ? 9.360 -6.477 -8.497 1.00 91.50 289 CYS A CA 1
ATOM 2282 C C . CYS A 1 289 ? 8.351 -7.267 -9.339 1.00 91.50 289 CYS A C 1
ATOM 2284 O O . CYS A 1 289 ? 8.477 -8.483 -9.450 1.00 91.50 289 CYS A O 1
ATOM 2286 N N . ILE A 1 290 ? 7.393 -6.587 -9.979 1.00 91.38 290 ILE A N 1
ATOM 2287 C CA . ILE A 1 290 ? 6.377 -7.214 -10.846 1.00 91.38 290 ILE A CA 1
ATOM 2288 C C . ILE A 1 290 ? 7.024 -8.027 -11.968 1.00 91.38 290 ILE A C 1
ATOM 2290 O O . ILE A 1 290 ? 6.572 -9.121 -12.303 1.00 91.38 290 ILE A O 1
ATOM 2294 N N . PHE A 1 291 ? 8.112 -7.508 -12.528 1.00 87.38 291 PHE A N 1
ATOM 2295 C CA . PHE A 1 291 ? 8.819 -8.117 -13.645 1.00 87.38 291 PHE A CA 1
ATOM 2296 C C . PHE A 1 291 ? 9.962 -9.045 -13.206 1.00 87.38 291 PHE A C 1
ATOM 2298 O O . PHE A 1 291 ? 10.741 -9.473 -14.055 1.00 87.38 291 PHE A O 1
ATOM 2305 N N . ASP A 1 292 ? 10.084 -9.365 -11.910 1.00 83.44 292 ASP A N 1
ATOM 2306 C CA . ASP A 1 292 ? 11.156 -10.198 -11.342 1.00 83.44 292 ASP A CA 1
ATOM 2307 C C . ASP A 1 292 ? 12.566 -9.748 -11.802 1.00 83.44 292 ASP A C 1
ATOM 2309 O O . ASP A 1 292 ? 13.423 -10.562 -12.140 1.00 83.44 292 ASP A O 1
ATOM 2313 N N . GLY A 1 293 ? 12.793 -8.434 -11.907 1.00 74.38 293 GLY A N 1
ATOM 2314 C CA . GLY A 1 293 ? 14.049 -7.846 -12.391 1.00 74.38 293 GLY A CA 1
ATOM 2315 C C . GLY A 1 293 ? 14.322 -8.017 -13.893 1.00 74.38 293 GLY A C 1
ATOM 2316 O O . GLY A 1 293 ? 15.334 -7.524 -14.380 1.00 74.38 293 GLY A O 1
ATOM 2317 N N . ARG A 1 294 ? 13.427 -8.668 -14.651 1.00 71.81 294 ARG A N 1
ATOM 2318 C CA . ARG A 1 294 ? 13.561 -8.878 -16.107 1.00 71.81 294 ARG A CA 1
ATOM 2319 C C . ARG A 1 294 ? 13.292 -7.626 -16.927 1.00 71.81 294 ARG A C 1
ATOM 2321 O O . ARG A 1 294 ? 13.615 -7.594 -18.113 1.00 71.81 294 ARG A O 1
ATOM 2328 N N . LEU A 1 295 ? 12.681 -6.607 -16.324 1.00 69.81 295 LEU A N 1
ATOM 2329 C CA . LEU A 1 295 ? 12.585 -5.306 -16.962 1.00 69.81 295 LEU A CA 1
ATOM 2330 C C . LEU A 1 295 ? 14.017 -4.770 -17.090 1.00 69.81 295 LEU A C 1
ATOM 2332 O O . LEU A 1 295 ? 14.621 -4.376 -16.092 1.00 69.81 295 LEU A O 1
ATOM 2336 N N . SER A 1 296 ? 14.569 -4.797 -18.309 1.00 64.19 296 SER A N 1
ATOM 2337 C CA . SER A 1 296 ? 15.839 -4.139 -18.624 1.00 64.19 296 SER A CA 1
ATOM 2338 C C . SER A 1 296 ? 15.612 -2.635 -18.523 1.00 64.19 296 SER A C 1
ATOM 2340 O O . SER A 1 296 ? 15.265 -1.941 -19.482 1.00 64.19 296 SER A O 1
ATOM 2342 N N . LEU A 1 297 ? 15.714 -2.158 -17.291 1.00 64.50 297 LEU A N 1
ATOM 2343 C CA . LEU A 1 297 ? 15.706 -0.758 -16.930 1.00 64.50 297 LEU A CA 1
ATOM 2344 C C . LEU A 1 297 ? 17.070 -0.211 -17.297 1.00 64.50 297 LEU A C 1
ATOM 2346 O O . LEU A 1 297 ? 17.926 -0.026 -16.438 1.00 64.50 297 LEU A O 1
ATOM 2350 N N . ASP A 1 298 ? 17.269 -0.009 -18.596 1.00 76.62 298 ASP A N 1
ATOM 2351 C CA . ASP A 1 298 ? 18.327 0.859 -19.083 1.00 76.62 298 ASP A CA 1
ATOM 2352 C C . ASP A 1 298 ? 18.297 2.147 -18.249 1.00 76.62 298 ASP A C 1
ATOM 2354 O O . ASP A 1 298 ? 17.237 2.760 -18.041 1.00 76.62 298 ASP A O 1
ATOM 2358 N N . GLU A 1 299 ? 19.453 2.510 -17.710 1.00 80.06 299 GLU A N 1
ATOM 2359 C CA . GLU A 1 299 ? 19.623 3.699 -16.890 1.00 80.06 299 GLU A CA 1
ATOM 2360 C C . GLU A 1 299 ? 19.165 4.941 -17.661 1.00 80.06 299 GLU A C 1
ATOM 2362 O O . GLU A 1 299 ? 18.501 5.802 -17.090 1.00 80.06 299 GLU A O 1
ATOM 2367 N N . ALA A 1 300 ? 19.371 4.981 -18.983 1.00 85.69 300 ALA A N 1
ATOM 2368 C CA . ALA A 1 300 ? 18.885 6.068 -19.826 1.00 85.69 300 ALA A CA 1
ATOM 2369 C C . ALA A 1 300 ? 17.349 6.157 -19.851 1.00 85.69 300 ALA A C 1
ATOM 2371 O O . ALA A 1 300 ? 16.791 7.249 -19.743 1.00 85.69 300 ALA A O 1
ATOM 2372 N N . LYS A 1 301 ? 16.641 5.022 -19.933 1.00 85.69 301 LYS A N 1
ATOM 2373 C CA . LYS A 1 301 ? 15.165 4.980 -19.896 1.00 85.69 301 LYS A CA 1
ATOM 2374 C C . LYS A 1 301 ? 14.620 5.350 -18.521 1.00 85.69 301 LYS A C 1
ATOM 2376 O O . LYS A 1 301 ? 13.609 6.041 -18.422 1.00 85.69 301 LYS A O 1
ATOM 2381 N N . THR A 1 302 ? 15.307 4.905 -17.471 1.00 85.56 302 THR A N 1
ATOM 2382 C CA . THR A 1 302 ? 14.995 5.254 -16.081 1.00 85.56 302 THR A CA 1
ATOM 2383 C C . THR A 1 302 ? 15.116 6.765 -15.888 1.00 85.56 302 THR A C 1
ATOM 2385 O O . THR A 1 302 ? 14.161 7.410 -15.461 1.00 85.56 302 THR A O 1
ATOM 2388 N N . THR A 1 303 ? 16.242 7.346 -16.304 1.00 88.12 303 THR A N 1
ATOM 2389 C CA . THR A 1 303 ? 16.493 8.792 -16.293 1.00 88.12 303 THR A CA 1
ATOM 2390 C C . THR A 1 303 ? 15.474 9.559 -17.134 1.00 88.12 303 THR A C 1
ATOM 2392 O O . THR A 1 303 ? 14.981 10.593 -16.697 1.00 88.12 303 THR A O 1
ATOM 2395 N N . ALA A 1 304 ? 15.083 9.047 -18.304 1.00 88.00 304 ALA A N 1
ATOM 2396 C CA . ALA A 1 304 ? 14.056 9.673 -19.134 1.00 88.00 304 ALA A CA 1
ATOM 2397 C C . ALA A 1 304 ? 12.682 9.723 -18.440 1.00 88.00 304 ALA A C 1
ATOM 2399 O O . ALA A 1 304 ? 12.023 10.758 -18.490 1.00 88.00 304 ALA A O 1
ATOM 2400 N N . ALA A 1 305 ? 12.269 8.645 -17.762 1.00 88.00 305 ALA A N 1
ATOM 2401 C CA . ALA A 1 305 ? 11.028 8.620 -16.985 1.00 88.00 305 ALA A CA 1
ATOM 2402 C C . ALA A 1 305 ? 11.070 9.609 -15.806 1.00 88.00 305 ALA A C 1
ATOM 2404 O O . ALA A 1 305 ? 10.099 10.325 -15.565 1.00 88.00 305 ALA A O 1
ATOM 2405 N N . PHE A 1 306 ? 12.210 9.694 -15.106 1.00 90.06 306 PHE A N 1
ATOM 2406 C CA . PHE A 1 306 ? 12.427 10.694 -14.059 1.00 90.06 306 PHE A CA 1
ATOM 2407 C C . PHE A 1 306 ? 12.351 12.121 -14.601 1.00 90.06 306 PHE A C 1
ATOM 2409 O O . PHE A 1 306 ? 11.636 12.940 -14.034 1.00 90.06 306 PHE A O 1
ATOM 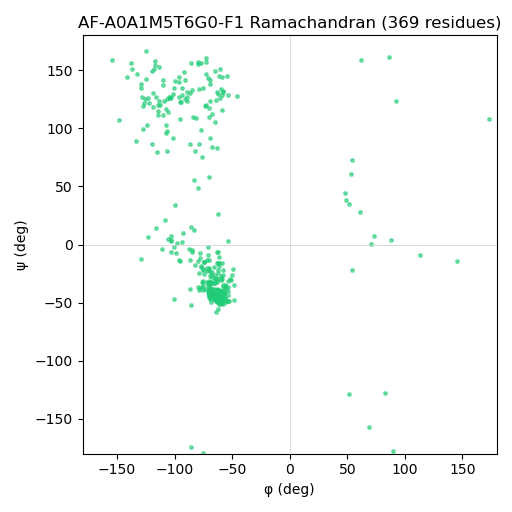2416 N N . ASN A 1 307 ? 13.029 12.411 -15.710 1.00 89.19 307 ASN A N 1
ATOM 2417 C CA . ASN A 1 307 ? 13.023 13.737 -16.319 1.00 89.19 307 ASN A CA 1
ATOM 2418 C C . ASN A 1 307 ? 11.624 14.132 -16.812 1.00 89.19 307 ASN A C 1
ATOM 2420 O O . ASN A 1 307 ? 11.201 15.254 -16.559 1.00 89.19 307 ASN A O 1
ATOM 2424 N N . GLU A 1 308 ? 10.881 13.231 -17.472 1.00 88.19 308 GLU A N 1
ATOM 2425 C CA . GLU A 1 308 ? 9.498 13.509 -17.899 1.00 88.19 308 GLU A CA 1
ATOM 2426 C C . GLU A 1 308 ? 8.618 13.878 -16.701 1.00 88.19 308 GLU A C 1
ATOM 2428 O O . GLU A 1 308 ? 7.907 14.880 -16.746 1.00 88.19 308 GLU A O 1
ATOM 2433 N N . TYR A 1 309 ? 8.690 13.090 -15.626 1.00 87.38 309 TYR A N 1
ATOM 2434 C CA . TYR A 1 309 ? 7.935 13.360 -14.411 1.00 87.38 309 TYR A CA 1
ATOM 2435 C C . TYR A 1 309 ? 8.350 14.697 -13.789 1.00 87.38 309 TYR A C 1
ATOM 2437 O O . TYR A 1 309 ? 7.509 15.580 -13.633 1.00 87.38 309 TYR A O 1
ATOM 2445 N N . TYR A 1 310 ? 9.642 14.893 -13.503 1.00 84.81 310 TYR A N 1
ATOM 2446 C CA . TYR A 1 310 ? 10.110 16.067 -12.768 1.00 84.81 310 TYR A CA 1
ATOM 2447 C C . TYR A 1 310 ? 9.966 17.381 -13.536 1.00 84.81 310 TYR A C 1
ATOM 2449 O O . TYR A 1 310 ? 9.721 18.410 -12.913 1.00 84.81 310 TYR A O 1
ATOM 2457 N N . ASN A 1 311 ? 10.010 17.349 -14.871 1.00 83.69 311 ASN A N 1
ATOM 2458 C CA . ASN A 1 311 ? 9.700 18.513 -15.707 1.00 83.69 311 ASN A CA 1
ATOM 2459 C C . ASN A 1 311 ? 8.229 18.954 -15.600 1.00 83.69 311 ASN A C 1
ATOM 2461 O O . ASN A 1 311 ? 7.908 20.085 -15.953 1.00 83.69 311 ASN A O 1
ATOM 2465 N N . SER A 1 312 ? 7.341 18.069 -15.136 1.00 76.00 312 SER A N 1
ATOM 2466 C CA . SER A 1 312 ? 5.914 18.343 -14.913 1.00 76.00 312 SER A CA 1
ATOM 2467 C C . SER A 1 312 ? 5.545 18.559 -13.439 1.00 76.00 312 SER A C 1
ATOM 2469 O O . SER A 1 312 ? 4.371 18.742 -13.123 1.00 76.00 312 SER A O 1
ATOM 2471 N N . THR A 1 313 ? 6.527 18.544 -12.533 1.00 74.75 313 THR A N 1
ATOM 2472 C CA . THR A 1 313 ? 6.311 18.724 -11.089 1.00 74.75 313 THR A CA 1
ATOM 2473 C C . THR A 1 313 ? 7.003 19.966 -10.560 1.00 74.75 313 THR A C 1
ATOM 2475 O O . THR A 1 313 ? 8.038 20.383 -11.078 1.00 74.75 313 THR A O 1
ATOM 2478 N N . PHE A 1 314 ? 6.483 20.506 -9.465 1.00 68.81 314 PHE A N 1
ATOM 2479 C CA . PHE A 1 314 ? 7.144 21.572 -8.732 1.00 68.81 314 PHE A CA 1
ATOM 2480 C C . PHE A 1 314 ? 8.065 20.963 -7.678 1.00 68.81 314 PHE A C 1
ATOM 2482 O O . PHE A 1 314 ? 7.639 20.180 -6.824 1.00 68.81 314 PHE A O 1
ATOM 2489 N N . ASN A 1 315 ? 9.345 21.331 -7.736 1.00 62.62 315 ASN A N 1
ATOM 2490 C CA . ASN A 1 315 ? 10.265 21.029 -6.652 1.00 62.62 315 ASN A CA 1
ATOM 2491 C C . ASN A 1 315 ? 10.116 22.119 -5.589 1.00 62.62 315 ASN A C 1
ATOM 2493 O O . ASN A 1 315 ? 10.442 23.286 -5.829 1.00 62.62 315 ASN A O 1
ATOM 2497 N N . VAL A 1 316 ? 9.550 21.756 -4.442 1.00 55.34 316 VAL A N 1
ATOM 2498 C CA . VAL A 1 316 ? 9.242 22.708 -3.378 1.00 55.34 316 VAL A CA 1
ATOM 2499 C C . VAL A 1 316 ? 10.524 23.019 -2.613 1.00 55.34 316 VAL A C 1
ATOM 2501 O O . VAL A 1 316 ? 10.807 22.433 -1.576 1.00 55.34 316 VAL A O 1
ATOM 2504 N N . ASN A 1 317 ? 11.280 23.997 -3.107 1.00 53.12 317 ASN A N 1
ATOM 2505 C CA . ASN A 1 317 ? 12.236 24.750 -2.287 1.00 53.12 317 ASN A CA 1
ATOM 2506 C C . ASN A 1 317 ? 11.537 25.891 -1.523 1.00 53.12 317 ASN A C 1
ATOM 2508 O O . ASN A 1 317 ? 12.202 26.796 -1.023 1.00 53.12 317 ASN A O 1
ATOM 2512 N N . ASN A 1 318 ? 10.197 25.897 -1.480 1.00 54.06 318 ASN A N 1
ATOM 2513 C CA . ASN A 1 318 ? 9.444 26.925 -0.781 1.00 54.06 318 ASN A CA 1
ATOM 2514 C C . ASN A 1 318 ? 9.644 26.744 0.730 1.00 54.06 318 ASN A C 1
ATOM 2516 O O . ASN A 1 318 ? 9.178 25.763 1.319 1.00 54.06 318 ASN A O 1
ATOM 2520 N N . ILE A 1 319 ? 10.382 27.686 1.315 1.00 54.97 319 ILE A N 1
ATOM 2521 C CA . ILE A 1 319 ? 10.705 27.748 2.741 1.00 54.97 319 ILE A CA 1
ATOM 2522 C C . ILE A 1 319 ? 9.410 27.688 3.562 1.00 54.97 319 ILE A C 1
ATOM 2524 O O . ILE A 1 319 ? 9.334 26.903 4.494 1.00 54.97 319 ILE A O 1
ATOM 2528 N N . GLU A 1 320 ? 8.341 28.359 3.118 1.00 57.88 320 GLU A N 1
ATOM 2529 C CA . GLU A 1 320 ? 7.067 28.430 3.848 1.00 57.88 320 GLU A CA 1
ATOM 2530 C C . GLU A 1 320 ? 6.389 27.064 4.042 1.00 57.88 320 GLU A C 1
ATOM 2532 O O . GLU A 1 320 ? 5.936 26.752 5.138 1.00 57.88 320 GLU A O 1
ATOM 2537 N N . LEU A 1 321 ? 6.343 26.210 3.010 1.00 59.22 321 LEU A N 1
ATOM 2538 C CA . LEU A 1 321 ? 5.762 24.862 3.126 1.00 59.22 321 LEU A CA 1
ATOM 2539 C C . LEU A 1 321 ? 6.642 23.930 3.963 1.00 59.22 321 LEU A C 1
ATOM 2541 O O . LEU A 1 321 ? 6.135 23.042 4.644 1.00 59.22 321 LEU A O 1
ATOM 2545 N N . THR A 1 322 ? 7.961 24.115 3.901 1.00 64.81 322 THR A N 1
ATOM 2546 C CA . THR A 1 322 ? 8.902 23.327 4.705 1.00 64.81 322 THR A CA 1
ATOM 2547 C C . THR A 1 322 ? 8.800 23.704 6.180 1.00 64.81 322 THR A C 1
ATOM 2549 O O . THR A 1 322 ? 8.736 22.809 7.020 1.00 64.81 322 THR A O 1
ATOM 2552 N N . ASP A 1 323 ? 8.705 24.998 6.482 1.00 65.56 323 ASP A N 1
ATOM 2553 C CA . ASP A 1 323 ? 8.510 25.521 7.834 1.00 65.56 323 ASP A CA 1
ATOM 2554 C C . ASP A 1 323 ? 7.173 25.049 8.403 1.00 65.56 323 ASP A C 1
ATOM 2556 O O . ASP A 1 323 ? 7.119 24.562 9.525 1.00 65.56 323 ASP 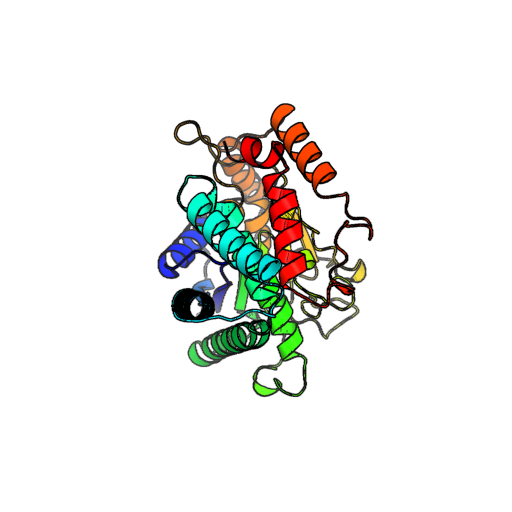A O 1
ATOM 2560 N N . LEU A 1 324 ? 6.107 25.080 7.601 1.00 61.81 324 LEU A N 1
ATOM 2561 C CA . LEU A 1 324 ? 4.783 24.627 8.015 1.00 61.81 324 LEU A CA 1
ATOM 2562 C C . LEU A 1 324 ? 4.736 23.114 8.295 1.00 61.81 324 LEU A C 1
ATOM 2564 O O . LEU A 1 324 ? 4.105 22.673 9.254 1.00 61.81 324 LEU A O 1
ATOM 2568 N N . VAL A 1 325 ? 5.437 22.302 7.498 1.00 63.38 325 VAL A N 1
ATOM 2569 C CA . VAL A 1 325 ? 5.615 20.873 7.802 1.00 63.38 325 VAL A CA 1
ATOM 2570 C C . VAL A 1 325 ? 6.444 20.672 9.068 1.00 63.38 325 VAL A C 1
ATOM 2572 O O . VAL A 1 325 ? 6.092 19.813 9.871 1.00 63.38 325 VAL A O 1
ATOM 2575 N N . SER A 1 326 ? 7.508 21.453 9.268 1.00 67.00 326 SER A N 1
ATOM 2576 C CA . SER A 1 326 ? 8.325 21.382 10.484 1.00 67.00 326 SER A CA 1
ATOM 2577 C C . SER A 1 326 ? 7.506 21.744 11.722 1.00 67.00 326 SER A C 1
ATOM 2579 O O . SER A 1 326 ? 7.517 20.998 12.693 1.00 67.00 326 SER A O 1
ATOM 2581 N N . GLU A 1 327 ? 6.719 22.822 11.667 1.00 65.44 327 GLU A N 1
ATOM 2582 C CA . GLU A 1 327 ? 5.782 23.212 12.724 1.00 65.44 327 GLU A CA 1
ATOM 2583 C C . GLU A 1 327 ? 4.782 22.094 13.022 1.00 65.44 327 GLU A C 1
ATOM 2585 O O . GLU A 1 327 ? 4.499 21.806 14.185 1.00 65.44 327 GLU A O 1
ATOM 2590 N N . LEU A 1 328 ? 4.251 21.438 11.982 1.00 59.56 328 LEU A N 1
ATOM 2591 C CA . LEU A 1 328 ? 3.327 20.327 12.163 1.00 59.56 328 LEU A CA 1
ATOM 2592 C C . LEU A 1 328 ? 4.030 19.156 12.861 1.00 59.56 328 LEU A C 1
ATOM 2594 O O . LEU A 1 328 ? 3.497 18.631 13.834 1.00 59.56 328 LEU A O 1
ATOM 2598 N N . GLN A 1 329 ? 5.225 18.777 12.410 1.00 62.03 329 GLN A N 1
ATOM 2599 C CA . GLN A 1 329 ? 6.026 17.709 13.015 1.00 62.03 329 GLN A CA 1
ATOM 2600 C C . GLN A 1 329 ? 6.368 18.006 14.479 1.00 62.03 329 GLN A C 1
ATOM 2602 O O . GLN A 1 329 ? 6.212 17.133 15.331 1.00 62.03 329 GLN A O 1
ATOM 2607 N N . ASP A 1 330 ? 6.755 19.243 14.787 1.00 64.75 330 ASP A N 1
ATOM 2608 C CA . ASP A 1 330 ? 7.048 19.678 16.151 1.00 64.75 330 ASP A CA 1
ATOM 2609 C C . ASP A 1 330 ? 5.781 19.694 17.023 1.00 64.75 330 ASP A C 1
ATOM 2611 O O . ASP A 1 330 ? 5.820 19.257 18.173 1.00 64.75 330 ASP A O 1
ATOM 2615 N N . SER A 1 331 ? 4.635 20.120 16.474 1.00 57.84 331 SER A N 1
ATOM 2616 C CA . SER A 1 331 ? 3.343 20.133 17.185 1.00 57.84 331 SER A CA 1
ATOM 2617 C C . SER A 1 331 ? 2.798 18.733 17.475 1.00 57.84 331 SER A C 1
ATOM 2619 O O . SER A 1 331 ? 2.143 18.509 18.494 1.00 57.84 331 SER A O 1
ATOM 2621 N N . LEU A 1 332 ? 3.082 17.788 16.581 1.00 53.56 332 LEU A N 1
ATOM 2622 C CA . LEU A 1 332 ? 2.718 16.387 16.722 1.00 53.56 332 LEU A CA 1
ATOM 2623 C C . LEU A 1 332 ? 3.648 15.655 17.706 1.00 53.56 332 LEU A C 1
ATOM 2625 O O . LEU A 1 332 ? 3.249 14.650 18.288 1.00 53.56 332 LEU A O 1
ATOM 2629 N N . GLY A 1 333 ? 4.832 16.210 17.974 1.00 51.38 333 GLY A N 1
ATOM 2630 C CA . GLY A 1 333 ? 5.868 15.618 18.809 1.00 51.38 333 GLY A CA 1
ATOM 2631 C C . GLY A 1 333 ? 6.841 14.808 17.958 1.00 51.38 333 GLY A C 1
ATOM 2632 O O . GLY A 1 333 ? 6.447 13.891 17.234 1.00 51.38 333 GLY A O 1
ATOM 2633 N N . GLN A 1 334 ? 8.132 15.141 18.045 1.00 47.34 334 GLN A N 1
ATOM 2634 C CA . GLN A 1 334 ? 9.182 14.345 17.414 1.00 47.34 334 GLN A CA 1
ATOM 2635 C C . GLN A 1 334 ? 9.144 12.913 17.961 1.00 47.34 334 GLN A C 1
ATOM 2637 O O . GLN A 1 334 ? 8.823 12.691 19.127 1.00 47.34 334 GLN A O 1
ATOM 2642 N N . SER A 1 335 ? 9.438 11.960 17.080 1.00 43.75 335 SER A N 1
ATOM 2643 C CA . SER A 1 335 ? 9.228 10.511 17.179 1.00 43.75 335 SER A CA 1
ATOM 2644 C C . SER A 1 335 ? 9.975 9.769 18.299 1.00 43.75 335 SER A C 1
ATOM 2646 O O . SER A 1 335 ? 10.252 8.581 18.144 1.00 43.75 335 SER A O 1
ATOM 2648 N N . ASP A 1 336 ? 10.326 10.428 19.394 1.00 40.62 336 ASP A N 1
ATOM 2649 C CA . ASP A 1 336 ? 10.790 9.749 20.595 1.00 40.62 336 ASP A CA 1
ATOM 2650 C C . ASP A 1 336 ? 9.581 9.164 21.337 1.00 40.62 336 ASP A C 1
ATOM 2652 O O . ASP A 1 336 ? 8.457 9.650 21.203 1.00 40.62 336 ASP A O 1
ATOM 2656 N N . ASP A 1 337 ? 9.801 8.128 22.148 1.00 44.31 337 ASP A N 1
ATOM 2657 C CA . ASP A 1 337 ? 8.796 7.369 22.922 1.00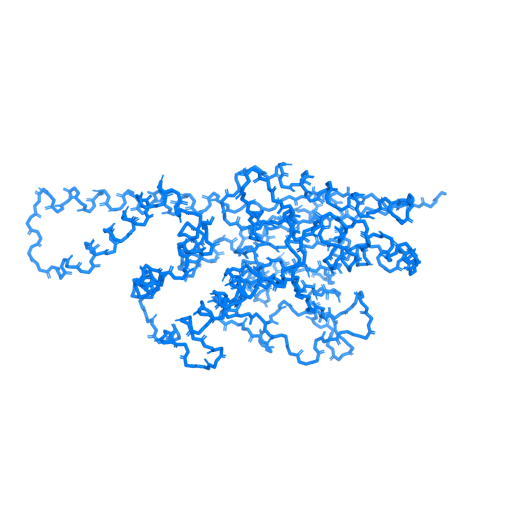 44.31 337 ASP A CA 1
ATOM 2658 C C . ASP A 1 337 ? 7.870 8.215 23.845 1.00 44.31 337 ASP A C 1
ATOM 2660 O O . ASP A 1 337 ? 7.012 7.682 24.555 1.00 44.31 337 ASP A O 1
ATOM 2664 N N . ASN A 1 338 ? 8.023 9.541 23.812 1.00 37.78 338 ASN A N 1
ATOM 2665 C CA . ASN A 1 338 ? 7.271 10.590 24.490 1.00 37.78 338 ASN A CA 1
ATOM 2666 C C . ASN A 1 338 ? 6.222 11.275 23.595 1.00 37.78 338 ASN A C 1
ATOM 2668 O O . ASN A 1 338 ? 5.938 12.462 23.777 1.00 37.78 338 ASN A O 1
ATOM 2672 N N . TRP A 1 339 ? 5.583 10.554 22.669 1.00 38.91 339 TRP A N 1
ATOM 2673 C CA . TRP A 1 339 ? 4.298 11.034 22.153 1.00 38.91 339 TRP A CA 1
ATOM 2674 C C . TRP A 1 339 ? 3.375 11.285 23.360 1.00 38.91 339 TRP A C 1
ATOM 2676 O O . TRP A 1 339 ? 3.230 10.382 24.192 1.00 38.91 339 TRP A O 1
ATOM 2686 N N . PRO A 1 340 ? 2.735 12.463 23.496 1.00 38.91 340 PRO A N 1
ATOM 2687 C CA . PRO A 1 340 ? 1.981 12.827 24.703 1.00 38.91 340 PRO A CA 1
ATOM 2688 C C . PRO A 1 340 ? 0.808 11.879 24.998 1.00 38.91 340 PRO A C 1
ATOM 2690 O O . PRO A 1 340 ? 0.229 11.909 26.082 1.00 38.91 340 PRO A O 1
ATOM 2693 N N . ILE A 1 341 ? 0.479 11.004 24.045 1.00 42.66 341 ILE A N 1
ATOM 2694 C CA . ILE A 1 341 ? -0.498 9.936 24.189 1.00 42.66 341 ILE A CA 1
ATOM 2695 C C . ILE A 1 341 ? 0.197 8.584 23.967 1.00 42.66 341 ILE A C 1
ATOM 2697 O O . ILE A 1 341 ? 0.184 8.027 22.868 1.00 42.66 341 ILE A O 1
ATOM 2701 N N . GLN A 1 342 ? 0.785 8.019 25.024 1.00 38.84 342 GLN A N 1
ATOM 2702 C CA . GLN A 1 342 ? 1.118 6.594 25.050 1.00 38.84 342 GLN A CA 1
ATOM 2703 C C . GLN A 1 342 ? -0.188 5.787 25.108 1.00 38.84 342 GLN A C 1
ATOM 2705 O O . GLN A 1 342 ? -0.734 5.506 26.174 1.00 38.84 342 GLN A O 1
ATOM 2710 N N . PHE A 1 343 ? -0.723 5.413 23.941 1.00 42.09 343 PHE A N 1
ATOM 2711 C CA . PHE A 1 343 ? -1.950 4.607 23.849 1.00 42.09 343 PHE A CA 1
ATOM 2712 C C . PHE A 1 343 ? -1.811 3.213 24.478 1.00 42.09 343 PHE A C 1
ATOM 2714 O O . PHE A 1 343 ? -2.823 2.588 24.776 1.00 42.09 343 PHE A O 1
ATOM 2721 N N . SER A 1 344 ? -0.583 2.752 24.737 1.00 36.34 344 SER A N 1
ATOM 2722 C CA . SER A 1 344 ? -0.289 1.515 25.470 1.00 36.34 344 SER A CA 1
ATOM 2723 C C . SER A 1 344 ? -0.814 1.518 26.916 1.00 36.34 344 SER A C 1
ATOM 2725 O O . SER A 1 344 ? -0.945 0.451 27.508 1.00 36.34 344 SER A O 1
ATOM 2727 N N . GLY A 1 345 ? -1.164 2.687 27.473 1.00 34.62 345 GLY A N 1
ATOM 2728 C CA . GLY A 1 345 ? -1.834 2.831 28.774 1.00 34.62 345 GLY A CA 1
ATOM 2729 C C . GLY A 1 345 ? -3.286 3.326 28.704 1.00 34.62 345 GLY A C 1
ATOM 2730 O O . GLY A 1 345 ? -3.965 3.395 29.732 1.00 34.62 345 GLY A O 1
ATOM 2731 N N . VAL A 1 346 ? -3.796 3.665 27.515 1.00 33.78 346 VAL A N 1
ATOM 2732 C CA . VAL A 1 346 ? -5.159 4.186 27.345 1.00 33.78 346 VAL A CA 1
ATOM 2733 C C . VAL A 1 346 ? -6.119 3.008 27.199 1.00 33.78 346 VAL A C 1
ATOM 2735 O O . VAL A 1 346 ? -6.472 2.584 26.105 1.00 33.78 346 VAL A O 1
ATOM 2738 N N . THR A 1 347 ? -6.583 2.488 28.335 1.00 35.97 347 THR A N 1
ATOM 2739 C CA . THR A 1 347 ? -7.580 1.397 28.408 1.00 35.97 347 THR A CA 1
ATOM 2740 C C . THR A 1 347 ? -8.943 1.759 27.801 1.00 35.97 347 THR A C 1
ATOM 2742 O O . THR A 1 347 ? -9.821 0.904 27.678 1.00 35.97 347 THR A O 1
ATOM 2745 N N . ASN A 1 348 ? -9.141 3.020 27.404 1.00 40.84 348 ASN A N 1
ATOM 2746 C CA . ASN A 1 348 ? -10.384 3.522 26.845 1.00 40.84 348 ASN A CA 1
ATOM 2747 C C . ASN A 1 348 ? -10.147 4.232 25.499 1.00 40.84 348 ASN A C 1
ATOM 2749 O O . ASN A 1 348 ? -9.825 5.424 25.488 1.00 40.84 348 ASN A O 1
ATOM 2753 N N . PRO A 1 349 ? -10.398 3.556 24.360 1.00 38.84 349 PRO A N 1
ATOM 2754 C CA . PRO A 1 349 ? -10.308 4.131 23.013 1.00 38.84 349 PRO A CA 1
ATOM 2755 C C . PRO A 1 349 ? -11.042 5.472 22.844 1.00 38.84 349 PRO A C 1
ATOM 2757 O O . PRO A 1 349 ? -10.714 6.254 21.962 1.00 38.84 349 PRO A O 1
ATOM 2760 N N . LYS A 1 350 ? -12.016 5.786 23.709 1.00 39.16 350 LYS A N 1
ATOM 2761 C CA . LYS A 1 350 ? -12.750 7.058 23.695 1.00 39.16 350 LYS A CA 1
ATOM 2762 C C . LYS A 1 350 ? -11.905 8.254 24.152 1.00 39.16 350 LYS A C 1
ATOM 2764 O O . LYS A 1 350 ? -12.088 9.341 23.622 1.00 39.16 350 LYS A O 1
ATOM 2769 N N . GLU A 1 351 ? -10.997 8.082 25.114 1.00 43.44 351 GLU A N 1
ATOM 2770 C CA . GLU A 1 351 ? -10.136 9.173 25.619 1.00 43.44 351 GLU A CA 1
ATOM 2771 C C . GLU A 1 351 ? -9.006 9.488 24.631 1.00 43.44 351 GLU A C 1
ATOM 2773 O O . GLU A 1 351 ? -8.703 10.651 24.377 1.00 43.44 351 GLU A O 1
ATOM 2778 N N . ALA A 1 352 ? -8.491 8.444 23.981 1.00 43.16 352 ALA A N 1
ATOM 2779 C CA . ALA A 1 352 ? -7.564 8.507 22.859 1.00 43.16 352 ALA A CA 1
ATOM 2780 C C . ALA A 1 352 ? -8.072 9.382 21.696 1.00 43.16 352 ALA A C 1
ATOM 2782 O O . ALA A 1 352 ? -7.361 10.255 21.202 1.00 43.16 352 ALA A O 1
ATOM 2783 N N . ILE A 1 353 ? -9.323 9.152 21.284 1.00 42.53 353 ILE A N 1
ATOM 2784 C CA . ILE A 1 353 ? -9.982 9.875 20.187 1.00 42.53 353 ILE A CA 1
ATOM 2785 C C . ILE A 1 353 ? -10.170 11.357 20.534 1.00 42.53 353 ILE A C 1
ATOM 2787 O O . ILE A 1 353 ? -9.960 12.222 19.687 1.00 42.53 353 ILE A O 1
ATOM 2791 N N . VAL A 1 354 ? -10.553 11.656 21.778 1.00 45.59 354 VAL A N 1
ATOM 2792 C CA . VAL A 1 354 ? -10.824 13.027 22.234 1.00 45.59 354 VAL A CA 1
ATOM 2793 C C . VAL A 1 354 ? -9.544 13.859 22.328 1.00 45.59 354 VAL A C 1
ATOM 2795 O O . VAL A 1 354 ? -9.548 15.005 21.889 1.00 45.59 354 VAL A O 1
ATOM 2798 N N . GLU A 1 355 ? -8.448 13.311 22.856 1.00 49.31 355 GLU A N 1
ATOM 2799 C CA . GLU A 1 355 ? -7.174 14.040 22.941 1.00 49.31 355 GLU A CA 1
ATOM 2800 C C . GLU A 1 355 ? -6.537 14.272 21.565 1.00 49.31 355 GLU A C 1
ATOM 2802 O O . GLU A 1 355 ? -6.045 15.364 21.292 1.00 49.31 355 GLU A O 1
ATOM 2807 N N . LEU A 1 356 ? -6.636 13.306 20.647 1.00 47.47 356 LEU A N 1
ATOM 2808 C CA . LEU A 1 356 ? -6.140 13.478 19.280 1.00 47.47 356 LEU A CA 1
ATOM 2809 C C . LEU A 1 356 ? -6.967 14.500 18.482 1.00 47.47 356 LEU A C 1
ATOM 2811 O O . LEU A 1 356 ? -6.410 15.337 17.774 1.00 47.47 356 LEU A O 1
ATOM 2815 N N . ALA A 1 357 ? -8.297 14.479 18.634 1.00 46.31 357 ALA A N 1
ATOM 2816 C CA . ALA A 1 357 ? -9.176 15.478 18.030 1.00 46.31 357 ALA A CA 1
ATOM 2817 C C . ALA A 1 357 ? -8.885 16.888 18.566 1.00 46.31 357 ALA A C 1
ATOM 2819 O O . ALA A 1 357 ? -8.864 17.837 17.785 1.00 46.31 357 ALA A O 1
ATOM 2820 N N . LYS A 1 358 ? -8.604 17.028 19.871 1.00 50.09 358 LYS A N 1
ATOM 2821 C CA . LYS A 1 358 ? -8.160 18.298 20.460 1.00 50.09 358 LYS A CA 1
ATOM 2822 C C . LYS A 1 358 ? -6.846 18.759 19.846 1.00 50.09 358 LYS A C 1
ATOM 2824 O O . LYS A 1 358 ? -6.813 19.883 19.360 1.00 50.09 358 LYS A O 1
ATOM 2829 N N . LEU A 1 359 ? -5.831 17.891 19.801 1.00 49.56 359 LEU A N 1
ATOM 2830 C CA . LEU A 1 359 ? -4.511 18.200 19.244 1.00 49.56 359 LEU A CA 1
ATOM 2831 C C . LEU A 1 359 ? -4.632 18.770 17.822 1.00 49.56 359 LEU A C 1
ATOM 2833 O O . LEU A 1 359 ? -4.126 19.853 17.542 1.00 49.56 359 LEU A O 1
ATOM 2837 N N . LEU A 1 360 ? -5.408 18.108 16.963 1.00 45.97 360 LEU A N 1
ATOM 2838 C CA . LEU A 1 360 ? -5.569 18.508 15.563 1.00 45.97 360 LEU A CA 1
ATOM 2839 C C . LEU A 1 360 ? -6.467 19.723 15.366 1.00 45.97 360 LEU A C 1
ATOM 2841 O O . LEU A 1 360 ? -6.183 20.546 14.505 1.00 45.97 360 LEU A O 1
ATOM 2845 N N . SER A 1 361 ? -7.506 19.882 16.188 1.00 44.59 361 SER A N 1
ATOM 2846 C CA . SER A 1 361 ? -8.319 21.106 16.192 1.00 44.59 361 SER A CA 1
ATOM 2847 C C . SER A 1 361 ? -7.569 22.321 16.756 1.00 44.59 361 SER A C 1
ATOM 2849 O O . SER A 1 361 ? -7.951 23.458 16.496 1.00 44.59 361 SER A O 1
ATOM 2851 N N . SER A 1 362 ? -6.506 22.084 17.532 1.00 43.09 362 SER A N 1
ATOM 2852 C CA . SER A 1 362 ? -5.685 23.112 18.177 1.00 43.09 362 SER A CA 1
ATOM 2853 C C . SER A 1 362 ? -4.408 23.462 17.418 1.00 43.09 362 SER A C 1
ATOM 2855 O O . SER A 1 362 ? -3.649 24.294 17.906 1.00 43.09 362 SER A O 1
ATOM 2857 N N . ALA A 1 363 ? -4.162 22.846 16.256 1.00 46.22 363 ALA A N 1
ATOM 2858 C CA . ALA A 1 363 ? -2.985 23.087 15.428 1.00 46.22 363 ALA A CA 1
ATOM 2859 C C . ALA A 1 363 ? -3.338 24.008 14.236 1.00 46.22 363 ALA A C 1
ATOM 2861 O O . ALA A 1 363 ? -3.719 23.505 13.176 1.00 46.22 363 ALA A O 1
ATOM 2862 N N . PRO A 1 364 ? -3.186 25.350 14.356 1.00 47.50 364 PRO A N 1
ATOM 2863 C CA . PRO A 1 364 ? -3.400 26.313 13.264 1.00 47.50 364 PRO A CA 1
ATOM 2864 C C . PRO A 1 364 ? -2.675 25.951 11.958 1.00 47.50 364 PRO A C 1
ATOM 2866 O O . PRO A 1 364 ? -3.074 26.354 10.869 1.00 47.50 364 PRO A O 1
ATOM 2869 N N . THR A 1 365 ? -1.582 25.205 12.081 1.00 43.88 365 THR A N 1
ATOM 2870 C CA . THR A 1 365 ? -0.695 24.748 11.013 1.00 43.88 365 THR A CA 1
ATOM 2871 C C . THR A 1 365 ? -1.357 23.716 10.086 1.00 43.88 365 THR A C 1
ATOM 2873 O O . THR A 1 365 ? -1.109 23.736 8.883 1.00 43.88 365 THR A O 1
ATOM 2876 N N . VAL A 1 366 ? -2.263 22.870 10.599 1.00 44.62 366 VAL A N 1
ATOM 2877 C CA . VAL A 1 366 ? -2.999 21.877 9.787 1.00 44.62 366 VAL A CA 1
ATOM 2878 C C . VAL A 1 366 ? -3.942 22.572 8.804 1.00 44.62 366 VAL A C 1
ATOM 2880 O O . VAL A 1 366 ? -3.980 22.220 7.630 1.00 44.62 366 VAL A O 1
ATOM 2883 N N . GLU A 1 367 ? -4.653 23.606 9.258 1.00 47.66 367 GLU A N 1
ATOM 2884 C CA . GLU A 1 367 ? -5.570 24.393 8.423 1.00 47.66 367 GLU A CA 1
ATOM 2885 C C . GLU A 1 367 ? -4.827 25.153 7.308 1.00 47.66 367 GLU A C 1
ATOM 2887 O O . GLU A 1 367 ? -5.348 25.312 6.206 1.00 47.66 367 GLU A O 1
ATOM 2892 N N . LYS A 1 368 ? -3.587 25.590 7.570 1.00 47.31 368 LYS A N 1
ATOM 2893 C CA . LYS A 1 368 ? -2.726 26.256 6.579 1.00 47.31 368 LYS A CA 1
ATOM 2894 C C . LYS A 1 368 ? -2.121 25.300 5.545 1.00 47.31 368 LYS A C 1
ATOM 2896 O O . LYS A 1 368 ? -1.894 25.737 4.431 1.00 47.31 368 LYS A O 1
ATOM 2901 N N . LEU A 1 369 ? -1.841 24.036 5.891 1.00 44.34 369 LEU A N 1
ATOM 2902 C CA . LEU A 1 369 ? -1.322 23.037 4.933 1.00 44.34 369 LEU A CA 1
ATOM 2903 C C . LEU A 1 369 ? -2.392 22.583 3.933 1.00 44.34 369 LEU A C 1
ATOM 2905 O O . LEU A 1 369 ? -2.065 22.068 2.868 1.00 44.34 369 LEU A O 1
ATOM 2909 N N . MET A 1 370 ? -3.661 22.730 4.313 1.00 42.84 370 MET A N 1
ATOM 2910 C CA . MET A 1 370 ? -4.824 22.245 3.568 1.00 42.84 370 MET A CA 1
ATOM 2911 C C . MET A 1 370 ? -5.451 23.312 2.651 1.00 42.84 370 MET A C 1
ATOM 2913 O O . MET A 1 370 ? -6.274 22.967 1.802 1.00 42.84 370 MET A O 1
ATOM 2917 N N . LYS A 1 371 ? -5.086 24.589 2.828 1.00 43.03 371 LYS A N 1
ATOM 2918 C CA . LYS A 1 371 ? -5.491 25.733 1.994 1.00 43.03 371 LYS A CA 1
ATOM 2919 C C . LYS A 1 371 ? -4.385 26.076 1.010 1.00 43.03 371 LYS A C 1
ATOM 2921 O O . LYS A 1 371 ? -4.742 26.383 -0.149 1.00 43.03 371 LYS A O 1
#

Organism: NCBI:txid299255

Foldseek 3Di:
DQAQAEFEEEEQEAPDDPDFPVVQVLLVVLLVLLVVLLDDPPRYHYDYHYQDLNVLVVVVVVVVVVVVVVVVVVVVVDDPDDPPVVLVCVLVCLVVVLVVVLVPLLVPVSVRVVVLLVCLDPCVVVSLVSRLVVVVCCCVVVVDDQLRYEYEYARSSQLSPQVSLVVCVDPVNVVSDDDDAHLEYEYHLHQNQVRPPDAEPRGQCAWDAPVDNSHRHQEYEYEYELLQLSCLQRHGDYYPRQDHPDLRGGYHYYYHQWWADCPPNHTDRCRDPSVQSNALSRNVSSVCSNCVNPSPPDVVSSVVSNCVRRVRIDRPPPPVSNVLSVLSSVLQPPNDPPRVDPVVPVPDSSVVSSVVSVSCVVRPSSVVSSD

Mean predicted aligned error: 10.83 Å

Nearest PDB structures (foldseek):
  3nkf-assembly2_A  TM=3.361E-01  e=1.440E+00  synthetic construct
  3nkf-assembly3_D  TM=3.392E-01  e=3.925E+00  synthetic construct
  3nkf-assembly3_C  TM=3.397E-01  e=3.511E+00  synthetic construct
  5xgq-assembly1_A  TM=2.514E-01  e=5.797E+00  Mycobacterium tuberculosis H37Ra
  5xgq-assembly1_B  TM=2.411E-01  e=6.129E+00  Mycobacterium tuberculosis H37Ra

Radius of gyration: 21.74 Å; Cα contacts (8 Å, |Δi|>4): 546; chains: 1; bounding box: 59×50×66 Å